Protein AF-A0A2V5HW18-F1 (afdb_monomer)

Solvent-accessible surface area (backbone atoms only — not comparable to full-atom values): 28622 Å² total; per-residue (Å²): 134,82,84,64,87,72,71,76,69,56,64,49,58,27,66,44,83,87,44,98,41,11,78,74,42,92,82,38,92,68,76,59,83,78,83,81,71,97,64,87,78,72,87,79,79,74,82,81,75,88,79,87,90,71,58,71,69,60,57,53,58,52,60,73,66,45,84,90,72,46,70,69,59,46,69,72,43,51,61,62,56,52,45,51,52,52,28,37,35,33,57,64,27,71,68,58,28,52,60,54,56,72,51,65,89,37,50,56,40,48,23,22,54,80,37,80,87,75,26,71,46,39,38,54,72,57,48,54,46,71,68,73,72,69,90,89,74,96,73,88,87,78,95,79,62,74,66,64,59,53,56,53,54,48,58,46,40,50,48,56,48,55,28,61,75,65,45,72,87,73,72,85,79,83,91,83,78,93,76,79,95,66,88,66,79,68,74,49,47,78,42,72,44,42,87,71,53,60,69,55,74,91,73,50,37,80,76,34,79,32,74,50,22,46,74,78,49,77,53,48,60,42,40,54,35,39,32,28,43,36,54,40,78,95,73,49,28,37,30,34,19,26,27,55,68,13,28,33,36,37,26,35,71,87,80,65,49,78,42,80,44,32,41,44,100,41,25,33,33,13,36,31,58,38,61,79,64,59,27,40,36,31,19,12,36,71,63,20,34,30,33,44,51,78,84,72,65,61,55,41,75,48,75,67,45,77,66,45,51,59,56,99,86,38,68,61,67,13,22,33,17,43,40,35,43,78,87,41,41,35,38,35,14,28,10,43,87,26,24,81,92,48,31,65,5,26,32,37,35,36,64,68,79,64,77,61,92,85,63,85,91,64,84,72,89,65,66,77,43,80,71,39,69,64,27,18,18,20,27,16,42,40,66,41,87,84,62,52,28,38,38,35,14,18,21,54,69,18,21,30,34,34,40,38,43,44,98,89,64,49,74,54,85,65,46,72,64,45,74,68,77,77,93,40,22,30,26,22,35,42,44,32,72,84,47,32,39,39,37,18,22,31,68,75,24,34,30,43,29,21,39,75,89,54,51,55,56,31,34,38,32,45,86,91,54,95,56,54,35,31,37,27,38,29,48,23,68,98,78,26,22,34,34,40,33,30,28,14,77,72,28,31,35,26,37,38,86,48,94,51,36,40,66,55,50,60,65,52,98,81,75,106

Radius of gyration: 26.53 Å; Cα contacts (8 Å, |Δi|>4): 1064; chains: 1; bounding box: 72×73×67 Å

InterPro domains:
  IPR005511 Senescence marker protein-30 (SMP-30) [PR01790] (226-243)
  IPR005511 Senescence marker protein-30 (SMP-30) [PR01790] (425-442)
  IPR005511 Senescence marker protein-30 (SMP-30) [PR01790] (470-488)
  IPR011042 Six-bladed beta-propeller, TolB-like [G3DSA:2.120.10.30] (205-476)
  IPR012816 NADAR [PF08719] (54-125)
  IPR012816 NADAR [cd15457] (10-124)
  IPR013658 SMP-30/Gluconolactonase/LRE-like region [PF08450] (227-486)
  IPR037238 YbiA-like superfamily [G3DSA:1.10.357.40] (50-139)
  IPR037238 YbiA-like superfamily [SSF143990] (8-127)
  IPR051262 SMP-30/CGR1 Lactonase [PTHR47572] (191-503)

Secondary structure (DSSP, 8-state):
-PPPTTGGGS-EEE-STTSTTGGGSTTS---------SSPPPS------S-----HHHHHHHHTTSTT--HHHHHHHHHHHHHHHHHHHHHH-HHHHHHHHTTTTPPEEE--SS-SSSS-SS-HHHHHHHHS----------TTHHHHHHHHHHHHHHHHHHHHHHS------------------PPPEEEE-EEEEE--GGG--TT---HHHHHHSTT---S--EEEEEEEGGGTEEEEEEGGGTEEEEEETTT--EEEEEE-SS-EEEEEEETTTTEEEEEETTTEEEEE-TTS---TTPPPEEEE-EETTEEPS-EEEEEE-TTSEEEEEE-TT-BTTB--EEEEEEE-----TTS-S-------EEEEEEESSEEEEEE-TTSSEEEEEETTTTEEEEEEB-TTS-B---EEEEE--SSS-EEEEEEBTT--EEEEETTTTEEEEE-TTS-EEEEEE-TTSS---EEEEEEESTTS-EEEEEETTTTEEEEEE-SSPBPPSSS-TTT-

Foldseek 3Di:
DDDDPPVLAAAAEEADCPDPVNLLDLPHDFDFDDDDDPDDDDPDDDPDDPDDPDDVVVVVVVVVVPPPDDVVVCVVCVLVVSLVSSLRRLQVDVVSVVVLVVNPPYQYAYQHLPDPPQHLNHHPVVVVDVPVDDDPDDDDDDPDNPPVNLQSSLSSSVSSVVSNLPNPPDDPDPDDDDDDPDPDQPDAAEAEWFFDDFDDPVQFDPQDFAPCCVPVVVRPGARWFKAAWDDDAVVQWIWIDTFRFQWIWIARNPPRDIDTQATDPWGFAHWAQQVLACWIWTQTQGAGIFIDRSVVSDDRHDDTHDQDQDDPNHGQLGWHYWYAALVRKIKTKSQNQAAPVGQQIWIKIWHDDHPPVPDPDDRDPIDIDTQDGGARRWAAKDAFPVNQWMWTWRFRQQFIKIWGADPVRHTDDIDTLDHDDDRTHWHAWFAFLQGWIWTQTFQQQWTFTAGNNSRRNHIYHHPVDPASGFHYWAFDDPQQQWIWIARTRRRTIIIDGHSTHTDGRHDDPSRD

Organism: NCBI:txid1450541

pLDDT: mean 78.82, std 22.35, range [26.69, 98.88]

Nearest PDB structures (foldseek):
  7plb-assembly1_A  TM=8.327E-01  e=4.788E-15  Caulobacter vibrioides CB15
  4gnc-assembly1_A  TM=7.989E-01  e=1.698E-14  Homo sapiens
  4gn9-assembly1_A  TM=7.962E-01  e=4.830E-14  Mus musculus
  3sre-assembly1_A  TM=5.934E-01  e=9.768E-09  synthetic construct
  6gmu-assembly1_A  TM=5.783E-01  e=2.779E-08  Homo sapiens

Sequence (512 aa):
MTPTNEEHNDPVYFWRLDDENAYLGQWYPASFQSTPLRRPRPPSDPETPKGWKMHPRKLRDLGRQIPGFTETVWEAERYAIVAERTYLKFSQDPNLAAQLIATGTREIVDASPRDRIWGWGLGARLMRITRHGYDPLGCGRAPSHRARRRETKSIRHQFYRRALHFIPLIPKADTTTSMSLQSQPTTPTAIQATEWTSLPSQYRRPGGQSEHSLHQKRGHPLDSFLEGPLYIPSLGCLFVVDIPYGRIFSIDVETREWRLVLAYDGEPNGLAYHHPTNRILIADFKQGILAFDPTAHPDPNDAPTPLVTRYHGERLKGPNDLVVTSTGKVYFTDQGMTGLHDPTGRVFRFDLPPDNRNHVASQPHIKLECVLGNGPSPNGLVMSRDESAVFVAMTRDNAVWYVPFHPDGSVQRVGRFASYYGIGGPDGMAMDVAGNIFVVHSTLGIVFVHRPDGEVGWRIRWDAGAGKKLTNLTFGGPEGKTLFLVESETGTVLVVEWFWKGVFGGDDNAER

Structure (mmCIF, N/CA/C/O backbone):
data_AF-A0A2V5HW18-F1
#
_entry.id   AF-A0A2V5HW18-F1
#
loop_
_atom_site.group_PDB
_atom_site.id
_atom_site.type_symbol
_atom_site.label_atom_id
_atom_site.label_alt_id
_atom_site.label_comp_id
_atom_site.label_asym_id
_atom_site.label_entity_id
_atom_site.label_seq_id
_atom_site.pdbx_PDB_ins_code
_atom_site.Cartn_x
_atom_site.Cartn_y
_atom_site.Cartn_z
_atom_site.occupancy
_atom_site.B_iso_or_equiv
_atom_site.auth_seq_id
_atom_site.auth_comp_id
_atom_site.auth_asym_id
_atom_site.auth_atom_id
_atom_site.pdbx_PDB_model_num
ATOM 1 N N . MET A 1 1 ? -44.305 -33.291 10.806 1.00 34.88 1 MET A N 1
ATOM 2 C CA . MET A 1 1 ? -42.865 -33.612 10.829 1.00 34.88 1 MET A CA 1
ATOM 3 C C . MET A 1 1 ? -42.127 -32.357 10.423 1.00 34.88 1 MET A C 1
ATOM 5 O O . MET A 1 1 ? -42.280 -31.916 9.294 1.00 34.88 1 MET A O 1
ATOM 9 N N . THR A 1 2 ? -41.460 -31.718 11.373 1.00 27.78 2 THR A N 1
ATOM 10 C CA . THR A 1 2 ? -40.549 -30.593 11.137 1.00 27.78 2 THR A CA 1
ATOM 11 C C . THR A 1 2 ? -39.288 -31.142 10.460 1.00 27.78 2 THR A C 1
ATOM 13 O O . THR A 1 2 ? -38.790 -32.165 10.937 1.00 27.78 2 THR A O 1
ATOM 16 N N . PRO A 1 3 ? -38.780 -30.543 9.369 1.00 30.30 3 PRO A N 1
ATOM 17 C CA . PRO A 1 3 ? -37.551 -31.017 8.744 1.00 30.30 3 PRO A CA 1
ATOM 18 C C . PRO A 1 3 ? -36.376 -30.784 9.696 1.00 30.30 3 PRO A C 1
ATOM 20 O O . PRO A 1 3 ? -36.279 -29.741 10.345 1.00 30.30 3 PRO A O 1
ATOM 23 N N . THR A 1 4 ? -35.506 -31.779 9.820 1.00 34.81 4 THR A N 1
ATOM 24 C CA . THR A 1 4 ? -34.274 -31.720 10.608 1.00 34.81 4 THR A CA 1
ATOM 25 C C . THR A 1 4 ? -33.266 -30.756 9.972 1.00 34.81 4 THR A C 1
ATOM 27 O O . THR A 1 4 ? -33.180 -30.667 8.750 1.00 34.81 4 THR A O 1
ATOM 30 N N . ASN A 1 5 ? -32.455 -30.083 10.798 1.00 40.06 5 ASN A N 1
ATOM 31 C CA . ASN A 1 5 ? -31.423 -29.099 10.412 1.00 40.06 5 ASN A CA 1
ATOM 32 C C . ASN A 1 5 ? -30.370 -29.581 9.381 1.00 40.06 5 ASN A C 1
ATOM 34 O O . ASN A 1 5 ? -29.534 -28.784 8.962 1.00 40.06 5 ASN A O 1
ATOM 38 N N . GLU A 1 6 ? -30.386 -30.846 8.957 1.00 40.38 6 GLU A N 1
ATOM 39 C CA . GLU A 1 6 ? -29.462 -31.386 7.952 1.00 40.38 6 GLU A CA 1
ATOM 40 C C . GLU A 1 6 ? -29.853 -31.048 6.498 1.00 40.38 6 GLU A C 1
ATOM 42 O O . GLU A 1 6 ? -28.968 -30.941 5.654 1.00 40.38 6 GLU A O 1
ATOM 47 N N . GLU A 1 7 ? -31.129 -30.779 6.183 1.00 44.84 7 GLU A N 1
ATOM 48 C CA . GLU A 1 7 ? -31.558 -30.501 4.791 1.00 44.84 7 GLU A CA 1
ATOM 49 C C . GLU A 1 7 ? -31.139 -29.108 4.271 1.00 44.84 7 GLU A C 1
ATOM 51 O O . GLU A 1 7 ? -31.194 -28.835 3.070 1.00 44.84 7 GLU A O 1
ATOM 56 N N . HIS A 1 8 ? -30.679 -28.206 5.145 1.00 51.47 8 HIS A N 1
ATOM 57 C CA . HIS A 1 8 ? -30.383 -26.819 4.769 1.00 51.47 8 HIS A CA 1
ATOM 58 C C . HIS A 1 8 ? -29.002 -26.586 4.132 1.00 51.47 8 HIS A C 1
ATOM 60 O O . HIS A 1 8 ? -28.775 -25.500 3.595 1.00 51.47 8 HIS A O 1
ATOM 66 N N . ASN A 1 9 ? -28.110 -27.582 4.126 1.00 59.28 9 ASN A N 1
ATOM 67 C CA . ASN A 1 9 ? -26.761 -27.463 3.552 1.00 59.28 9 ASN A CA 1
ATOM 68 C C . ASN A 1 9 ? -26.571 -28.194 2.215 1.00 59.28 9 ASN A C 1
ATOM 70 O O . ASN A 1 9 ? -25.479 -28.144 1.639 1.00 59.28 9 ASN A O 1
ATOM 74 N N . ASP A 1 10 ? -27.617 -28.834 1.688 1.00 73.25 10 ASP A N 1
ATOM 75 C CA . ASP A 1 10 ? -27.505 -29.556 0.428 1.00 73.25 10 ASP A CA 1
ATOM 76 C C . ASP A 1 10 ? -27.357 -28.605 -0.776 1.00 73.25 10 ASP A C 1
ATOM 78 O O . ASP A 1 10 ? -28.019 -27.561 -0.854 1.00 73.25 10 ASP A O 1
ATOM 82 N N . PRO A 1 11 ? -26.501 -28.951 -1.756 1.00 78.44 11 PRO A N 1
ATOM 83 C CA . PRO A 1 11 ? -26.332 -28.163 -2.967 1.00 78.44 11 PRO A CA 1
ATOM 84 C C . PRO A 1 11 ? -27.628 -28.051 -3.774 1.00 78.44 11 PRO A C 1
ATOM 86 O O . PRO A 1 11 ? -28.367 -29.022 -3.958 1.00 78.44 11 PRO A O 1
ATOM 89 N N . VAL A 1 12 ? -27.850 -26.878 -4.357 1.00 82.44 12 VAL A N 1
ATOM 90 C CA . VAL A 1 12 ? -28.931 -26.631 -5.308 1.00 82.44 12 VAL A CA 1
ATOM 91 C C . VAL A 1 12 ? -28.488 -27.112 -6.688 1.00 82.44 12 VAL A C 1
ATOM 93 O O . VAL A 1 12 ? -27.617 -26.513 -7.323 1.00 82.44 12 VAL A O 1
ATOM 96 N N . TYR A 1 13 ? -29.086 -28.206 -7.158 1.00 82.75 13 TYR A N 1
ATOM 97 C CA . TYR A 1 13 ? -28.806 -28.776 -8.475 1.00 82.75 13 TYR A CA 1
ATOM 98 C C . TYR A 1 13 ? -29.800 -28.269 -9.527 1.00 82.75 13 TYR A C 1
ATOM 100 O O . TYR A 1 13 ? -31.006 -28.265 -9.290 1.00 82.75 13 TYR A O 1
ATOM 108 N N . PHE A 1 14 ? -29.307 -27.912 -10.715 1.00 84.12 14 PHE A N 1
ATOM 109 C CA . PHE A 1 14 ? -30.127 -27.506 -11.867 1.00 84.12 14 PHE A CA 1
ATOM 110 C C . PHE A 1 14 ? -29.488 -27.983 -13.170 1.00 84.12 14 PHE A C 1
ATOM 112 O O . PHE A 1 14 ? -28.271 -28.084 -13.235 1.00 84.12 14 PHE A O 1
ATOM 119 N N . TRP A 1 15 ? -30.257 -28.315 -14.208 1.00 72.31 15 TRP A N 1
ATOM 120 C CA . TRP A 1 15 ? -29.672 -28.621 -15.527 1.00 72.31 15 TRP A CA 1
ATOM 121 C C . TRP A 1 15 ? -30.680 -28.707 -16.674 1.00 72.31 15 TRP A C 1
ATOM 123 O O . TRP A 1 15 ? -30.268 -28.619 -17.835 1.00 72.31 15 TRP A O 1
ATOM 133 N N . ARG A 1 16 ? -31.979 -28.873 -16.391 1.00 71.50 16 ARG A N 1
ATOM 134 C CA . ARG A 1 16 ? -33.032 -28.789 -17.409 1.00 71.50 16 ARG A CA 1
ATOM 135 C C . ARG A 1 16 ? -33.942 -27.587 -17.213 1.00 71.50 16 ARG A C 1
ATOM 137 O O . ARG A 1 16 ? -34.024 -27.037 -16.124 1.00 71.50 16 ARG A O 1
ATOM 144 N N . LEU A 1 17 ? -34.618 -27.195 -18.294 1.00 67.00 17 LEU A N 1
ATOM 145 C CA . LEU A 1 17 ? -35.561 -26.072 -18.300 1.00 67.00 17 LEU A CA 1
ATOM 146 C C . LEU A 1 17 ? -36.895 -26.396 -17.612 1.00 67.00 17 LEU A C 1
ATOM 148 O O . LEU A 1 17 ? -37.631 -25.480 -17.269 1.00 67.00 17 LEU A O 1
ATOM 152 N N . ASP A 1 18 ? -37.196 -27.680 -17.442 1.00 71.12 18 ASP A N 1
ATOM 153 C CA . ASP A 1 18 ? -38.383 -28.227 -16.785 1.00 71.12 18 ASP A CA 1
ATOM 154 C C . ASP A 1 18 ? -38.155 -28.583 -15.304 1.00 71.12 18 ASP A C 1
ATOM 156 O O . ASP A 1 18 ? -39.106 -28.957 -14.622 1.00 71.12 18 ASP A O 1
ATOM 160 N N . ASP A 1 19 ? -36.926 -28.449 -14.794 1.00 75.56 19 ASP A N 1
ATOM 161 C CA . ASP A 1 19 ? -36.602 -28.733 -13.391 1.00 75.56 19 ASP A CA 1
ATOM 162 C C . ASP A 1 19 ? -36.974 -27.559 -12.461 1.00 75.56 19 ASP A C 1
ATOM 164 O O . ASP A 1 19 ? -36.986 -26.396 -12.864 1.00 75.56 19 ASP A O 1
ATOM 168 N N . GLU A 1 20 ? -37.179 -27.849 -11.173 1.00 78.81 20 GLU A N 1
ATOM 169 C CA . GLU A 1 20 ? -37.527 -26.859 -10.134 1.00 78.81 20 GLU A CA 1
ATOM 170 C C . GLU A 1 20 ? -36.546 -25.669 -10.054 1.00 78.81 20 GLU A C 1
ATOM 172 O O . GLU A 1 20 ? -36.957 -24.529 -9.852 1.00 78.81 20 GLU A O 1
ATOM 177 N N . ASN A 1 21 ? -35.254 -25.915 -10.299 1.00 83.94 21 ASN A N 1
ATOM 178 C CA . ASN A 1 21 ? -34.190 -24.908 -10.253 1.00 83.94 21 ASN A CA 1
ATOM 179 C C . ASN A 1 21 ? -33.751 -24.445 -11.653 1.00 83.94 21 ASN A C 1
ATOM 181 O O . ASN A 1 21 ? -32.680 -23.855 -11.814 1.00 83.94 21 ASN A O 1
ATOM 185 N N . ALA A 1 22 ? -34.555 -24.716 -12.689 1.00 81.06 22 ALA A N 1
ATOM 186 C CA . ALA A 1 22 ? -34.274 -24.354 -14.080 1.00 81.06 22 ALA A CA 1
ATOM 187 C C . ALA A 1 22 ? -33.899 -22.880 -14.251 1.00 81.06 22 ALA A C 1
ATOM 189 O O . ALA A 1 22 ? -33.062 -22.544 -15.092 1.00 81.06 22 ALA A O 1
ATOM 190 N N . TYR A 1 23 ? -34.498 -22.018 -13.427 1.00 82.31 23 TYR A N 1
ATOM 191 C CA . TYR A 1 23 ? -34.278 -20.579 -13.397 1.00 82.31 23 TYR A CA 1
ATOM 192 C C . TYR A 1 23 ? -32.825 -20.184 -13.135 1.00 82.31 23 TYR A C 1
ATOM 194 O O . TYR A 1 23 ? -32.426 -19.085 -13.507 1.00 82.31 23 TYR A O 1
ATOM 202 N N . LEU A 1 24 ? -31.998 -21.068 -12.578 1.00 83.44 24 LEU A N 1
ATOM 203 C CA . LEU A 1 24 ? -30.566 -20.831 -12.436 1.00 83.44 24 LEU A CA 1
ATOM 204 C C . LEU A 1 24 ? -29.853 -20.934 -13.790 1.00 83.44 24 LEU A C 1
ATOM 206 O O . LEU A 1 24 ? -28.938 -20.164 -14.060 1.00 83.44 24 LEU A O 1
ATOM 210 N N . GLY A 1 25 ? -30.319 -21.771 -14.715 1.00 79.38 25 GLY A N 1
ATOM 211 C CA . GLY A 1 25 ? -29.693 -21.985 -16.021 1.00 79.38 25 GLY A CA 1
ATOM 212 C C . GLY A 1 25 ? -29.517 -20.715 -16.858 1.00 79.38 25 GLY A C 1
ATOM 213 O O . GLY A 1 25 ? -30.445 -19.918 -17.004 1.00 79.38 25 GLY A O 1
ATOM 214 N N . GLN A 1 26 ? -28.359 -20.571 -17.514 1.00 70.31 26 GLN A N 1
ATOM 215 C CA . GLN A 1 26 ? -28.125 -19.522 -18.526 1.00 70.31 26 GLN A CA 1
ATOM 216 C C . GLN A 1 26 ? -29.098 -19.611 -19.721 1.00 70.31 26 GLN A C 1
ATOM 218 O O . GLN A 1 26 ? -29.260 -18.662 -20.479 1.00 70.31 26 GLN A O 1
ATOM 223 N N . TRP A 1 27 ? -29.744 -20.769 -19.880 1.00 70.75 27 TRP A N 1
ATOM 224 C CA . TRP A 1 27 ? -30.731 -21.058 -20.917 1.00 70.75 27 TRP A CA 1
ATOM 225 C C . TRP A 1 27 ? -32.162 -20.716 -20.501 1.00 70.75 27 TRP A C 1
ATOM 227 O O . TRP A 1 27 ? -33.063 -20.795 -21.334 1.00 70.75 27 TRP A O 1
ATOM 237 N N . TYR A 1 28 ? -32.390 -20.385 -19.226 1.00 78.19 28 TYR A N 1
ATOM 238 C CA . TYR A 1 28 ? -33.718 -20.027 -18.755 1.00 78.19 28 TYR A CA 1
ATOM 239 C C . TYR A 1 28 ? -34.160 -18.707 -19.396 1.00 78.19 28 TYR A C 1
ATOM 241 O O . TYR A 1 28 ? -33.409 -17.729 -19.310 1.00 78.19 28 TYR A O 1
ATOM 249 N N . PRO A 1 29 ? -35.350 -18.654 -20.018 1.00 73.88 29 PRO A N 1
ATOM 250 C CA . PRO A 1 29 ? -35.850 -17.435 -20.636 1.00 73.88 29 PRO A CA 1
ATOM 251 C C . PRO A 1 29 ? -35.990 -16.310 -19.606 1.00 73.88 29 PRO A C 1
ATOM 253 O O . PRO A 1 29 ? -36.809 -16.393 -18.698 1.00 73.88 29 PRO A O 1
ATOM 256 N N . ALA A 1 30 ? -35.202 -15.251 -19.766 1.00 75.12 30 ALA A N 1
ATOM 257 C CA . ALA A 1 30 ? -35.297 -14.036 -18.970 1.00 75.12 30 ALA A CA 1
ATOM 258 C C . ALA A 1 30 ? -35.059 -12.828 -19.874 1.00 75.12 30 ALA A C 1
ATOM 260 O O . ALA A 1 30 ? -34.176 -12.859 -20.734 1.00 75.12 30 ALA A O 1
ATOM 261 N N . SER A 1 31 ? -35.864 -11.783 -19.697 1.00 77.38 31 SER A N 1
ATOM 262 C CA . SER A 1 31 ? -35.683 -10.527 -20.425 1.00 77.38 31 SER A CA 1
ATOM 263 C C . SER A 1 31 ? -34.760 -9.622 -19.622 1.00 77.38 31 SER A C 1
ATOM 265 O O . SER A 1 31 ? -35.000 -9.399 -18.443 1.00 77.38 31 SER A O 1
ATOM 267 N N . PHE A 1 32 ? -33.720 -9.099 -20.258 1.00 75.56 32 PHE A N 1
ATOM 268 C CA . PHE A 1 32 ? -32.821 -8.110 -19.675 1.00 75.56 32 PHE A CA 1
ATOM 269 C C . PHE A 1 32 ? -32.265 -7.225 -20.791 1.00 75.56 32 PHE A C 1
ATOM 271 O O . PHE A 1 32 ? -32.189 -7.638 -21.951 1.00 75.56 32 PHE A O 1
ATOM 278 N N . GLN A 1 33 ? -31.892 -6.000 -20.450 1.00 74.44 33 GLN A N 1
ATOM 279 C CA . GLN A 1 33 ? -31.231 -5.062 -21.348 1.00 74.44 33 GLN A CA 1
ATOM 280 C C . GLN A 1 33 ? -29.724 -5.083 -21.087 1.00 74.44 33 GLN A C 1
ATOM 282 O O . GLN A 1 33 ? -29.290 -5.097 -19.936 1.00 74.44 33 GLN A O 1
ATOM 287 N N . SER A 1 34 ? -28.924 -5.072 -22.152 1.00 60.12 34 SER A N 1
ATOM 288 C CA . SER A 1 34 ? -27.468 -4.910 -22.089 1.00 60.12 34 SER A CA 1
ATOM 289 C C . SER A 1 34 ? -27.060 -3.657 -22.855 1.00 60.12 34 SER A C 1
ATOM 291 O O . SER A 1 34 ? -27.531 -3.445 -23.976 1.00 60.12 34 SER A O 1
ATOM 293 N N . THR A 1 35 ? -26.150 -2.859 -22.304 1.00 49.22 35 THR A N 1
ATOM 294 C CA . THR A 1 35 ? -25.481 -1.791 -23.054 1.00 49.22 35 THR A CA 1
ATOM 295 C C . THR A 1 35 ? -24.664 -2.427 -24.188 1.00 49.22 35 THR A C 1
ATOM 297 O O . THR A 1 35 ? -24.030 -3.458 -23.960 1.00 49.22 35 THR A O 1
ATOM 300 N N . PRO A 1 36 ? -24.652 -1.887 -25.421 1.00 45.66 36 PRO A N 1
ATOM 301 C CA . PRO A 1 36 ? -23.857 -2.481 -26.489 1.00 45.66 36 PRO A CA 1
ATOM 302 C C . PRO A 1 36 ? -22.366 -2.397 -26.136 1.00 45.66 36 PRO A C 1
ATOM 304 O O . PRO A 1 36 ? -21.802 -1.304 -26.085 1.00 45.66 36 PRO A O 1
ATOM 307 N N . LEU A 1 37 ? -21.716 -3.544 -25.920 1.00 40.06 37 LEU A N 1
ATOM 308 C CA . LEU A 1 37 ? -20.255 -3.641 -25.938 1.00 40.06 37 LEU A CA 1
ATOM 309 C C . LEU A 1 37 ? -19.753 -2.999 -27.241 1.00 40.06 37 LEU A C 1
ATOM 311 O O . LEU A 1 37 ? -20.279 -3.305 -28.312 1.00 40.06 37 LEU A O 1
ATOM 315 N N . ARG A 1 38 ? -18.753 -2.107 -27.161 1.00 35.25 38 ARG A N 1
ATOM 316 C CA . ARG A 1 38 ? -18.076 -1.501 -28.324 1.00 35.25 38 ARG A CA 1
ATOM 317 C C . ARG A 1 38 ? -17.507 -2.603 -29.235 1.00 35.25 38 ARG A C 1
ATOM 319 O O . ARG A 1 38 ? -16.348 -2.984 -29.117 1.00 35.25 38 ARG A O 1
ATOM 326 N N . ARG A 1 39 ? -18.317 -3.106 -30.163 1.00 40.47 39 ARG A N 1
ATOM 327 C CA . ARG A 1 39 ? -17.923 -3.893 -31.336 1.00 40.47 39 ARG A CA 1
ATOM 328 C C . ARG A 1 39 ? -18.772 -3.429 -32.524 1.00 40.47 39 ARG A C 1
ATOM 330 O O . ARG A 1 39 ? -19.916 -3.016 -32.319 1.00 40.47 39 ARG A O 1
ATOM 337 N N . PRO A 1 40 ? -18.222 -3.426 -33.751 1.00 29.39 40 PRO A N 1
ATOM 338 C CA . PRO A 1 40 ? -18.945 -2.932 -34.913 1.00 29.39 40 PRO A CA 1
ATOM 339 C C . PRO A 1 40 ? -20.206 -3.772 -35.135 1.00 29.39 40 PRO A C 1
ATOM 341 O O . PRO A 1 40 ? -20.146 -5.001 -35.138 1.00 29.39 40 PRO A O 1
ATOM 344 N N . ARG A 1 41 ? -21.350 -3.097 -35.306 1.00 31.12 41 ARG A N 1
ATOM 345 C CA . ARG A 1 41 ? -22.599 -3.735 -35.741 1.00 31.12 41 ARG A CA 1
ATOM 346 C C . ARG A 1 41 ? -22.352 -4.445 -37.079 1.00 31.12 41 ARG A C 1
ATOM 348 O O . ARG A 1 41 ? -21.865 -3.783 -37.999 1.00 31.12 41 ARG A O 1
ATOM 355 N N . PRO A 1 42 ? -22.720 -5.726 -37.242 1.00 29.58 42 PRO A N 1
ATOM 356 C CA . PRO A 1 42 ? -22.898 -6.271 -38.578 1.00 29.58 42 PRO A CA 1
ATOM 357 C C . PRO A 1 42 ? -24.069 -5.544 -39.274 1.00 29.58 42 PRO A C 1
ATOM 359 O O . PRO A 1 42 ? -24.971 -5.038 -38.597 1.00 29.58 42 PRO A O 1
ATOM 362 N N . PRO A 1 43 ? -24.064 -5.435 -40.615 1.00 32.88 43 PRO A N 1
ATOM 363 C CA . PRO A 1 43 ? -25.125 -4.750 -41.340 1.00 32.88 43 PRO A CA 1
ATOM 364 C C . PRO A 1 43 ? -26.429 -5.544 -41.207 1.00 32.88 43 PRO A C 1
ATOM 366 O O . PRO A 1 43 ? -26.438 -6.753 -41.426 1.00 32.88 43 PRO A O 1
ATOM 369 N N . SER A 1 44 ? -27.513 -4.841 -40.870 1.00 33.97 44 SER A N 1
ATOM 370 C CA . SER A 1 44 ? -28.887 -5.339 -40.687 1.00 33.97 44 SER A CA 1
ATOM 371 C C . SER A 1 44 ? -29.062 -6.445 -39.637 1.00 33.97 44 SER A C 1
ATOM 373 O O . SER A 1 44 ? -29.056 -7.629 -39.957 1.00 33.97 44 SER A O 1
ATOM 375 N N . ASP A 1 45 ? -29.313 -6.044 -38.389 1.00 35.97 45 ASP A N 1
ATOM 376 C CA . ASP A 1 45 ? -30.048 -6.886 -37.440 1.00 35.97 45 ASP A CA 1
ATOM 377 C C . ASP A 1 45 ? -31.527 -6.881 -37.875 1.00 35.97 45 ASP A C 1
ATOM 379 O O . ASP A 1 45 ? -32.145 -5.810 -37.865 1.00 35.97 45 ASP A O 1
ATOM 383 N N . PRO A 1 46 ? -32.123 -8.009 -38.303 1.00 33.56 46 PRO A N 1
ATOM 384 C CA . PRO A 1 46 ? -33.572 -8.094 -38.397 1.00 33.56 46 PRO A CA 1
ATOM 385 C C . PRO A 1 46 ? -34.148 -7.999 -36.980 1.00 33.56 46 PRO A C 1
ATOM 387 O O . PRO A 1 46 ? -33.633 -8.637 -36.062 1.00 33.56 46 PRO A O 1
ATOM 390 N N . GLU A 1 47 ? -35.198 -7.193 -36.803 1.00 32.25 47 GLU A N 1
ATOM 391 C CA . GLU A 1 47 ? -35.873 -6.998 -35.516 1.00 32.25 47 GLU A CA 1
ATOM 392 C C . GLU A 1 47 ? -36.064 -8.324 -34.770 1.00 32.25 47 GLU A C 1
ATOM 394 O O . GLU A 1 47 ? -36.687 -9.260 -35.276 1.00 32.25 47 GLU A O 1
ATOM 399 N N . THR A 1 48 ? -35.517 -8.410 -33.557 1.00 34.81 48 THR A N 1
ATOM 400 C CA . THR A 1 48 ? -35.585 -9.603 -32.716 1.00 34.81 48 THR A CA 1
ATOM 401 C C . THR A 1 48 ? -37.051 -9.918 -32.390 1.00 34.81 48 THR A C 1
ATOM 403 O O . THR A 1 48 ? -37.685 -9.150 -31.659 1.00 34.81 48 THR A O 1
ATOM 406 N N . PRO A 1 49 ? -37.630 -11.040 -32.863 1.00 31.84 49 PRO A N 1
ATOM 407 C CA . PRO A 1 49 ? -39.027 -11.343 -32.582 1.00 31.84 49 PRO A CA 1
ATOM 408 C C . PRO A 1 49 ? -39.209 -11.676 -31.098 1.00 31.84 49 PRO A C 1
ATOM 410 O O . PRO A 1 49 ? -38.441 -12.458 -30.524 1.00 31.84 49 PRO A O 1
ATOM 413 N N . LYS A 1 50 ? -40.242 -11.104 -30.469 1.00 31.16 50 LYS A N 1
ATOM 414 C CA . LYS A 1 50 ? -40.662 -11.451 -29.104 1.00 31.16 50 LYS A CA 1
ATOM 415 C C . LYS A 1 50 ? -41.091 -12.924 -29.044 1.00 31.16 50 LYS A C 1
ATOM 417 O O . LYS A 1 50 ? -42.025 -13.324 -29.728 1.00 31.16 50 LYS A O 1
ATOM 422 N N . GLY A 1 51 ? -40.447 -13.696 -28.163 1.00 40.28 51 GLY A N 1
ATOM 423 C CA . GLY A 1 51 ? -40.851 -15.058 -27.789 1.00 40.28 51 GLY A CA 1
ATOM 424 C C . GLY A 1 51 ? -40.017 -16.170 -28.432 1.00 40.28 51 GLY A C 1
ATOM 425 O O . GLY A 1 51 ? -40.407 -16.758 -29.435 1.00 40.28 51 GLY A O 1
ATOM 426 N N . TRP A 1 52 ? -38.884 -16.525 -27.823 1.00 39.12 52 TRP A N 1
ATOM 427 C CA . TRP A 1 52 ? -38.045 -17.629 -28.303 1.00 39.12 52 TRP A CA 1
ATOM 428 C C . TRP A 1 52 ? -38.363 -18.927 -27.552 1.00 39.12 52 TRP A C 1
ATOM 430 O O . TRP A 1 52 ? -37.922 -19.133 -26.426 1.00 39.12 52 TRP A O 1
ATOM 440 N N . LYS A 1 53 ? -39.079 -19.846 -28.212 1.00 43.94 53 LYS A N 1
ATOM 441 C CA . LYS A 1 53 ? -39.097 -21.286 -27.889 1.00 43.94 53 LYS A CA 1
ATOM 442 C C . LYS A 1 53 ? -38.318 -22.057 -28.962 1.00 43.94 53 LYS A C 1
ATOM 444 O O . LYS A 1 53 ? -38.893 -22.856 -29.696 1.00 43.94 53 LYS A O 1
ATOM 449 N N . MET A 1 54 ? -37.020 -21.792 -29.123 1.00 52.41 54 MET A N 1
ATOM 450 C CA . MET A 1 54 ? -36.196 -22.549 -30.076 1.00 52.41 54 MET A CA 1
ATOM 451 C C . MET A 1 54 ? -35.392 -23.656 -29.403 1.00 52.41 54 MET A C 1
ATOM 453 O O . MET A 1 54 ? -34.765 -23.467 -28.366 1.00 52.41 54 MET A O 1
ATOM 457 N N . HIS A 1 55 ? -35.405 -24.832 -30.034 1.00 56.88 55 HIS A N 1
ATOM 458 C CA . HIS A 1 55 ? -34.678 -26.009 -29.572 1.00 56.88 55 HIS A CA 1
ATOM 459 C C . HIS A 1 55 ? -33.153 -25.744 -29.575 1.00 56.88 55 HIS A C 1
ATOM 461 O O . HIS A 1 55 ? -32.647 -25.232 -30.580 1.00 56.88 55 HIS A O 1
ATOM 467 N N . PRO A 1 56 ? -32.388 -26.157 -28.540 1.00 53.78 56 PRO A N 1
ATOM 468 C CA . PRO A 1 56 ? -30.953 -25.855 -28.391 1.00 53.78 56 PRO A CA 1
ATOM 469 C C . PRO A 1 56 ? -30.084 -26.174 -29.616 1.00 53.78 56 PRO A C 1
ATOM 471 O O . PRO A 1 56 ? -29.104 -25.489 -29.900 1.00 53.78 56 PRO A O 1
ATOM 474 N N . ARG A 1 57 ? -30.467 -27.199 -30.386 1.00 57.91 57 ARG A N 1
ATOM 475 C CA . ARG A 1 57 ? -29.797 -27.563 -31.644 1.00 57.91 57 ARG A CA 1
ATOM 476 C C . ARG A 1 57 ? -29.846 -26.435 -32.685 1.00 57.91 57 ARG A C 1
ATOM 478 O O . ARG A 1 57 ? -28.807 -26.114 -33.241 1.00 57.91 57 ARG A O 1
ATOM 485 N N . LYS A 1 58 ? -31.007 -25.795 -32.880 1.00 60.44 58 LYS A N 1
ATOM 486 C CA . LYS A 1 58 ? -31.164 -24.682 -33.833 1.00 60.44 58 LYS A CA 1
ATOM 487 C C . LYS A 1 58 ? -30.377 -23.443 -33.401 1.00 60.44 58 LYS A C 1
ATOM 489 O O . LYS A 1 58 ? -29.781 -22.792 -34.246 1.00 60.44 58 LYS A O 1
ATOM 494 N N . LEU A 1 59 ? -30.317 -23.155 -32.098 1.00 55.78 59 LEU A N 1
ATOM 495 C CA . LEU A 1 59 ? -29.503 -22.053 -31.561 1.00 55.78 59 LEU A CA 1
ATOM 496 C C . LEU A 1 59 ? -28.011 -22.263 -31.831 1.00 55.78 59 LEU A C 1
ATOM 498 O O . LEU A 1 59 ? -27.319 -21.340 -32.249 1.00 55.78 59 LEU A O 1
ATOM 502 N N . ARG A 1 60 ? -27.520 -23.493 -31.649 1.00 58.22 60 ARG A N 1
ATOM 503 C CA . ARG A 1 60 ? -26.136 -23.846 -31.979 1.00 58.22 60 ARG A CA 1
ATOM 504 C C . ARG A 1 60 ? -25.857 -23.726 -33.478 1.00 58.22 60 ARG A C 1
ATOM 506 O O . ARG A 1 60 ? -24.789 -23.260 -33.859 1.00 58.22 60 ARG A O 1
ATOM 513 N N . ASP A 1 61 ? -26.800 -24.150 -34.315 1.00 65.94 61 ASP A N 1
ATOM 514 C CA . ASP A 1 61 ? -26.651 -24.082 -35.769 1.00 65.94 61 ASP A CA 1
ATOM 515 C C . ASP A 1 61 ? -26.662 -22.623 -36.270 1.00 65.94 61 ASP A C 1
ATOM 517 O O . ASP A 1 61 ? -25.902 -22.297 -37.176 1.00 65.94 61 ASP A O 1
ATOM 521 N N . LEU A 1 62 ? -27.430 -21.730 -35.630 1.00 61.53 62 LEU A N 1
ATOM 522 C CA . LEU A 1 62 ? -27.391 -20.278 -35.867 1.00 61.53 62 LEU A CA 1
ATOM 523 C C . LEU A 1 62 ? -26.089 -19.636 -35.374 1.00 61.53 62 LEU A C 1
ATOM 525 O O . LEU A 1 62 ? -25.517 -18.805 -36.070 1.00 61.53 62 LEU A O 1
ATOM 529 N N . GLY A 1 63 ? -25.573 -20.051 -34.213 1.00 61.03 63 GLY A N 1
ATOM 530 C CA . GLY A 1 63 ? -24.290 -19.559 -33.699 1.00 61.03 63 GLY A CA 1
ATOM 531 C C . GLY A 1 63 ? -23.122 -19.815 -34.659 1.00 61.03 63 GLY A C 1
ATOM 532 O O . GLY A 1 63 ? -22.227 -18.987 -34.779 1.00 61.03 63 GLY A O 1
ATOM 533 N N . ARG A 1 64 ? -23.171 -20.920 -35.415 1.00 64.88 64 ARG A N 1
ATOM 534 C CA . ARG A 1 64 ? -22.183 -21.254 -36.459 1.00 64.88 64 ARG A CA 1
ATOM 535 C C . ARG A 1 64 ? -22.284 -20.387 -37.715 1.00 64.88 64 ARG A C 1
ATOM 537 O O . ARG A 1 64 ? -21.377 -20.428 -38.536 1.00 64.88 64 ARG A O 1
ATOM 544 N N . GLN A 1 65 ? -23.378 -19.650 -37.879 1.00 66.94 65 GLN A N 1
ATOM 545 C CA . GLN A 1 65 ? -23.604 -18.752 -39.013 1.00 66.94 65 GLN A CA 1
ATOM 546 C C . GLN A 1 65 ? -23.178 -17.310 -38.702 1.00 66.94 65 GLN A C 1
ATOM 548 O O . GLN A 1 65 ? -23.282 -16.458 -39.579 1.00 66.94 65 GLN A O 1
ATOM 553 N N . ILE A 1 66 ? -22.694 -17.023 -37.484 1.00 65.75 66 ILE A N 1
ATOM 554 C CA . ILE A 1 66 ? -22.217 -15.690 -37.098 1.00 65.75 66 ILE A CA 1
ATOM 555 C C . ILE A 1 66 ? -20.942 -15.363 -37.898 1.00 65.75 66 ILE A C 1
ATOM 557 O O . ILE A 1 66 ? -19.926 -16.047 -37.726 1.00 65.75 66 ILE A O 1
ATOM 561 N N . PRO A 1 67 ? -20.955 -14.324 -38.757 1.00 62.59 67 PRO A N 1
ATOM 562 C CA . PRO A 1 67 ? -19.779 -13.941 -39.531 1.00 62.59 67 PRO A CA 1
ATOM 563 C C . PRO A 1 67 ? -18.605 -13.574 -38.615 1.00 62.59 67 PRO A C 1
ATOM 565 O O . PRO A 1 67 ? -18.773 -12.828 -37.652 1.00 62.59 67 PRO A O 1
ATOM 568 N N . GLY A 1 68 ? -17.410 -14.092 -38.912 1.00 64.12 68 GLY A N 1
ATOM 569 C CA . GLY A 1 68 ? -16.203 -13.818 -38.121 1.00 64.12 68 GLY A CA 1
ATOM 570 C C . GLY A 1 68 ? -16.102 -14.586 -36.796 1.00 64.12 68 GLY A C 1
ATOM 571 O O . GLY A 1 68 ? -15.210 -14.295 -36.001 1.00 64.12 68 GLY A O 1
ATOM 572 N N . PHE A 1 69 ? -16.974 -15.570 -36.546 1.00 66.19 69 PHE A N 1
ATOM 573 C CA . PHE A 1 69 ? -16.822 -16.473 -35.406 1.00 66.19 69 PHE A CA 1
ATOM 574 C C . PHE A 1 69 ? -15.534 -17.299 -35.531 1.00 66.19 69 PHE A C 1
ATOM 576 O O . PHE A 1 69 ? -15.332 -18.012 -36.515 1.00 66.19 69 PHE A O 1
ATOM 583 N N . THR A 1 70 ? -14.689 -17.255 -34.501 1.00 69.06 70 THR A N 1
ATOM 584 C CA . THR A 1 70 ? -13.569 -18.186 -34.329 1.00 69.06 70 THR A CA 1
ATOM 585 C C . THR A 1 70 ? -13.648 -18.812 -32.943 1.00 69.06 70 THR A C 1
ATOM 587 O O . THR A 1 70 ? -13.985 -18.135 -31.969 1.00 69.06 70 THR A O 1
ATOM 590 N N . GLU A 1 71 ? -13.328 -20.105 -32.845 1.00 70.94 71 GLU A N 1
ATOM 591 C CA . GLU A 1 71 ? -13.364 -20.813 -31.559 1.00 70.94 71 GLU A CA 1
ATOM 592 C C . GLU A 1 71 ? -12.399 -20.169 -30.555 1.00 70.94 71 GLU A C 1
ATOM 594 O O . GLU A 1 71 ? -12.747 -20.009 -29.397 1.00 70.94 71 GLU A O 1
ATOM 599 N N . THR A 1 72 ? -11.237 -19.689 -31.005 1.00 65.19 72 THR A N 1
ATOM 600 C CA . THR A 1 72 ? -10.242 -19.021 -30.153 1.00 65.19 72 THR A CA 1
ATOM 601 C C . THR A 1 72 ? -10.762 -17.719 -29.538 1.00 65.19 72 THR A C 1
ATOM 603 O O . THR A 1 72 ? -10.587 -17.493 -28.343 1.00 65.19 72 THR A O 1
ATOM 606 N N . VAL A 1 73 ? -11.437 -16.866 -30.321 1.00 62.56 73 VAL A N 1
ATOM 607 C CA . VAL A 1 73 ? -12.055 -15.639 -29.785 1.00 62.56 73 VAL A CA 1
ATOM 608 C C . VAL A 1 73 ? -13.215 -15.998 -28.863 1.00 62.56 73 VAL A C 1
ATOM 610 O O . VAL A 1 73 ? -13.386 -15.388 -27.813 1.00 62.56 73 VAL A O 1
ATOM 613 N N . TRP A 1 74 ? -14.001 -17.014 -29.216 1.00 66.25 74 TRP A N 1
ATOM 614 C CA . TRP A 1 74 ? -15.077 -17.488 -28.356 1.00 66.25 74 TRP A CA 1
ATOM 615 C C . TRP A 1 74 ? -14.558 -18.031 -27.021 1.00 66.25 74 TRP A C 1
ATOM 617 O O . TRP A 1 74 ? -15.109 -17.697 -25.979 1.00 66.25 74 TRP A O 1
ATOM 627 N N . GLU A 1 75 ? -13.486 -18.818 -27.012 1.00 67.19 75 GLU A N 1
ATOM 628 C CA . GLU A 1 75 ? -12.870 -19.343 -25.792 1.00 67.19 75 GLU A CA 1
ATOM 629 C C . GLU A 1 75 ? -12.344 -18.235 -24.877 1.00 67.19 75 GLU A C 1
ATOM 631 O O . GLU A 1 75 ? -12.543 -18.334 -23.664 1.00 67.19 75 GLU A O 1
ATOM 636 N N . ALA A 1 76 ? -11.763 -17.174 -25.446 1.00 54.88 76 ALA A N 1
ATOM 637 C CA . ALA A 1 76 ? -11.290 -16.010 -24.701 1.00 54.88 76 ALA A CA 1
ATOM 638 C C . ALA A 1 76 ? -12.436 -15.170 -24.100 1.00 54.88 76 ALA A C 1
ATOM 640 O O . ALA A 1 76 ? -12.327 -14.678 -22.981 1.00 54.88 76 ALA A O 1
ATOM 641 N N . GLU A 1 77 ? -13.556 -15.025 -24.815 1.00 60.53 77 GLU A N 1
ATOM 642 C CA . GLU A 1 77 ? -14.610 -14.052 -24.475 1.00 60.53 77 GLU A CA 1
ATOM 643 C C . GLU A 1 77 ? -15.833 -14.664 -23.775 1.00 60.53 77 GLU A C 1
ATOM 645 O O . GLU A 1 77 ? -16.560 -13.978 -23.049 1.00 60.53 77 GLU A O 1
ATOM 650 N N . ARG A 1 78 ? -16.102 -15.964 -23.977 1.00 66.19 78 ARG A N 1
ATOM 651 C CA . ARG A 1 78 ? -17.347 -16.622 -23.530 1.00 66.19 78 ARG A CA 1
ATOM 652 C C . ARG A 1 78 ? -17.608 -16.470 -22.037 1.00 66.19 78 ARG A C 1
ATOM 654 O O . ARG A 1 78 ? -18.767 -16.432 -21.633 1.00 66.19 78 ARG A O 1
ATOM 661 N N . TYR A 1 79 ? -16.553 -16.397 -21.226 1.00 64.19 79 TYR A N 1
ATOM 662 C CA . TYR A 1 79 ? -16.674 -16.237 -19.781 1.00 64.19 79 TYR A CA 1
ATOM 663 C C . TYR A 1 79 ? -17.293 -14.888 -19.420 1.00 64.19 79 TYR A C 1
ATOM 665 O O . TYR A 1 79 ? -18.324 -14.856 -18.750 1.00 64.19 79 TYR A O 1
ATOM 673 N N . ALA A 1 80 ? -16.706 -13.790 -19.904 1.00 59.00 80 ALA A N 1
ATOM 674 C CA . ALA A 1 80 ? -17.181 -12.438 -19.622 1.00 59.00 80 ALA A CA 1
ATOM 675 C C . ALA A 1 80 ? -18.632 -12.256 -20.092 1.00 59.00 80 ALA A C 1
ATOM 677 O O . ALA A 1 80 ? -19.477 -11.787 -19.332 1.00 59.00 80 ALA A O 1
ATOM 678 N N . ILE A 1 81 ? -18.944 -12.748 -21.295 1.00 65.25 81 ILE A N 1
ATOM 679 C CA . ILE A 1 81 ? -20.285 -12.666 -21.886 1.00 65.25 81 ILE A CA 1
ATOM 680 C C . ILE A 1 81 ? -21.324 -13.421 -21.044 1.00 65.25 81 ILE A C 1
ATOM 682 O O . ILE A 1 81 ? -22.421 -12.916 -20.799 1.00 65.25 81 ILE A O 1
ATOM 686 N N . VAL A 1 82 ? -21.022 -14.650 -20.609 1.00 71.62 82 VAL A N 1
ATOM 687 C CA . VAL A 1 82 ? -21.966 -15.453 -19.813 1.00 71.62 82 VAL A CA 1
ATOM 688 C C . VAL A 1 82 ? -22.103 -14.902 -18.391 1.00 71.62 82 VAL A C 1
ATOM 690 O O . VAL A 1 82 ? -23.219 -14.885 -17.865 1.00 71.62 82 VAL A O 1
ATOM 693 N N . ALA A 1 83 ? -21.016 -14.397 -17.796 1.00 66.56 83 ALA A N 1
ATOM 694 C CA . ALA A 1 83 ? -21.038 -13.739 -16.491 1.00 66.56 83 ALA A CA 1
ATOM 695 C C . ALA A 1 83 ? -21.952 -12.508 -16.503 1.00 66.56 83 ALA A C 1
ATOM 697 O O . ALA A 1 83 ? -22.862 -12.403 -15.683 1.00 66.56 83 ALA A O 1
ATOM 698 N N . GLU A 1 84 ? -21.743 -11.615 -17.471 1.00 70.31 84 GLU A N 1
ATOM 699 C CA . GLU A 1 84 ? -22.509 -10.381 -17.629 1.00 70.31 84 GLU A CA 1
ATOM 700 C C . GLU A 1 84 ? -23.991 -10.674 -17.876 1.00 70.31 84 GLU A C 1
ATOM 702 O O . GLU A 1 84 ? -24.854 -10.127 -17.198 1.00 70.31 84 GLU A O 1
ATOM 707 N N . ARG A 1 85 ? -24.322 -11.604 -18.779 1.00 74.50 85 ARG A N 1
ATOM 708 C CA . ARG A 1 85 ? -25.725 -11.970 -19.046 1.00 74.50 85 ARG A CA 1
ATOM 709 C C . ARG A 1 85 ? -26.420 -12.576 -17.834 1.00 74.50 85 ARG A C 1
ATOM 711 O O . ARG A 1 85 ? -27.585 -12.277 -17.586 1.00 74.50 85 ARG A O 1
ATOM 718 N N . THR A 1 86 ? -25.718 -13.420 -17.079 1.00 77.00 86 THR A N 1
ATOM 719 C CA . THR A 1 86 ? -26.256 -14.010 -15.845 1.00 77.00 86 THR A CA 1
ATOM 720 C C . THR A 1 86 ? -26.505 -12.921 -14.806 1.00 77.00 86 THR A C 1
ATOM 722 O O . THR A 1 86 ? -27.566 -12.895 -14.189 1.00 77.00 86 THR A O 1
ATOM 725 N N . TYR A 1 87 ? -25.575 -11.977 -14.672 1.00 73.62 87 TYR A N 1
ATOM 726 C CA . TYR A 1 87 ? -25.742 -10.801 -13.829 1.00 73.62 87 TYR A CA 1
ATOM 727 C C . TYR A 1 87 ? -26.955 -9.953 -14.245 1.00 73.62 87 TYR A C 1
ATOM 729 O O . TYR A 1 87 ? -27.823 -9.687 -13.416 1.00 73.62 87 TYR A O 1
ATOM 737 N N . LEU A 1 88 ? -27.062 -9.563 -15.519 1.00 77.31 88 LEU A N 1
ATOM 738 C CA . LEU A 1 88 ? -28.160 -8.727 -16.025 1.00 77.31 88 LEU A CA 1
ATOM 739 C C . LEU A 1 88 ? -29.524 -9.399 -15.834 1.00 77.31 88 LEU A C 1
ATOM 741 O O . LEU A 1 88 ? -30.472 -8.755 -15.397 1.00 77.31 88 LEU A O 1
ATOM 745 N N . LYS A 1 89 ? -29.606 -10.710 -16.078 1.00 84.44 89 LYS A N 1
ATOM 746 C CA . LYS A 1 89 ? -30.802 -11.518 -15.817 1.00 84.44 89 LYS A CA 1
ATOM 747 C C . LYS A 1 89 ? -31.293 -11.391 -14.372 1.00 84.44 89 LYS A C 1
ATOM 749 O O . LYS A 1 89 ? -32.472 -11.140 -14.160 1.00 84.44 89 LYS A O 1
ATOM 754 N N . PHE A 1 90 ? -30.418 -11.595 -13.389 1.00 83.25 90 PHE A N 1
ATOM 755 C CA . PHE A 1 90 ? -30.826 -11.595 -11.981 1.00 83.25 90 PHE A CA 1
ATOM 756 C C . PHE A 1 90 ? -30.921 -10.192 -11.381 1.00 83.25 90 PHE A C 1
ATOM 758 O O . PHE A 1 90 ? -31.697 -9.990 -10.462 1.00 83.25 90 PHE A O 1
ATOM 765 N N . SER A 1 91 ? -30.176 -9.214 -11.895 1.00 74.06 91 SER A N 1
ATOM 766 C CA . SER A 1 91 ? -30.261 -7.823 -11.426 1.00 74.06 91 SER A CA 1
ATOM 767 C C . SER A 1 91 ? -31.499 -7.081 -11.938 1.00 74.06 91 SER A C 1
ATOM 769 O O . SER A 1 91 ? -31.938 -6.136 -11.289 1.00 74.06 91 SER A O 1
ATOM 771 N N . GLN A 1 92 ? -32.069 -7.492 -13.078 1.00 80.81 92 GLN A N 1
ATOM 772 C CA . GLN A 1 92 ? -33.197 -6.796 -13.714 1.00 80.81 92 GLN A CA 1
ATOM 773 C C . GLN A 1 92 ? -34.545 -7.515 -13.574 1.00 80.81 92 GLN A C 1
ATOM 775 O O . GLN A 1 92 ? -35.576 -6.905 -13.852 1.00 80.81 92 GLN A O 1
ATOM 780 N N . ASP A 1 93 ? -34.564 -8.777 -13.136 1.00 81.19 93 ASP A N 1
ATOM 781 C CA . ASP A 1 93 ? -35.795 -9.523 -12.854 1.00 81.19 93 ASP A CA 1
ATOM 782 C C . ASP A 1 93 ? -35.931 -9.782 -11.341 1.00 81.19 93 ASP A C 1
ATOM 784 O O . ASP A 1 93 ? -35.293 -10.699 -10.810 1.00 81.19 93 ASP A O 1
ATOM 788 N N . PRO A 1 94 ? -36.774 -9.008 -10.627 1.00 77.88 94 PRO A N 1
ATOM 789 C CA . PRO A 1 94 ? -36.953 -9.146 -9.183 1.00 77.88 94 PRO A CA 1
ATOM 790 C C . PRO A 1 94 ? -37.458 -10.526 -8.735 1.00 77.88 94 PRO A C 1
ATOM 792 O O . PRO A 1 94 ? -37.154 -10.959 -7.623 1.00 77.88 94 PRO A O 1
ATOM 795 N N . ASN A 1 95 ? -38.211 -11.240 -9.579 1.00 81.19 95 ASN A N 1
ATOM 796 C CA . ASN A 1 95 ? -38.725 -12.565 -9.230 1.00 81.19 95 ASN A CA 1
ATOM 797 C C . ASN A 1 95 ? -37.603 -13.603 -9.279 1.00 81.19 95 ASN A C 1
ATOM 799 O O . ASN A 1 95 ? -37.462 -14.418 -8.366 1.00 81.19 95 ASN A O 1
ATOM 803 N N . LEU A 1 96 ? -36.771 -13.544 -10.320 1.00 83.94 96 LEU A N 1
ATOM 804 C CA . LEU A 1 96 ? -35.600 -14.410 -10.441 1.00 83.94 96 LEU A CA 1
ATOM 805 C C . LEU A 1 96 ? -34.544 -14.077 -9.383 1.00 83.94 96 LEU A C 1
ATOM 807 O O . LEU A 1 96 ? -33.938 -14.988 -8.820 1.00 83.94 96 LEU A O 1
ATOM 811 N N . ALA A 1 97 ? -34.358 -12.791 -9.077 1.00 78.19 97 ALA A N 1
ATOM 812 C CA . ALA A 1 97 ? -33.522 -12.321 -7.979 1.00 78.19 97 ALA A CA 1
ATOM 813 C C . ALA A 1 97 ? -33.928 -12.955 -6.644 1.00 78.19 97 ALA A C 1
ATOM 815 O O . ALA A 1 97 ? -33.091 -13.542 -5.962 1.00 78.19 97 ALA A O 1
ATOM 816 N N . ALA A 1 98 ? -35.215 -12.884 -6.288 1.00 77.75 98 ALA A N 1
ATOM 817 C CA . ALA A 1 98 ? -35.727 -13.434 -5.036 1.00 77.75 98 ALA A CA 1
ATOM 818 C C . ALA A 1 98 ? -35.500 -14.951 -4.936 1.00 77.75 98 ALA A C 1
ATOM 820 O O . ALA A 1 98 ? -35.078 -15.450 -3.893 1.00 77.75 98 ALA A O 1
ATOM 821 N N . GLN A 1 99 ? -35.714 -15.683 -6.033 1.00 84.31 99 GLN A N 1
ATOM 822 C CA . GLN A 1 99 ? -35.464 -17.126 -6.090 1.00 84.31 99 GLN A CA 1
ATOM 823 C C . GLN A 1 99 ? -33.976 -17.474 -5.975 1.00 84.31 99 GLN A C 1
ATOM 825 O O . GLN A 1 99 ? -33.625 -18.498 -5.389 1.00 84.31 99 GLN A O 1
ATOM 830 N N . LEU A 1 100 ? -33.090 -16.634 -6.519 1.00 84.31 100 LEU A N 1
ATOM 831 C CA . LEU A 1 100 ? -31.651 -16.790 -6.342 1.00 84.31 100 LEU A CA 1
ATOM 832 C C . LEU A 1 100 ? -31.247 -16.490 -4.892 1.00 84.31 100 LEU A C 1
ATOM 834 O O . LEU A 1 100 ? -30.521 -17.268 -4.292 1.00 84.31 100 LEU A O 1
ATOM 838 N N . ILE A 1 101 ? -31.753 -15.414 -4.288 1.00 79.00 101 ILE A N 1
ATOM 839 C CA . ILE A 1 101 ? -31.475 -15.053 -2.885 1.00 79.00 101 ILE A CA 1
ATOM 840 C C . ILE A 1 101 ? -31.947 -16.151 -1.926 1.00 79.00 101 ILE A C 1
ATOM 842 O O . ILE A 1 101 ? -31.233 -16.499 -0.985 1.00 79.00 101 ILE A O 1
ATOM 846 N N . ALA A 1 102 ? -33.094 -16.774 -2.208 1.00 82.81 102 ALA A N 1
ATOM 847 C CA . ALA A 1 102 ? -33.622 -17.897 -1.436 1.00 82.81 102 ALA A CA 1
ATOM 848 C C . ALA A 1 102 ? -32.709 -19.142 -1.442 1.00 82.81 102 ALA A C 1
ATOM 850 O O . ALA A 1 102 ? -32.863 -20.030 -0.596 1.00 82.81 102 ALA A O 1
ATOM 851 N N . THR A 1 103 ? -31.722 -19.239 -2.345 1.00 80.00 103 THR A N 1
ATOM 852 C CA . THR A 1 103 ? -30.718 -20.311 -2.264 1.00 80.00 103 THR A CA 1
ATOM 853 C C . THR A 1 103 ? -29.776 -20.131 -1.072 1.00 80.00 103 THR A C 1
ATOM 855 O O . THR A 1 103 ? -29.185 -21.110 -0.620 1.00 80.00 103 THR A O 1
ATOM 858 N N . GLY A 1 104 ? -29.672 -18.920 -0.518 1.00 77.62 104 GLY A N 1
ATOM 859 C CA . GLY A 1 104 ? -28.863 -18.621 0.659 1.00 77.62 104 GLY A CA 1
ATOM 860 C C . GLY A 1 104 ? -27.380 -18.895 0.419 1.00 77.62 104 GLY A C 1
ATOM 861 O O . GLY A 1 104 ? -26.817 -18.524 -0.612 1.00 77.62 104 GLY A O 1
ATOM 862 N N . THR A 1 105 ? -26.732 -19.556 1.377 1.00 72.81 105 THR A N 1
ATOM 863 C CA . THR A 1 105 ? -25.311 -19.913 1.290 1.00 72.81 105 THR A CA 1
ATOM 864 C C . THR A 1 105 ? -25.033 -21.240 0.582 1.00 72.81 105 THR A C 1
ATOM 866 O O . THR A 1 105 ? -23.865 -21.604 0.422 1.00 72.81 105 THR A O 1
ATOM 869 N N . ARG A 1 106 ? -26.080 -21.942 0.132 1.00 76.06 106 ARG A N 1
ATOM 870 C CA . ARG A 1 106 ? -25.970 -23.265 -0.488 1.00 76.06 106 ARG A CA 1
ATOM 871 C C . ARG A 1 106 ? -25.151 -23.212 -1.772 1.00 76.06 106 ARG A C 1
ATOM 873 O O . ARG A 1 106 ? -25.170 -22.240 -2.528 1.00 76.06 106 ARG A O 1
ATOM 880 N N . GLU A 1 107 ? -24.429 -24.291 -2.040 1.00 74.12 107 GLU A N 1
ATOM 881 C CA . GLU A 1 107 ? -23.672 -24.424 -3.278 1.00 74.12 107 GLU A CA 1
ATOM 882 C C . GLU A 1 107 ? -24.618 -24.620 -4.466 1.00 74.12 107 GLU A C 1
ATOM 884 O O . GLU A 1 107 ? -25.447 -25.523 -4.462 1.00 74.12 107 GLU A O 1
ATOM 889 N N . ILE A 1 108 ? -24.473 -23.803 -5.507 1.00 81.50 108 ILE A N 1
ATOM 890 C CA . ILE A 1 108 ? -25.265 -23.900 -6.735 1.00 81.50 108 ILE A CA 1
ATOM 891 C C . ILE A 1 108 ? -24.471 -24.689 -7.782 1.00 81.50 108 ILE A C 1
ATOM 893 O O . ILE A 1 108 ? -23.360 -24.306 -8.149 1.00 81.50 108 ILE A O 1
ATOM 897 N N . VAL A 1 109 ? -25.035 -25.794 -8.272 1.00 77.62 109 VAL A N 1
ATOM 898 C CA . VAL A 1 109 ? -24.342 -26.751 -9.143 1.00 77.62 109 VAL A CA 1
ATOM 899 C C . VAL A 1 109 ? -25.178 -27.056 -10.377 1.00 77.62 109 VAL A C 1
ATOM 901 O O . VAL A 1 109 ? -26.219 -27.704 -10.259 1.00 77.62 109 VAL A O 1
ATOM 904 N N . ASP A 1 110 ? -24.696 -26.688 -11.574 1.00 81.00 110 ASP A N 1
ATOM 905 C CA . ASP A 1 110 ? -25.324 -27.207 -12.794 1.00 81.00 110 ASP A CA 1
ATOM 906 C C . ASP A 1 110 ? -24.823 -28.599 -13.170 1.00 81.00 110 ASP A C 1
ATOM 908 O O . ASP A 1 110 ? -23.664 -28.838 -13.532 1.00 81.00 110 ASP A O 1
ATOM 912 N N . ALA A 1 111 ? -25.762 -29.527 -13.028 1.00 80.00 111 ALA A N 1
ATOM 913 C CA . ALA A 1 111 ? -25.602 -30.956 -13.165 1.00 80.00 111 ALA A CA 1
ATOM 914 C C . ALA A 1 111 ? -25.968 -31.421 -14.581 1.00 80.00 111 ALA A C 1
ATOM 916 O O . ALA A 1 111 ? -26.635 -32.438 -14.760 1.00 80.00 111 ALA A O 1
ATOM 917 N N . SER A 1 112 ? -25.588 -30.656 -15.608 1.00 78.31 112 SER A N 1
ATOM 918 C CA . SER A 1 112 ? -25.789 -31.047 -16.998 1.00 78.31 112 SER A CA 1
ATOM 919 C C . SER A 1 112 ? -24.801 -32.152 -17.387 1.00 78.31 112 SER A C 1
ATOM 921 O O . SER A 1 112 ? -23.590 -31.915 -17.404 1.00 78.31 112 SER A O 1
ATOM 923 N N . PRO A 1 113 ? -25.270 -33.360 -17.772 1.00 74.81 113 PRO A N 1
ATOM 924 C CA . PRO A 1 113 ? -24.394 -34.445 -18.221 1.00 74.81 113 PRO A CA 1
ATOM 925 C C . PRO A 1 113 ? -23.703 -34.158 -19.560 1.00 74.81 113 PRO A C 1
ATOM 927 O O . PRO A 1 113 ? -22.747 -34.835 -19.931 1.00 74.81 113 PRO A O 1
ATOM 930 N N . ARG A 1 114 ? -24.249 -33.213 -20.335 1.00 69.38 114 ARG A N 1
ATOM 931 C CA . ARG A 1 114 ? -23.873 -32.972 -21.735 1.00 69.38 114 ARG A CA 1
ATOM 932 C C . ARG A 1 114 ? -23.146 -31.651 -21.945 1.00 69.38 114 ARG A C 1
ATOM 934 O O . ARG A 1 114 ? -22.482 -31.502 -22.968 1.00 69.38 114 ARG A O 1
ATOM 941 N N . ASP A 1 115 ? -23.267 -30.713 -21.014 1.00 70.19 115 ASP A N 1
ATOM 942 C CA . ASP A 1 115 ? -22.524 -29.463 -21.067 1.00 70.19 115 ASP A CA 1
ATOM 943 C C . ASP A 1 115 ? -21.132 -29.689 -20.466 1.00 70.19 115 ASP A C 1
ATOM 945 O O . ASP A 1 115 ? -20.995 -29.980 -19.283 1.00 70.19 115 ASP A O 1
ATOM 949 N N . ARG A 1 116 ? -20.104 -29.627 -21.318 1.00 67.12 116 ARG A N 1
ATOM 950 C CA . ARG A 1 116 ? -18.695 -29.799 -20.930 1.00 67.12 116 ARG A CA 1
ATOM 951 C C . ARG A 1 116 ? -17.976 -28.473 -20.687 1.00 67.12 116 ARG A C 1
ATOM 953 O O . ARG A 1 116 ? -16.821 -28.498 -20.275 1.00 67.12 116 ARG A O 1
ATOM 960 N N . ILE A 1 117 ? -18.619 -27.355 -21.022 1.00 66.94 117 ILE A N 1
ATOM 961 C CA . ILE A 1 117 ? -18.045 -26.015 -20.881 1.00 66.94 117 ILE A CA 1
ATOM 962 C C . ILE A 1 117 ? -18.465 -25.459 -19.528 1.00 66.94 117 ILE A C 1
ATOM 964 O O . ILE A 1 117 ? -17.632 -25.003 -18.754 1.00 66.94 117 ILE A O 1
ATOM 968 N N . TRP A 1 118 ? -19.758 -25.552 -19.237 1.00 69.44 118 TRP A N 1
ATOM 969 C CA . TRP A 1 118 ? -20.343 -24.999 -18.034 1.00 69.44 118 TRP A CA 1
ATOM 970 C C . TRP A 1 118 ? -20.764 -26.113 -17.061 1.00 69.44 118 TRP A C 1
ATOM 972 O O . TRP A 1 118 ? -20.519 -26.003 -15.861 1.00 69.44 118 TRP A O 1
ATOM 982 N N . GLY A 1 119 ? -21.364 -27.203 -17.555 1.00 68.50 119 GLY A N 1
ATOM 983 C CA . GLY A 1 119 ? -21.894 -28.323 -16.758 1.00 68.50 119 GLY A CA 1
ATOM 984 C C . GLY A 1 119 ? -20.844 -29.174 -16.043 1.00 68.50 119 GLY A C 1
ATOM 985 O O . GLY A 1 119 ? -19.701 -29.300 -16.478 1.00 68.50 119 GLY A O 1
ATOM 986 N N . TRP A 1 120 ? -21.251 -29.840 -14.957 1.00 66.00 120 TRP A N 1
ATOM 987 C CA . TRP A 1 120 ? -20.380 -30.793 -14.253 1.00 66.00 120 TRP A CA 1
ATOM 988 C C . TRP A 1 120 ? -20.154 -32.107 -15.021 1.00 66.00 120 TRP A C 1
ATOM 990 O O . TRP A 1 120 ? -19.315 -32.935 -14.652 1.00 66.00 120 TRP A O 1
ATOM 1000 N N . GLY A 1 121 ? -20.925 -32.347 -16.081 1.00 68.88 121 GLY A N 1
ATOM 1001 C CA . GLY A 1 121 ? -20.826 -33.549 -16.899 1.00 68.88 121 GLY A CA 1
ATOM 1002 C C . GLY A 1 121 ? -21.431 -34.802 -16.263 1.00 68.88 121 GLY A C 1
ATOM 1003 O O . GLY A 1 121 ? -21.301 -35.866 -16.857 1.00 68.88 121 GLY A O 1
ATOM 1004 N N . LEU A 1 122 ? -22.103 -34.705 -15.106 1.00 73.00 122 LEU A N 1
ATOM 1005 C CA . LEU A 1 122 ? -22.981 -35.748 -14.548 1.00 73.00 122 LEU A CA 1
ATOM 1006 C C . LEU A 1 122 ? -24.358 -35.159 -14.207 1.00 73.00 122 LEU A C 1
ATOM 1008 O O . LEU A 1 122 ? -24.443 -34.001 -13.815 1.00 73.00 122 LEU A O 1
ATOM 1012 N N . GLY A 1 123 ? -25.408 -35.981 -14.310 1.00 74.81 123 GLY A N 1
ATOM 1013 C CA . GLY A 1 123 ? -26.789 -35.617 -13.958 1.00 74.81 123 GLY A CA 1
ATOM 1014 C C . GLY A 1 123 ? -27.017 -35.476 -12.452 1.00 74.81 123 GLY A C 1
ATOM 1015 O O . GLY A 1 123 ? -26.341 -36.144 -11.672 1.00 74.81 123 GLY A O 1
ATOM 1016 N N . ALA A 1 124 ? -28.017 -34.687 -12.040 1.00 71.88 124 ALA A N 1
ATOM 1017 C CA . ALA A 1 124 ? -28.302 -34.378 -10.628 1.00 71.88 124 ALA A CA 1
ATOM 1018 C C . ALA A 1 124 ? -28.403 -35.617 -9.711 1.00 71.88 124 ALA A C 1
ATOM 1020 O O . ALA A 1 124 ? -27.846 -35.632 -8.615 1.00 71.88 124 ALA A O 1
ATOM 1021 N N . ARG A 1 125 ? -29.036 -36.704 -10.178 1.00 73.12 125 ARG A N 1
ATOM 1022 C CA . ARG A 1 125 ? -29.140 -37.966 -9.420 1.00 73.12 125 ARG A CA 1
ATOM 1023 C C . ARG A 1 125 ? -27.774 -38.604 -9.158 1.00 73.12 125 ARG A C 1
ATOM 1025 O O . ARG A 1 125 ? -27.489 -39.011 -8.039 1.00 73.12 125 ARG A O 1
ATOM 1032 N N . LEU A 1 126 ? -26.930 -38.677 -10.186 1.00 69.81 126 LEU A N 1
ATOM 1033 C CA . LEU A 1 126 ? -25.593 -39.253 -10.068 1.00 69.81 126 LEU A CA 1
ATOM 1034 C C . LEU A 1 126 ? -24.671 -38.337 -9.250 1.00 69.81 126 LEU A C 1
ATOM 1036 O O . LEU A 1 126 ? -23.849 -38.834 -8.490 1.00 69.81 126 LEU A O 1
ATOM 1040 N N . MET A 1 127 ? -24.877 -37.017 -9.331 1.00 69.44 127 MET A N 1
ATOM 1041 C CA . MET A 1 127 ? -24.182 -36.023 -8.512 1.00 69.44 127 MET A CA 1
ATOM 1042 C C . MET A 1 127 ? -24.430 -36.210 -7.018 1.00 69.44 127 MET A C 1
ATOM 1044 O O . MET A 1 127 ? -23.462 -36.250 -6.259 1.00 69.44 127 MET A O 1
ATOM 1048 N N . ARG A 1 128 ? -25.695 -36.381 -6.612 1.00 68.19 128 ARG A N 1
ATOM 1049 C CA . ARG A 1 128 ? -26.065 -36.665 -5.216 1.00 68.19 128 ARG A CA 1
ATOM 1050 C C . ARG A 1 128 ? -25.383 -37.942 -4.707 1.00 68.19 128 ARG A C 1
ATOM 1052 O O . ARG A 1 128 ? -24.761 -37.925 -3.651 1.00 68.19 128 ARG A O 1
ATOM 1059 N N . ILE A 1 129 ? -25.384 -39.011 -5.510 1.00 62.41 129 ILE A N 1
ATOM 1060 C CA . ILE A 1 129 ? -24.745 -40.296 -5.162 1.00 62.41 129 ILE A CA 1
ATOM 1061 C C . ILE A 1 129 ? -23.221 -40.150 -5.011 1.00 62.41 129 ILE A C 1
ATOM 1063 O O . ILE A 1 129 ? -22.651 -40.592 -4.019 1.00 62.41 129 ILE A O 1
ATOM 1067 N N . THR A 1 130 ? -22.548 -39.482 -5.956 1.00 60.72 130 THR A N 1
ATOM 1068 C CA . THR A 1 130 ? -21.085 -39.300 -5.897 1.00 60.72 130 THR A CA 1
ATOM 1069 C C . THR A 1 130 ? -20.610 -38.409 -4.746 1.00 60.72 130 THR A C 1
ATOM 1071 O O . THR A 1 130 ? -19.421 -38.434 -4.430 1.00 60.72 130 THR A O 1
ATOM 1074 N N . ARG A 1 131 ? -21.498 -37.611 -4.132 1.00 58.53 131 ARG A N 1
ATOM 1075 C CA . ARG A 1 131 ? -21.155 -36.697 -3.031 1.00 58.53 131 ARG A CA 1
ATOM 1076 C C . ARG A 1 131 ? -21.395 -37.274 -1.640 1.00 58.53 131 ARG A C 1
ATOM 1078 O O . ARG A 1 131 ? -20.588 -36.999 -0.763 1.00 58.53 131 ARG A O 1
ATOM 1085 N N . HIS A 1 132 ? -22.441 -38.078 -1.455 1.00 51.12 132 HIS A N 1
ATOM 1086 C CA . HIS A 1 132 ? -22.791 -38.654 -0.148 1.00 51.12 132 HIS A CA 1
ATOM 1087 C C . HIS A 1 132 ? -22.146 -40.020 0.138 1.00 51.12 132 HIS A C 1
ATOM 1089 O O . HIS A 1 132 ? -22.506 -40.671 1.109 1.00 51.12 132 HIS A O 1
ATOM 1095 N N . GLY A 1 133 ? -21.166 -40.443 -0.669 1.00 43.28 133 GLY A N 1
ATOM 1096 C CA . GLY A 1 133 ? -20.368 -41.638 -0.401 1.00 43.28 133 GLY A CA 1
ATOM 1097 C C . GLY A 1 133 ? -21.125 -42.944 -0.637 1.00 43.28 133 GLY A C 1
ATOM 1098 O O . GLY A 1 133 ? -21.652 -43.544 0.288 1.00 43.28 133 GLY A O 1
ATOM 1099 N N . TYR A 1 134 ? -21.101 -43.431 -1.877 1.00 33.12 134 TYR A N 1
ATOM 1100 C CA . TYR A 1 134 ? -21.214 -44.861 -2.163 1.00 33.12 134 TYR A CA 1
ATOM 1101 C C . TYR A 1 134 ? -20.389 -45.178 -3.417 1.00 33.12 134 TYR A C 1
ATOM 1103 O O . TYR A 1 134 ? -20.700 -44.702 -4.510 1.00 33.12 134 TYR A O 1
ATOM 1111 N N . ASP A 1 135 ? -19.333 -45.976 -3.246 1.00 46.47 135 ASP A N 1
ATOM 1112 C CA . ASP A 1 135 ? -18.708 -46.765 -4.311 1.00 46.47 135 ASP A CA 1
ATOM 1113 C C . ASP A 1 135 ? -19.237 -48.198 -4.198 1.00 46.47 135 ASP A C 1
ATOM 1115 O O . ASP A 1 135 ? -18.843 -48.928 -3.286 1.00 46.47 135 ASP A O 1
ATOM 1119 N N . PRO A 1 136 ? -20.151 -48.608 -5.091 1.00 34.56 136 PRO A N 1
ATOM 1120 C CA . PRO A 1 136 ? -20.348 -50.011 -5.364 1.00 34.56 136 PRO A CA 1
ATOM 1121 C C . PRO A 1 136 ? -20.215 -50.216 -6.872 1.00 34.56 136 PRO A C 1
ATOM 1123 O O . PRO A 1 136 ? -21.208 -50.193 -7.596 1.00 34.56 136 PRO A O 1
ATOM 1126 N N . LEU A 1 137 ? -18.981 -50.353 -7.355 1.00 30.95 137 LEU A N 1
ATOM 1127 C CA . LEU A 1 137 ? -18.539 -51.378 -8.312 1.00 30.95 137 LEU A CA 1
ATOM 1128 C C . LEU A 1 137 ? -17.261 -50.884 -8.989 1.00 30.95 137 LEU A C 1
ATOM 1130 O O . LEU A 1 137 ? -17.285 -50.048 -9.895 1.00 30.95 137 LEU A O 1
ATOM 1134 N N . GLY A 1 138 ? -16.138 -51.468 -8.571 1.00 39.47 138 GLY A N 1
ATOM 1135 C CA . GLY A 1 138 ? -14.851 -51.291 -9.218 1.00 39.47 138 GLY A CA 1
ATOM 1136 C C . GLY A 1 138 ? -14.942 -51.555 -10.721 1.00 39.47 138 GLY A C 1
ATOM 1137 O O . GLY A 1 138 ? -15.105 -52.685 -11.168 1.00 39.47 138 GLY A O 1
ATOM 1138 N N . CYS A 1 139 ? -14.778 -50.498 -11.506 1.00 29.39 139 CYS A N 1
ATOM 1139 C CA . CYS A 1 139 ? -14.314 -50.574 -12.882 1.00 29.39 139 CYS A CA 1
ATOM 1140 C C . CYS A 1 139 ? -13.293 -49.460 -13.080 1.00 29.3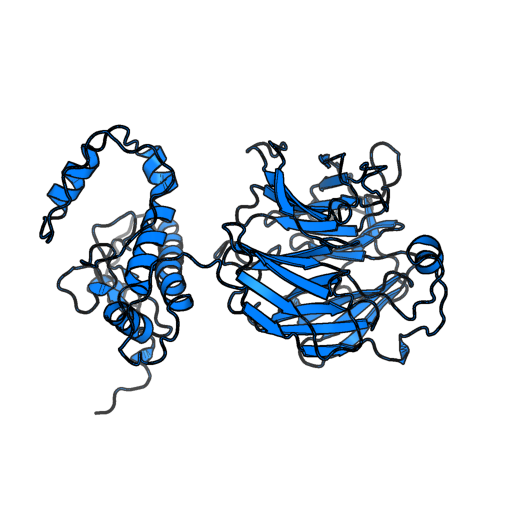9 139 CYS A C 1
ATOM 1142 O O . CYS A 1 139 ? -13.605 -48.269 -13.094 1.00 29.39 139 CYS A O 1
ATOM 1144 N N . GLY A 1 140 ? -12.035 -49.888 -13.153 1.00 33.94 140 GLY A N 1
ATOM 1145 C CA . GLY A 1 140 ? -10.893 -49.027 -13.367 1.00 33.94 140 GLY A CA 1
ATOM 1146 C C . GLY A 1 140 ? -10.905 -48.339 -14.732 1.00 33.94 140 GLY A C 1
ATOM 1147 O O . GLY A 1 140 ? -11.573 -48.761 -15.671 1.00 33.94 140 GLY A O 1
ATOM 1148 N N . ARG A 1 141 ? -10.038 -47.322 -14.804 1.00 30.97 141 ARG A N 1
ATOM 1149 C CA . ARG A 1 141 ? -9.678 -46.456 -15.943 1.00 30.97 141 ARG A CA 1
ATOM 1150 C C . ARG A 1 141 ? -10.574 -45.236 -16.170 1.00 30.97 141 ARG A C 1
ATOM 1152 O O . ARG A 1 141 ? -11.518 -45.271 -16.945 1.00 30.97 141 ARG A O 1
ATOM 1159 N N . ALA A 1 142 ? -10.119 -44.102 -15.630 1.00 27.09 142 ALA A N 1
ATOM 1160 C CA . ALA A 1 142 ? -9.879 -42.896 -16.435 1.00 27.09 142 ALA A CA 1
ATOM 1161 C C . ALA A 1 142 ? -8.981 -41.891 -15.672 1.00 27.09 142 ALA A C 1
ATOM 1163 O O . ALA A 1 142 ? -9.478 -41.124 -14.843 1.00 27.09 142 ALA A O 1
ATOM 1164 N N . PRO A 1 143 ? -7.660 -41.857 -15.934 1.00 38.31 143 PRO A N 1
ATOM 1165 C CA . PRO A 1 143 ? -6.787 -40.781 -15.477 1.00 38.31 143 PRO A CA 1
ATOM 1166 C C . PRO A 1 143 ? -6.926 -39.574 -16.424 1.00 38.31 143 PRO A C 1
ATOM 1168 O O . PRO A 1 143 ? -6.766 -39.733 -17.630 1.00 38.31 143 PRO A O 1
ATOM 1171 N N . SER A 1 144 ? -7.291 -38.403 -15.873 1.00 33.84 144 SER A N 1
ATOM 1172 C CA . SER A 1 144 ? -7.183 -37.017 -16.422 1.00 33.84 144 SER A CA 1
ATOM 1173 C C . SER A 1 144 ? -8.362 -36.096 -16.044 1.00 33.84 144 SER A C 1
ATOM 1175 O O . SER A 1 144 ? -8.248 -34.876 -16.123 1.00 33.84 144 SER A O 1
ATOM 1177 N N . HIS A 1 145 ? -9.491 -36.632 -15.563 1.00 38.88 145 HIS A N 1
ATOM 1178 C CA . HIS A 1 145 ? -10.723 -35.843 -15.381 1.00 38.88 145 HIS A CA 1
ATOM 1179 C C . HIS A 1 145 ? -10.945 -35.209 -13.994 1.00 38.88 145 HIS A C 1
ATOM 1181 O O . HIS A 1 145 ? -11.839 -34.373 -13.861 1.00 38.88 145 HIS A O 1
ATOM 1187 N N . ARG A 1 146 ? -10.171 -35.564 -12.956 1.00 37.91 146 ARG A N 1
ATOM 1188 C CA . ARG A 1 146 ? -10.363 -35.013 -11.594 1.00 37.91 146 ARG A CA 1
ATOM 1189 C C . ARG A 1 146 ? -9.874 -33.565 -11.431 1.00 37.91 146 ARG A C 1
ATOM 1191 O O . ARG A 1 146 ? -10.474 -32.842 -10.645 1.00 37.91 146 ARG A O 1
ATOM 1198 N N . ALA A 1 147 ? -8.859 -33.135 -12.186 1.00 32.88 147 ALA A N 1
ATOM 1199 C CA . ALA A 1 147 ? -8.288 -31.786 -12.083 1.00 32.88 147 ALA A CA 1
ATOM 1200 C C . ALA A 1 147 ? -9.217 -30.709 -12.680 1.00 32.88 147 ALA A C 1
ATOM 1202 O O . ALA A 1 147 ? -9.635 -29.804 -11.963 1.00 32.88 147 ALA A O 1
ATOM 1203 N N . ARG A 1 148 ? -9.687 -30.888 -13.928 1.00 37.34 148 ARG A N 1
ATOM 1204 C CA . ARG A 1 148 ? -10.633 -29.950 -14.578 1.00 37.34 148 ARG A CA 1
ATOM 1205 C C . ARG A 1 148 ? -11.961 -29.783 -13.828 1.00 37.34 148 ARG A C 1
ATOM 1207 O O . ARG A 1 148 ? -12.584 -28.734 -13.903 1.00 37.34 148 ARG A O 1
ATOM 1214 N N . ARG A 1 149 ? -12.416 -30.808 -13.094 1.00 46.84 149 ARG A N 1
ATOM 1215 C CA . ARG A 1 149 ? -13.716 -30.801 -12.390 1.00 46.84 149 ARG A CA 1
ATOM 1216 C C . ARG A 1 149 ? -13.711 -30.026 -11.065 1.00 46.84 149 ARG A C 1
ATOM 1218 O O . ARG A 1 149 ? -14.790 -29.792 -10.523 1.00 46.84 149 ARG A O 1
ATOM 1225 N N . ARG A 1 150 ? -12.539 -29.650 -10.530 1.00 39.28 150 ARG A N 1
ATOM 1226 C CA . ARG A 1 150 ? -12.423 -28.719 -9.390 1.00 39.28 150 ARG A CA 1
ATOM 1227 C C . ARG A 1 150 ? -12.481 -27.256 -9.849 1.00 39.28 150 ARG A C 1
ATOM 1229 O O . ARG A 1 150 ? -13.174 -26.479 -9.206 1.00 39.28 150 ARG A O 1
ATOM 1236 N N . GLU A 1 151 ? -11.891 -26.912 -10.995 1.00 36.56 151 GLU A N 1
ATOM 1237 C CA . GLU A 1 151 ? -11.962 -25.556 -11.578 1.00 36.56 151 GLU A CA 1
ATOM 1238 C C . GLU A 1 151 ? -13.397 -25.142 -11.944 1.00 36.56 151 GLU A C 1
ATOM 1240 O O . GLU A 1 151 ? -13.845 -24.058 -11.578 1.00 36.56 151 GLU A O 1
ATOM 1245 N N . THR A 1 152 ? -14.182 -26.025 -12.577 1.00 41.88 152 THR A N 1
ATOM 1246 C CA . THR A 1 152 ? -15.576 -25.708 -12.959 1.00 41.88 152 THR A CA 1
ATOM 1247 C C . THR A 1 152 ? -16.499 -25.491 -11.748 1.00 41.88 152 THR A C 1
ATOM 1249 O O . THR A 1 152 ? -17.502 -24.786 -11.861 1.00 41.88 152 THR A O 1
ATOM 1252 N N . LYS A 1 153 ? -16.166 -26.075 -10.582 1.00 43.16 153 LYS A N 1
ATOM 1253 C CA . LYS A 1 153 ? -16.904 -25.876 -9.319 1.00 43.16 153 LYS A CA 1
ATOM 1254 C C . LYS A 1 153 ? -16.720 -24.460 -8.760 1.00 43.16 153 LYS A C 1
ATOM 1256 O O . LYS A 1 153 ? -17.697 -23.880 -8.297 1.00 43.16 153 LYS A O 1
ATOM 1261 N N . SER A 1 154 ? -15.506 -23.910 -8.846 1.00 42.66 154 SER A N 1
ATOM 1262 C CA . SER A 1 154 ? -15.190 -22.547 -8.387 1.00 42.66 154 SER A CA 1
ATOM 1263 C C . SER A 1 154 ? -15.896 -21.497 -9.255 1.00 42.66 154 SER A C 1
ATOM 1265 O O . SER A 1 154 ? -16.648 -20.656 -8.764 1.00 42.66 154 SER A O 1
ATOM 1267 N N . ILE A 1 155 ? -15.795 -21.663 -10.575 1.00 43.38 155 ILE A N 1
ATOM 1268 C CA . ILE A 1 155 ? -16.307 -20.727 -11.583 1.00 43.38 155 ILE A CA 1
ATOM 1269 C C . ILE A 1 155 ? -17.826 -20.479 -11.469 1.00 43.38 155 ILE A C 1
ATOM 1271 O O . ILE A 1 155 ? -18.297 -19.349 -11.599 1.00 43.38 155 ILE A O 1
ATOM 1275 N N . ARG A 1 156 ? -18.628 -21.518 -11.198 1.00 51.41 156 ARG A N 1
ATOM 1276 C CA . ARG A 1 156 ? -20.095 -21.382 -11.147 1.00 51.41 156 ARG A CA 1
ATOM 1277 C C . ARG A 1 156 ? -20.641 -20.862 -9.834 1.00 51.41 156 ARG A C 1
ATOM 1279 O O . ARG A 1 156 ? -21.557 -20.042 -9.865 1.00 51.41 156 ARG A O 1
ATOM 1286 N N . HIS A 1 157 ? -20.056 -21.263 -8.709 1.00 47.28 157 HIS A N 1
ATOM 1287 C CA . HIS A 1 157 ? -20.369 -20.630 -7.433 1.00 47.28 157 HIS A CA 1
ATOM 1288 C C . HIS A 1 157 ? -20.102 -19.118 -7.520 1.00 47.28 157 HIS A C 1
ATOM 1290 O O . HIS A 1 157 ? -20.942 -18.320 -7.111 1.00 47.28 157 HIS A O 1
ATOM 1296 N N . GLN A 1 158 ? -19.005 -18.719 -8.173 1.00 46.97 158 GLN A N 1
ATOM 1297 C CA . GLN A 1 158 ? -18.665 -17.316 -8.412 1.00 46.97 158 GLN A CA 1
ATOM 1298 C C . GLN A 1 158 ? -19.680 -16.574 -9.311 1.00 46.97 158 GLN A C 1
ATOM 1300 O O . GLN A 1 158 ? -20.030 -15.440 -8.982 1.00 46.97 158 GLN A O 1
ATOM 1305 N N . PHE A 1 159 ? -20.220 -17.184 -10.383 1.00 55.31 159 PHE A N 1
ATOM 1306 C CA . PHE A 1 159 ? -21.237 -16.542 -11.247 1.00 55.31 159 PHE A CA 1
ATOM 1307 C C . PHE A 1 159 ? -22.501 -16.127 -10.482 1.00 55.31 159 PHE A C 1
ATOM 1309 O O . PHE A 1 159 ? -22.941 -14.980 -10.569 1.00 55.31 159 PHE A O 1
ATOM 1316 N N . TYR A 1 160 ? -23.086 -17.056 -9.722 1.00 51.78 160 TYR A N 1
ATOM 1317 C CA . TYR A 1 160 ? -24.332 -16.806 -8.995 1.00 51.78 160 TYR A CA 1
ATOM 1318 C C . TYR A 1 160 ? -24.109 -15.966 -7.738 1.00 51.78 160 TYR A C 1
ATOM 1320 O O . TYR A 1 160 ? -24.947 -15.132 -7.406 1.00 51.78 160 TYR A O 1
ATOM 1328 N N . ARG A 1 161 ? -22.955 -16.105 -7.071 1.00 53.81 161 ARG A N 1
ATOM 1329 C CA . ARG A 1 161 ? -22.593 -15.238 -5.942 1.00 53.81 161 ARG A CA 1
ATOM 1330 C C . ARG A 1 161 ? -22.356 -13.795 -6.368 1.00 53.81 161 ARG A C 1
ATOM 1332 O O . ARG A 1 161 ? -22.801 -12.907 -5.648 1.00 53.81 161 ARG A O 1
ATOM 1339 N N . ARG A 1 162 ? -21.748 -13.547 -7.536 1.00 46.88 162 ARG A N 1
ATOM 1340 C CA . ARG A 1 162 ? -21.672 -12.195 -8.115 1.00 46.88 162 ARG A CA 1
ATOM 1341 C C . ARG A 1 162 ? -23.065 -11.620 -8.362 1.00 46.88 162 ARG A C 1
ATOM 1343 O O . ARG A 1 162 ? -23.315 -10.500 -7.949 1.00 46.88 162 ARG A O 1
ATOM 1350 N N . ALA A 1 163 ? -23.995 -12.377 -8.943 1.00 42.41 163 ALA A N 1
ATOM 1351 C CA . ALA A 1 163 ? -25.376 -11.908 -9.097 1.00 42.41 163 ALA A CA 1
ATOM 1352 C C . ALA A 1 163 ? -26.048 -11.589 -7.741 1.00 42.41 163 ALA A C 1
ATOM 1354 O O . ALA A 1 163 ? -26.689 -10.553 -7.609 1.00 42.41 163 ALA A O 1
ATOM 1355 N N . LEU A 1 164 ? -25.832 -12.419 -6.715 1.00 39.78 164 LEU A N 1
ATOM 1356 C CA . LEU A 1 164 ? -26.374 -12.227 -5.361 1.00 39.78 164 LEU A CA 1
ATOM 1357 C C . LEU A 1 164 ? -25.841 -10.989 -4.623 1.00 39.78 164 LEU A C 1
ATOM 1359 O O . LEU A 1 164 ? -26.568 -10.417 -3.821 1.00 39.78 164 LEU A O 1
ATOM 1363 N N . HIS A 1 165 ? -24.595 -10.579 -4.873 1.00 37.44 165 HIS A N 1
ATOM 1364 C CA . HIS A 1 165 ? -23.950 -9.470 -4.150 1.00 37.44 165 HIS A CA 1
ATOM 1365 C C . HIS A 1 165 ? -24.305 -8.076 -4.692 1.00 37.44 165 HIS A C 1
ATOM 1367 O O . HIS A 1 165 ? -23.935 -7.078 -4.082 1.00 37.44 165 HIS A O 1
ATOM 1373 N N . PHE A 1 166 ? -25.003 -7.994 -5.826 1.00 36.19 166 PHE A N 1
ATOM 1374 C CA . PHE A 1 166 ? -25.295 -6.733 -6.515 1.00 36.19 166 PHE A CA 1
ATOM 1375 C C . PHE A 1 166 ? -26.787 -6.519 -6.813 1.00 36.19 166 PHE A C 1
ATOM 1377 O O . PHE A 1 166 ? -27.139 -5.481 -7.372 1.00 36.19 166 PHE A O 1
ATOM 1384 N N . ILE A 1 167 ? -27.669 -7.459 -6.447 1.00 35.84 167 ILE A N 1
ATOM 1385 C CA . ILE A 1 167 ? -29.113 -7.194 -6.405 1.00 35.84 167 ILE A CA 1
ATOM 1386 C C . ILE A 1 167 ? -29.329 -6.197 -5.257 1.00 35.84 167 ILE A C 1
ATOM 1388 O O . ILE A 1 167 ? -29.120 -6.566 -4.099 1.00 35.84 167 ILE A O 1
ATOM 1392 N N . PRO A 1 168 ? -29.715 -4.938 -5.528 1.00 33.88 168 PRO A N 1
ATOM 1393 C CA . PRO A 1 168 ? -30.023 -4.004 -4.461 1.00 33.88 168 PRO A CA 1
ATOM 1394 C C . PRO A 1 168 ? -31.208 -4.559 -3.668 1.00 33.88 168 PRO A C 1
ATOM 1396 O O . PRO A 1 168 ? -32.163 -5.075 -4.251 1.00 33.88 168 PRO A O 1
ATOM 1399 N N . LEU A 1 169 ? -31.176 -4.425 -2.344 1.00 32.84 169 LEU A N 1
ATOM 1400 C CA . LEU A 1 169 ? -32.378 -4.485 -1.517 1.00 32.84 169 LEU A CA 1
ATOM 1401 C C . LEU A 1 169 ? -33.329 -3.394 -2.029 1.00 32.84 169 LEU A C 1
ATOM 1403 O O . LEU A 1 169 ? -33.203 -2.241 -1.634 1.00 32.84 169 LEU A O 1
ATOM 1407 N N . ILE A 1 170 ? -34.217 -3.733 -2.967 1.00 31.09 170 ILE A N 1
ATOM 1408 C CA . ILE A 1 170 ? -35.232 -2.823 -3.503 1.00 31.09 170 ILE A CA 1
ATOM 1409 C C . ILE A 1 170 ? -36.152 -2.453 -2.329 1.00 31.09 170 ILE A C 1
ATOM 1411 O O . ILE A 1 170 ? -36.872 -3.330 -1.838 1.00 31.09 170 ILE A O 1
ATOM 1415 N N . PRO A 1 171 ? -36.178 -1.193 -1.855 1.00 30.00 171 PRO A N 1
ATOM 1416 C CA . PRO A 1 171 ? -37.265 -0.740 -1.003 1.00 30.00 171 PRO A CA 1
ATOM 1417 C C . PRO A 1 171 ? -38.539 -0.803 -1.848 1.00 30.00 171 PRO A C 1
ATOM 1419 O O . PRO A 1 171 ? -38.516 -0.414 -3.018 1.00 30.00 171 PRO A O 1
ATOM 1422 N N . LYS A 1 172 ? -39.635 -1.328 -1.286 1.00 26.88 172 LYS A N 1
ATOM 1423 C CA . LYS A 1 172 ? -40.938 -1.398 -1.966 1.00 26.88 172 LYS A CA 1
ATOM 1424 C C . LYS A 1 172 ? -41.230 -0.065 -2.664 1.00 26.88 172 LYS A C 1
ATOM 1426 O O . LYS A 1 172 ? -41.263 0.974 -2.013 1.00 26.88 172 LYS A O 1
ATOM 1431 N N . ALA A 1 173 ? -41.403 -0.117 -3.981 1.00 29.58 173 ALA A N 1
ATOM 1432 C CA . ALA A 1 173 ? -41.723 1.047 -4.787 1.00 29.58 173 ALA A CA 1
ATOM 1433 C C . ALA A 1 173 ? -43.115 1.572 -4.413 1.00 29.58 173 ALA A C 1
ATOM 1435 O O . ALA A 1 173 ? -44.099 0.850 -4.575 1.00 29.58 173 ALA A O 1
ATOM 1436 N N . ASP A 1 174 ? -43.195 2.831 -3.983 1.00 26.69 174 ASP A N 1
ATOM 1437 C CA . ASP A 1 174 ? -44.416 3.611 -4.152 1.00 26.69 174 ASP A CA 1
ATOM 1438 C C . ASP A 1 174 ? -44.497 4.036 -5.621 1.00 26.69 174 ASP A C 1
ATOM 1440 O O . ASP A 1 174 ? -43.677 4.787 -6.157 1.00 26.69 174 ASP A O 1
ATOM 1444 N N . THR A 1 175 ? -45.477 3.466 -6.310 1.00 33.94 175 THR A N 1
ATOM 1445 C CA . THR A 1 175 ? -45.792 3.727 -7.708 1.00 33.94 175 THR A CA 1
ATOM 1446 C C . THR A 1 175 ? -46.473 5.079 -7.856 1.00 33.94 175 THR A C 1
ATOM 1448 O O . THR A 1 175 ? -47.655 5.175 -7.563 1.00 33.94 175 THR A O 1
ATOM 1451 N N . THR A 1 176 ? -45.749 6.079 -8.359 1.00 30.08 176 THR A N 1
ATOM 1452 C CA . THR A 1 176 ? -46.187 7.027 -9.407 1.00 30.08 176 THR A CA 1
ATOM 1453 C C . THR A 1 176 ? -45.126 8.107 -9.554 1.00 30.08 176 THR A C 1
ATOM 1455 O O . THR A 1 176 ? -44.953 8.895 -8.635 1.00 30.08 176 THR A O 1
ATOM 1458 N N . THR A 1 177 ? -44.426 8.148 -10.691 1.00 27.41 177 THR A N 1
ATOM 1459 C CA . THR A 1 177 ? -44.080 9.349 -11.484 1.00 27.41 177 THR A CA 1
ATOM 1460 C C . THR A 1 177 ? -43.157 8.897 -12.618 1.00 27.41 177 THR A C 1
ATOM 1462 O O . THR A 1 177 ? -42.107 8.304 -12.386 1.00 27.41 177 THR A O 1
ATOM 1465 N N . SER A 1 178 ? -43.557 9.151 -13.864 1.00 36.53 178 SER A N 1
ATOM 1466 C CA . SER A 1 178 ? -42.693 9.001 -15.033 1.00 36.53 178 SER A CA 1
ATOM 1467 C C . SER A 1 178 ? -41.538 10.000 -14.950 1.00 36.53 178 SER A C 1
ATOM 1469 O O . SER A 1 178 ? -41.793 11.203 -14.897 1.00 36.53 178 SER A O 1
ATOM 1471 N N . MET A 1 179 ? -40.287 9.544 -15.006 1.00 28.19 179 MET A N 1
ATOM 1472 C CA . MET A 1 179 ? -39.154 10.437 -15.244 1.00 28.19 179 MET A CA 1
ATOM 1473 C C . MET A 1 179 ? -38.158 9.835 -16.231 1.00 28.19 179 MET A C 1
ATOM 1475 O O . MET A 1 179 ? -37.903 8.634 -16.268 1.00 28.19 179 MET A O 1
ATOM 1479 N N . SER A 1 180 ? -37.663 10.732 -17.074 1.00 28.41 180 SER A N 1
ATOM 1480 C CA . SER A 1 180 ? -36.738 10.546 -18.180 1.00 28.41 180 SER A CA 1
ATOM 1481 C C . SER A 1 180 ? -35.489 9.736 -17.829 1.00 28.41 180 SER A C 1
ATOM 1483 O O . SER A 1 180 ? -34.857 9.982 -16.804 1.00 28.41 180 SER A O 1
ATOM 1485 N N . LEU A 1 181 ? -35.062 8.880 -18.762 1.00 34.34 181 LEU A N 1
ATOM 1486 C CA . LEU A 1 181 ? -33.707 8.327 -18.839 1.00 34.34 181 LEU A CA 1
ATOM 1487 C C . LEU A 1 181 ? -32.699 9.455 -19.115 1.00 34.34 181 LEU A C 1
ATOM 1489 O O . LEU A 1 181 ? -32.274 9.682 -20.244 1.00 34.34 181 LEU A O 1
ATOM 1493 N N . GLN A 1 182 ? -32.318 10.174 -18.068 1.00 32.12 182 GLN A N 1
ATOM 1494 C CA . GLN A 1 182 ? -30.992 10.762 -17.982 1.00 32.12 182 GLN A CA 1
ATOM 1495 C C . GLN A 1 182 ? -30.162 9.788 -17.152 1.00 32.12 182 GLN A C 1
ATOM 1497 O O . GLN A 1 182 ? -30.476 9.547 -15.988 1.00 32.12 182 GLN A O 1
ATOM 1502 N N . SER A 1 183 ? -29.124 9.204 -17.753 1.00 44.19 183 SER A N 1
ATOM 1503 C CA . SER A 1 183 ? -28.044 8.547 -17.020 1.00 44.19 183 SER A CA 1
ATOM 1504 C C . SER A 1 183 ? -27.345 9.615 -16.180 1.00 44.19 183 SER A C 1
ATOM 1506 O O . SER A 1 183 ? -26.375 10.238 -16.612 1.00 44.19 183 SER A O 1
ATOM 1508 N N . GLN A 1 184 ? -27.915 9.913 -15.017 1.00 37.25 184 GLN A N 1
ATOM 1509 C CA . GLN A 1 184 ? -27.265 10.733 -14.013 1.00 37.25 184 GLN A CA 1
ATOM 1510 C C . GLN A 1 184 ? -25.965 10.013 -13.632 1.00 37.25 184 GLN A C 1
ATOM 1512 O O . GLN A 1 184 ? -26.025 8.812 -13.350 1.00 37.25 184 GLN A O 1
ATOM 1517 N N . PRO A 1 185 ? -24.802 10.689 -13.628 1.00 45.12 185 PRO A N 1
ATOM 1518 C CA . PRO A 1 185 ? -23.620 10.132 -12.990 1.00 45.12 185 PRO A CA 1
ATOM 1519 C C . PRO A 1 185 ? -24.014 9.830 -11.546 1.00 45.12 185 PRO A C 1
ATOM 1521 O O . PRO A 1 185 ? -24.392 10.737 -10.798 1.00 45.12 185 PRO A O 1
ATOM 1524 N N . THR A 1 186 ? -24.033 8.550 -11.173 1.00 57.69 186 THR A N 1
ATOM 1525 C CA . THR A 1 186 ? -24.413 8.161 -9.818 1.00 57.69 186 THR A CA 1
ATOM 1526 C C . THR A 1 186 ? -23.420 8.820 -8.880 1.00 57.69 186 THR A C 1
ATOM 1528 O O . THR A 1 186 ? -22.219 8.566 -8.965 1.00 57.69 186 THR A O 1
ATOM 1531 N N . THR A 1 187 ? -23.910 9.723 -8.032 1.00 80.62 187 THR A N 1
ATOM 1532 C CA . THR A 1 187 ? -23.073 10.346 -7.009 1.00 80.62 187 THR A CA 1
ATOM 1533 C C . THR A 1 187 ? -22.408 9.225 -6.209 1.00 80.62 187 THR A C 1
ATOM 1535 O O . THR A 1 187 ? -23.128 8.332 -5.758 1.00 80.62 187 THR A O 1
ATOM 1538 N N . PRO A 1 188 ? -21.070 9.233 -6.047 1.00 90.12 188 PRO A N 1
ATOM 1539 C CA . PRO A 1 188 ? -20.389 8.173 -5.321 1.00 90.12 188 PRO A CA 1
ATOM 1540 C C . PRO A 1 188 ? -20.970 8.015 -3.918 1.00 90.12 188 PRO A C 1
ATOM 1542 O O . PRO A 1 188 ? -21.153 9.007 -3.205 1.00 90.12 188 PRO A O 1
ATOM 1545 N N . THR A 1 189 ? -21.225 6.776 -3.507 1.00 93.62 189 THR A N 1
ATOM 1546 C CA . THR A 1 189 ? -21.747 6.484 -2.170 1.00 93.62 189 THR A CA 1
ATOM 1547 C C . THR A 1 189 ? -20.694 6.848 -1.124 1.00 93.62 189 THR A C 1
ATOM 1549 O O . THR A 1 189 ? -19.548 6.403 -1.199 1.00 93.62 189 THR A O 1
ATOM 1552 N N . ALA A 1 190 ? -21.069 7.666 -0.142 1.00 94.06 190 ALA A N 1
ATOM 1553 C CA . ALA A 1 190 ? -20.180 8.041 0.951 1.00 94.06 190 ALA A CA 1
ATOM 1554 C C . ALA A 1 190 ? -20.163 6.953 2.034 1.00 94.06 190 ALA A C 1
ATOM 1556 O O . ALA A 1 190 ? -21.216 6.489 2.466 1.00 94.06 190 ALA A O 1
ATOM 1557 N N . ILE A 1 191 ? -18.970 6.581 2.489 1.00 95.81 191 ILE A N 1
ATOM 1558 C CA . ILE A 1 191 ? -18.735 5.632 3.579 1.00 95.81 191 ILE A CA 1
ATOM 1559 C C . ILE A 1 191 ? -17.870 6.326 4.627 1.00 95.81 191 ILE A C 1
ATOM 1561 O O . ILE A 1 191 ? -16.919 7.031 4.291 1.00 95.81 191 ILE A O 1
ATOM 1565 N N . GLN A 1 192 ? -18.218 6.146 5.897 1.00 95.88 192 GLN A N 1
ATOM 1566 C CA . GLN A 1 192 ? -17.453 6.694 7.010 1.00 95.88 192 GLN A CA 1
ATOM 1567 C C . GLN A 1 192 ? -16.580 5.601 7.612 1.00 95.88 192 GLN A C 1
ATOM 1569 O O . GLN A 1 192 ? -17.080 4.542 7.983 1.00 95.88 192 GLN A O 1
ATOM 1574 N N . ALA A 1 193 ? -15.286 5.874 7.699 1.00 96.75 193 ALA A N 1
ATOM 1575 C CA . ALA A 1 193 ? -14.356 5.107 8.498 1.00 96.75 193 ALA A CA 1
ATOM 1576 C C . ALA A 1 193 ? -14.534 5.450 9.980 1.00 96.75 193 ALA A C 1
ATOM 1578 O O . ALA A 1 193 ? -14.929 6.564 10.340 1.00 96.75 193 ALA A O 1
ATOM 1579 N N . THR A 1 194 ? -14.217 4.490 10.838 1.00 96.00 194 THR A N 1
ATOM 1580 C CA . THR A 1 194 ? -14.261 4.650 12.294 1.00 96.00 194 THR A CA 1
ATOM 1581 C C . THR A 1 194 ? -12.890 4.406 12.890 1.00 96.00 194 THR A C 1
ATOM 1583 O O . THR A 1 194 ? -12.162 3.539 12.411 1.00 96.00 194 THR A O 1
ATOM 1586 N N . GLU A 1 195 ? -12.548 5.134 13.950 1.00 97.00 195 GLU A N 1
ATOM 1587 C CA . GLU A 1 195 ? -11.320 4.874 14.700 1.00 97.00 195 GLU A CA 1
ATOM 1588 C C . GLU A 1 195 ? -11.318 3.454 15.272 1.00 97.00 195 GLU A C 1
ATOM 1590 O O . GLU A 1 195 ? -12.305 3.000 15.855 1.00 97.00 195 GLU A O 1
ATOM 1595 N N . TRP A 1 196 ? -10.198 2.755 15.090 1.00 97.56 196 TRP A N 1
ATOM 1596 C CA . TRP A 1 196 ? -9.996 1.405 15.601 1.00 97.56 196 TRP A CA 1
ATOM 1597 C C . TRP A 1 196 ? -9.020 1.393 16.777 1.00 97.56 196 TRP A C 1
ATOM 1599 O O . TRP A 1 196 ? -9.339 0.863 17.845 1.00 97.56 196 TRP A O 1
ATOM 1609 N N . THR A 1 197 ? -7.854 2.008 16.591 1.00 98.25 197 THR A N 1
ATOM 1610 C CA . THR A 1 197 ? -6.848 2.237 17.630 1.00 98.25 197 THR A CA 1
ATOM 1611 C C . THR A 1 197 ? -5.912 3.362 17.200 1.00 98.25 197 THR A C 1
ATOM 1613 O O . THR A 1 197 ? -5.788 3.658 16.014 1.00 98.25 197 THR A O 1
ATOM 1616 N N . SER A 1 198 ? -5.190 3.931 18.157 1.00 97.44 198 SER A N 1
ATOM 1617 C CA . SER A 1 198 ? -4.205 4.984 17.919 1.00 97.44 198 SER A CA 1
ATOM 1618 C C . SER A 1 198 ? -2.862 4.630 18.549 1.00 97.44 198 SER A C 1
ATOM 1620 O O . SER A 1 198 ? -2.818 3.855 19.506 1.00 97.44 198 SER A O 1
ATOM 1622 N N . LEU A 1 199 ? -1.776 5.215 18.035 1.00 98.06 199 LEU A N 1
ATOM 1623 C CA . LEU A 1 199 ? -0.433 5.034 18.578 1.00 98.06 199 LEU A CA 1
ATOM 1624 C C . LEU A 1 199 ? -0.422 5.406 20.075 1.00 98.06 199 LEU A C 1
ATOM 1626 O O . LEU A 1 199 ? -0.745 6.559 20.410 1.00 98.06 199 LEU A O 1
ATOM 1630 N N . PRO A 1 200 ? -0.032 4.475 20.969 1.00 98.12 200 PRO A N 1
ATOM 1631 C CA . PRO A 1 200 ? 0.015 4.729 22.402 1.00 98.12 200 PRO A CA 1
ATOM 1632 C C . PRO A 1 200 ? 0.909 5.912 22.769 1.00 98.12 200 PRO A C 1
ATOM 1634 O O . PRO A 1 200 ? 1.968 6.130 22.173 1.00 98.12 200 PRO A O 1
ATOM 1637 N N . SER A 1 201 ? 0.511 6.659 23.800 1.00 96.69 201 SER A N 1
ATOM 1638 C CA . SER A 1 201 ? 1.213 7.874 24.228 1.00 96.69 201 SER A CA 1
ATOM 1639 C C . SER A 1 201 ? 2.673 7.621 24.606 1.00 96.69 201 SER A C 1
ATOM 1641 O O . SER A 1 201 ? 3.508 8.473 24.316 1.00 96.69 201 SER A O 1
ATOM 1643 N N . GLN A 1 202 ? 3.014 6.444 25.153 1.00 96.62 202 GLN A N 1
ATOM 1644 C CA . GLN A 1 202 ? 4.405 6.100 25.476 1.00 96.62 202 GLN A CA 1
ATOM 1645 C C . GLN A 1 202 ? 5.327 6.013 24.250 1.00 96.62 202 GLN A C 1
ATOM 1647 O O . GLN A 1 202 ? 6.546 6.081 24.395 1.00 96.62 202 GLN A O 1
ATOM 1652 N N . TYR A 1 203 ? 4.770 5.854 23.046 1.00 96.88 203 TYR A N 1
ATOM 1653 C CA . TYR A 1 203 ? 5.538 5.817 21.804 1.00 96.88 203 TYR A CA 1
ATOM 1654 C C . TYR A 1 203 ? 5.558 7.158 21.072 1.00 96.88 203 TYR A C 1
ATOM 1656 O O . TYR A 1 203 ? 6.353 7.313 20.142 1.00 96.88 203 TYR A O 1
ATOM 1664 N N . ARG A 1 204 ? 4.734 8.130 21.463 1.00 96.50 204 ARG A N 1
ATOM 1665 C CA . ARG A 1 204 ? 4.729 9.455 20.837 1.00 96.50 204 ARG A CA 1
ATOM 1666 C C . ARG A 1 204 ? 5.964 10.247 21.242 1.00 96.50 204 ARG A C 1
ATOM 1668 O O . ARG A 1 204 ? 6.473 10.109 22.353 1.00 96.50 204 ARG A O 1
ATOM 1675 N N . ARG A 1 205 ? 6.429 11.120 20.348 1.00 94.50 205 ARG A N 1
ATOM 1676 C CA . ARG A 1 205 ? 7.560 12.028 20.593 1.00 94.50 205 ARG A CA 1
ATOM 1677 C C . ARG A 1 205 ? 7.155 13.492 20.378 1.00 94.50 205 ARG A C 1
ATOM 1679 O O . ARG A 1 205 ? 7.623 14.112 19.426 1.00 94.50 205 ARG A O 1
ATOM 1686 N N . PRO A 1 206 ? 6.279 14.069 21.224 1.00 89.62 206 PRO A N 1
ATOM 1687 C CA . PRO A 1 206 ? 5.747 15.413 21.009 1.00 89.62 206 PRO A CA 1
ATOM 1688 C C . PRO A 1 206 ? 6.850 16.460 20.843 1.00 89.62 206 PRO A C 1
ATOM 1690 O O . PRO A 1 206 ? 7.784 16.520 21.641 1.00 89.62 206 PRO A O 1
ATOM 1693 N N . GLY A 1 207 ? 6.736 17.291 19.806 1.00 83.00 207 GLY A N 1
ATOM 1694 C CA . GLY A 1 207 ? 7.733 18.321 19.503 1.00 83.00 207 GLY A CA 1
ATOM 1695 C C . GLY A 1 207 ? 9.051 17.785 18.931 1.00 83.00 207 GLY A C 1
ATOM 1696 O O . GLY A 1 207 ? 9.998 18.557 18.786 1.00 83.00 207 GLY A O 1
ATOM 1697 N N . GLY A 1 208 ? 9.131 16.495 18.594 1.00 84.44 208 GLY A N 1
ATOM 1698 C CA . GLY A 1 208 ? 10.315 15.906 17.993 1.00 84.44 208 GLY A CA 1
ATOM 1699 C C . GLY A 1 208 ? 10.620 16.500 16.616 1.00 84.44 208 GLY A C 1
ATOM 1700 O O . GLY A 1 208 ? 9.738 16.681 15.776 1.00 84.44 208 GLY A O 1
ATOM 1701 N N . GLN A 1 209 ? 11.900 16.774 16.375 1.00 86.88 209 GLN A N 1
ATOM 1702 C CA . GLN A 1 209 ? 12.429 17.099 15.054 1.00 86.88 209 GLN A CA 1
ATOM 1703 C C . GLN A 1 209 ? 13.320 15.950 14.597 1.00 86.88 209 GLN A C 1
ATOM 1705 O O . GLN A 1 209 ? 14.276 15.594 15.284 1.00 86.88 209 GLN A O 1
ATOM 1710 N N . SER A 1 210 ? 12.991 15.356 13.455 1.00 90.62 210 SER A N 1
ATOM 1711 C CA . SER A 1 210 ? 13.789 14.310 12.822 1.00 90.62 210 SER A CA 1
ATOM 1712 C C . SER A 1 210 ? 14.331 14.785 11.480 1.00 90.62 210 SER A C 1
ATOM 1714 O O . SER A 1 210 ? 13.884 15.797 10.935 1.00 90.62 210 SER A O 1
ATOM 1716 N N . GLU A 1 211 ? 15.284 14.039 10.921 1.00 91.06 211 GLU A N 1
ATOM 1717 C CA . GLU A 1 211 ? 15.773 14.269 9.559 1.00 91.06 211 GLU A CA 1
ATOM 1718 C C . GLU A 1 211 ? 14.602 14.309 8.561 1.00 91.06 211 GLU A C 1
ATOM 1720 O O . GLU A 1 211 ? 14.473 15.265 7.792 1.00 91.06 211 GLU A O 1
ATOM 1725 N N . HIS A 1 212 ? 13.681 13.349 8.664 1.00 90.12 212 HIS A N 1
ATOM 1726 C CA . HIS A 1 212 ? 12.453 13.314 7.879 1.00 90.12 212 HIS A CA 1
ATOM 1727 C C . HIS A 1 212 ? 11.620 14.597 8.023 1.00 90.12 212 HIS A C 1
ATOM 1729 O O . HIS A 1 212 ? 11.204 15.195 7.028 1.00 90.12 212 HIS A O 1
ATOM 1735 N N . SER A 1 213 ? 11.356 15.055 9.252 1.00 89.44 213 SER A N 1
ATOM 1736 C CA . SER A 1 213 ? 10.494 16.222 9.466 1.00 89.44 213 SER A CA 1
ATOM 1737 C C . SER A 1 213 ? 11.136 17.511 8.938 1.00 89.44 213 SER A C 1
ATOM 1739 O O . SER A 1 213 ? 10.453 18.340 8.329 1.00 89.44 213 SER A O 1
ATOM 1741 N N . LEU A 1 214 ? 12.456 17.657 9.083 1.00 89.50 214 LEU A N 1
ATOM 1742 C CA . LEU A 1 214 ? 13.226 18.783 8.549 1.00 89.50 214 LEU A CA 1
ATOM 1743 C C . LEU A 1 214 ? 13.135 18.864 7.021 1.00 89.50 214 LEU A C 1
ATOM 1745 O O . LEU A 1 214 ? 12.827 19.932 6.487 1.00 89.50 214 LEU A O 1
ATOM 1749 N N . HIS A 1 215 ? 13.327 17.744 6.323 1.00 87.12 215 HIS A N 1
ATOM 1750 C CA . HIS A 1 215 ? 13.447 17.739 4.863 1.00 87.12 215 HIS A CA 1
ATOM 1751 C C . HIS A 1 215 ? 12.117 17.521 4.127 1.00 87.12 215 HIS A C 1
ATOM 1753 O O . HIS A 1 215 ? 11.889 18.130 3.083 1.00 87.12 215 HIS A O 1
ATOM 1759 N N . GLN A 1 216 ? 11.208 16.703 4.665 1.00 86.94 216 GLN A N 1
ATOM 1760 C CA . GLN A 1 216 ? 9.949 16.345 3.995 1.00 86.94 216 GLN A CA 1
ATOM 1761 C C . GLN A 1 216 ? 8.735 17.105 4.537 1.00 86.94 216 GLN A C 1
ATOM 1763 O O . GLN A 1 216 ? 7.763 17.328 3.809 1.00 86.94 216 GLN A O 1
ATOM 1768 N N . LYS A 1 217 ? 8.785 17.553 5.798 1.00 86.19 217 LYS A N 1
ATOM 1769 C CA . LYS A 1 217 ? 7.706 18.323 6.443 1.00 86.19 217 LYS A CA 1
ATOM 1770 C C . LYS A 1 217 ? 8.092 19.775 6.725 1.00 86.19 217 LYS A C 1
ATOM 1772 O O . LYS A 1 217 ? 7.439 20.435 7.524 1.00 86.19 217 LYS A O 1
ATOM 1777 N N . ARG A 1 218 ? 9.123 20.300 6.050 1.00 87.06 218 ARG A N 1
ATOM 1778 C CA . ARG A 1 218 ? 9.566 21.707 6.151 1.00 87.06 218 ARG A CA 1
ATOM 1779 C C . ARG A 1 218 ? 9.880 22.141 7.591 1.00 87.06 218 ARG A C 1
ATOM 1781 O O . ARG A 1 218 ? 9.618 23.278 7.970 1.00 87.06 218 ARG A O 1
ATOM 1788 N N . GLY A 1 219 ? 10.400 21.222 8.402 1.00 86.38 219 GLY A N 1
ATOM 1789 C CA . GLY A 1 219 ? 10.751 21.469 9.799 1.00 86.38 219 GLY A CA 1
ATOM 1790 C C . GLY A 1 219 ? 9.577 21.487 10.775 1.00 86.38 219 GLY A C 1
ATOM 1791 O O . GLY A 1 219 ? 9.812 21.699 11.966 1.00 86.38 219 GLY A O 1
ATOM 1792 N N . HIS A 1 220 ? 8.342 21.235 10.323 1.00 86.88 220 HIS A N 1
ATOM 1793 C CA . HIS A 1 220 ? 7.220 21.051 11.239 1.00 86.88 220 HIS A CA 1
ATOM 1794 C C . HIS A 1 220 ? 7.507 19.860 12.166 1.00 86.88 220 HIS A C 1
ATOM 1796 O O . HIS A 1 220 ? 7.804 18.773 11.663 1.00 86.88 220 HIS A O 1
ATOM 1802 N N . PRO A 1 221 ? 7.452 20.046 13.498 1.00 88.38 221 PRO A N 1
ATOM 1803 C CA . PRO A 1 221 ? 7.608 18.943 14.431 1.00 88.38 221 PRO A CA 1
ATOM 1804 C C . PRO A 1 221 ? 6.529 17.889 14.198 1.00 88.38 221 PRO A C 1
ATOM 1806 O O . PRO A 1 221 ? 5.373 18.225 13.940 1.00 88.38 221 PRO A O 1
ATOM 1809 N N . LEU A 1 222 ? 6.915 16.627 14.319 1.00 90.12 222 LEU A N 1
ATOM 1810 C CA . LEU A 1 222 ? 6.006 15.487 14.298 1.00 90.12 222 LEU A CA 1
ATOM 1811 C C . LEU A 1 222 ? 6.167 14.742 15.616 1.00 90.12 222 LEU A C 1
ATOM 1813 O O . LEU A 1 222 ? 7.259 14.734 16.167 1.00 90.12 222 LEU A O 1
ATOM 1817 N N . ASP A 1 223 ? 5.102 14.142 16.137 1.00 92.75 223 ASP A N 1
ATOM 1818 C CA . ASP A 1 223 ? 5.203 13.194 17.253 1.00 92.75 223 ASP A CA 1
ATOM 1819 C C . ASP A 1 223 ? 5.265 11.733 16.775 1.00 92.75 223 ASP A C 1
ATOM 1821 O O . ASP A 1 223 ? 5.752 10.869 17.510 1.00 92.75 223 ASP A O 1
ATOM 1825 N N . SER A 1 224 ? 4.794 11.492 15.550 1.00 95.25 224 SER A N 1
ATOM 1826 C CA . SER A 1 224 ? 4.876 10.289 14.724 1.00 95.25 224 SER A CA 1
ATOM 1827 C C . SER A 1 224 ? 4.413 10.639 13.297 1.00 95.25 224 SER A C 1
ATOM 1829 O O . SER A 1 224 ? 3.838 11.704 13.062 1.00 95.25 224 SER A O 1
ATOM 1831 N N . PHE A 1 225 ? 4.674 9.764 12.328 1.00 96.25 225 PHE A N 1
ATOM 1832 C CA . PHE A 1 225 ? 3.976 9.770 11.044 1.00 96.25 225 PHE A CA 1
ATOM 1833 C C . PHE A 1 225 ? 3.815 8.324 10.579 1.00 96.25 225 PHE A C 1
ATOM 1835 O O . PHE A 1 225 ? 4.771 7.729 10.075 1.00 96.25 225 PHE A O 1
ATOM 1842 N N . LEU A 1 226 ? 2.628 7.757 10.815 1.00 97.75 226 LEU A N 1
ATOM 1843 C CA . LEU A 1 226 ? 2.361 6.354 10.506 1.00 97.75 226 LEU A CA 1
ATOM 1844 C C . LEU A 1 226 ? 2.146 6.123 9.011 1.00 97.75 226 LEU A C 1
ATOM 1846 O O . LEU A 1 226 ? 1.543 6.957 8.338 1.00 97.75 226 LEU A O 1
ATOM 1850 N N . GLU A 1 227 ? 2.590 4.972 8.523 1.00 98.12 227 GLU A N 1
ATOM 1851 C CA . GLU A 1 227 ? 2.483 4.562 7.122 1.00 98.12 227 GLU A CA 1
ATOM 1852 C C . GLU A 1 227 ? 2.421 3.032 6.965 1.00 98.12 227 GLU A C 1
ATOM 1854 O O . GLU A 1 227 ? 2.485 2.286 7.950 1.00 98.12 227 GLU A O 1
ATOM 1859 N N . GLY A 1 228 ? 2.312 2.577 5.715 1.00 97.31 228 GLY A N 1
ATOM 1860 C CA . GLY A 1 228 ? 2.630 1.210 5.292 1.00 97.31 228 GLY A CA 1
ATOM 1861 C C . GLY A 1 228 ? 1.909 0.102 6.063 1.00 97.31 228 GLY A C 1
ATOM 1862 O O . GLY A 1 228 ? 2.585 -0.800 6.567 1.00 97.31 228 GLY A O 1
ATOM 1863 N N . PRO A 1 229 ? 0.569 0.147 6.205 1.00 98.31 229 PRO A N 1
ATOM 1864 C CA . PRO A 1 229 ? -0.164 -0.896 6.896 1.00 98.31 229 PRO A CA 1
ATOM 1865 C C . PRO A 1 229 ? -0.054 -2.230 6.143 1.00 98.31 229 PRO A C 1
ATOM 1867 O O . PRO A 1 229 ? -0.315 -2.308 4.945 1.00 98.31 229 PRO A O 1
ATOM 1870 N N . LEU A 1 230 ? 0.266 -3.307 6.856 1.00 98.12 230 LEU A N 1
ATOM 1871 C CA . LEU A 1 230 ? 0.354 -4.662 6.310 1.00 98.12 230 LEU A CA 1
ATOM 1872 C C . LEU A 1 230 ? -0.298 -5.653 7.270 1.00 98.12 230 LEU A C 1
ATOM 1874 O O . LEU A 1 230 ? 0.199 -5.866 8.372 1.00 98.12 230 LEU A O 1
ATOM 1878 N N . TYR A 1 231 ? -1.382 -6.301 6.854 1.00 97.38 231 TYR A N 1
ATOM 1879 C CA . TYR A 1 231 ? -1.964 -7.398 7.624 1.00 97.38 231 TYR A CA 1
ATOM 1880 C C . TYR A 1 231 ? -1.325 -8.735 7.243 1.00 97.38 231 TYR A C 1
ATOM 1882 O O . TYR A 1 231 ? -1.197 -9.051 6.060 1.00 97.38 231 TYR A O 1
ATOM 1890 N N . ILE A 1 232 ? -0.958 -9.538 8.245 1.00 95.25 232 ILE A N 1
ATOM 1891 C CA . ILE A 1 232 ? -0.454 -10.903 8.050 1.00 95.25 232 ILE A CA 1
ATOM 1892 C C . ILE A 1 232 ? -1.402 -11.884 8.755 1.00 95.25 232 ILE A C 1
ATOM 1894 O O . ILE A 1 232 ? -1.330 -12.014 9.981 1.00 95.25 232 ILE A O 1
ATOM 1898 N N . PRO A 1 233 ? -2.265 -12.608 8.008 1.00 92.00 233 PRO A N 1
ATOM 1899 C CA . PRO A 1 233 ? -3.271 -13.501 8.587 1.00 92.00 233 PRO A CA 1
ATOM 1900 C C . PRO A 1 233 ? -2.689 -14.573 9.509 1.00 92.00 233 PRO A C 1
ATOM 1902 O O . PRO A 1 233 ? -3.224 -14.820 10.585 1.00 92.00 233 PRO A O 1
ATOM 1905 N N . SER A 1 234 ? -1.555 -15.169 9.126 1.00 91.38 234 SER A N 1
ATOM 1906 C CA . SER A 1 234 ? -0.890 -16.222 9.906 1.00 91.38 234 SER A CA 1
ATOM 1907 C C . SER A 1 234 ? -0.368 -15.752 11.266 1.00 91.38 234 SER A C 1
ATOM 1909 O O . SER A 1 234 ? -0.091 -16.588 12.123 1.00 91.38 234 SER A O 1
ATOM 1911 N N . LEU A 1 235 ? -0.241 -14.437 11.467 1.00 93.50 235 LEU A N 1
ATOM 1912 C CA . LEU A 1 235 ? 0.183 -13.827 12.726 1.00 93.50 235 LEU A CA 1
ATOM 1913 C C . LEU A 1 235 ? -0.958 -13.126 13.462 1.00 93.50 235 LEU A C 1
ATOM 1915 O O . LEU A 1 235 ? -0.758 -12.723 14.599 1.00 93.50 235 LEU A O 1
ATOM 1919 N N . GLY A 1 236 ? -2.122 -12.940 12.829 1.00 94.50 236 GLY A N 1
ATOM 1920 C CA . GLY A 1 236 ? -3.225 -12.173 13.416 1.00 94.50 236 GLY A CA 1
ATOM 1921 C C . GLY A 1 236 ? -2.895 -10.695 13.660 1.00 94.50 236 GLY A C 1
ATOM 1922 O O . GLY A 1 236 ? -3.606 -10.029 14.407 1.00 94.50 236 GLY A O 1
ATOM 1923 N N . CYS A 1 237 ? -1.844 -10.167 13.023 1.00 96.62 237 CYS A N 1
ATOM 1924 C CA . CYS A 1 237 ? -1.307 -8.838 13.308 1.00 96.62 237 CYS A CA 1
ATOM 1925 C C . CYS A 1 237 ? -1.391 -7.904 12.101 1.00 96.62 237 CYS A C 1
ATOM 1927 O O . CYS A 1 237 ? -1.093 -8.293 10.968 1.00 96.62 237 CYS A O 1
ATOM 1929 N N . LEU A 1 238 ? -1.722 -6.643 12.377 1.00 98.38 238 LEU A N 1
ATOM 1930 C CA . LEU A 1 238 ? -1.482 -5.513 11.488 1.00 98.38 238 LEU A CA 1
ATOM 1931 C C . LEU A 1 238 ? -0.120 -4.900 11.827 1.00 98.38 238 LEU A C 1
ATOM 1933 O O . LEU A 1 238 ? 0.137 -4.550 12.973 1.00 98.38 238 LEU A O 1
ATOM 1937 N N . PHE A 1 239 ? 0.746 -4.746 10.840 1.00 98.69 239 PHE A N 1
ATOM 1938 C CA . PHE A 1 239 ? 1.998 -4.014 10.962 1.00 98.69 239 PHE A CA 1
ATOM 1939 C C . PHE A 1 239 ? 1.823 -2.609 10.408 1.00 98.69 239 PHE A C 1
ATOM 1941 O O . PHE A 1 239 ? 1.102 -2.431 9.434 1.00 98.69 239 PHE A O 1
ATOM 1948 N N . VAL A 1 240 ? 2.482 -1.630 11.017 1.00 98.81 240 VAL A N 1
ATOM 1949 C CA . VAL A 1 240 ? 2.554 -0.244 10.532 1.00 98.81 240 VAL A CA 1
ATOM 1950 C C . VAL A 1 240 ? 3.952 0.296 10.783 1.00 98.81 240 VAL A C 1
ATOM 1952 O O . VAL A 1 240 ? 4.628 -0.118 11.730 1.00 98.81 240 VAL A O 1
ATOM 1955 N N . VAL A 1 241 ? 4.388 1.234 9.956 1.00 98.75 241 VAL A N 1
ATOM 1956 C CA . VAL A 1 241 ? 5.680 1.903 10.129 1.00 98.75 241 VAL A CA 1
ATOM 1957 C C . VAL A 1 241 ? 5.483 3.298 10.692 1.00 98.75 241 VAL A C 1
ATOM 1959 O O . VAL A 1 241 ? 4.411 3.880 10.570 1.00 98.75 241 VAL A O 1
ATOM 1962 N N . ASP A 1 242 ? 6.528 3.838 11.298 1.00 98.19 242 ASP A N 1
ATOM 1963 C CA . ASP A 1 242 ? 6.609 5.218 11.748 1.00 98.19 242 ASP A CA 1
ATOM 1964 C C . ASP A 1 242 ? 7.888 5.839 11.183 1.00 98.19 242 ASP A C 1
ATOM 1966 O O . ASP A 1 242 ? 8.985 5.686 11.735 1.00 98.19 242 ASP A O 1
ATOM 1970 N N . ILE A 1 243 ? 7.720 6.513 10.043 1.00 97.12 243 ILE A N 1
ATOM 1971 C CA . ILE A 1 243 ? 8.812 6.997 9.189 1.00 97.12 243 ILE A CA 1
ATOM 1972 C C . ILE A 1 243 ? 9.812 7.875 9.953 1.00 97.12 243 ILE A C 1
ATOM 1974 O O . ILE A 1 243 ? 11.009 7.601 9.887 1.00 97.12 243 ILE A O 1
ATOM 1978 N N . PRO A 1 244 ? 9.382 8.919 10.699 1.00 96.44 244 PRO A N 1
ATOM 1979 C CA . PRO A 1 244 ? 10.296 9.931 11.218 1.00 96.44 244 PRO A CA 1
ATOM 1980 C C . PRO A 1 244 ? 11.280 9.396 12.257 1.00 96.44 244 PRO A C 1
ATOM 1982 O O . PRO A 1 244 ? 12.253 10.084 12.565 1.00 96.44 244 PRO A O 1
ATOM 1985 N N . TYR A 1 245 ? 11.007 8.219 12.826 1.00 96.69 245 TYR A N 1
ATOM 1986 C CA . TYR A 1 245 ? 11.784 7.634 13.914 1.00 96.69 245 TYR A CA 1
ATOM 1987 C C . TYR A 1 245 ? 12.278 6.219 13.628 1.00 96.69 245 TYR A C 1
ATOM 1989 O O . TYR A 1 245 ? 12.784 5.582 14.553 1.00 96.69 245 TYR A O 1
ATOM 1997 N N . GLY A 1 246 ? 12.145 5.736 12.390 1.00 97.50 246 GLY A N 1
ATOM 1998 C CA . GLY A 1 246 ? 12.727 4.460 11.991 1.00 97.50 246 GLY A CA 1
ATOM 1999 C C . GLY A 1 246 ? 12.108 3.253 12.687 1.00 97.50 246 GLY A C 1
ATOM 2000 O O . GLY A 1 246 ? 12.837 2.333 13.052 1.00 97.50 246 GLY A O 1
ATOM 2001 N N . ARG A 1 247 ? 10.792 3.269 12.952 1.00 98.19 247 ARG A N 1
ATOM 2002 C CA . ARG A 1 247 ? 10.132 2.223 13.754 1.00 98.19 247 ARG A CA 1
ATOM 2003 C C . ARG A 1 247 ? 9.131 1.412 12.953 1.00 98.19 247 ARG A C 1
ATOM 2005 O O . ARG A 1 247 ? 8.459 1.932 12.067 1.00 98.19 247 ARG A O 1
ATOM 2012 N N . ILE A 1 248 ? 8.988 0.151 13.338 1.00 98.75 248 ILE A N 1
ATOM 2013 C CA . ILE A 1 248 ? 7.936 -0.748 12.867 1.00 98.75 248 ILE A CA 1
ATOM 2014 C C . ILE A 1 248 ? 7.190 -1.271 14.087 1.00 98.75 248 ILE A C 1
ATOM 2016 O O . ILE A 1 248 ? 7.803 -1.760 15.040 1.00 98.75 248 ILE A O 1
ATOM 2020 N N . PHE A 1 249 ? 5.868 -1.177 14.052 1.00 98.75 249 PHE A N 1
ATOM 2021 C CA . PHE A 1 249 ? 4.976 -1.694 15.076 1.00 98.75 249 PHE A CA 1
ATOM 2022 C C . PHE A 1 249 ? 4.155 -2.855 14.533 1.00 98.75 249 PHE A C 1
ATOM 2024 O O . PHE A 1 249 ? 3.868 -2.929 13.341 1.00 98.75 249 PHE A O 1
ATOM 2031 N N . SER A 1 250 ? 3.748 -3.735 15.437 1.00 98.44 250 SER A N 1
ATOM 2032 C CA . SER A 1 250 ? 2.692 -4.720 15.223 1.00 98.44 250 SER A CA 1
ATOM 2033 C C . SER A 1 250 ? 1.534 -4.412 16.160 1.00 98.44 250 SER A C 1
ATOM 2035 O O . SER A 1 250 ? 1.760 -3.956 17.283 1.00 98.44 250 SER A O 1
ATOM 2037 N N . ILE A 1 251 ? 0.323 -4.672 15.693 1.00 98.56 251 ILE A N 1
ATOM 2038 C CA . ILE A 1 251 ? -0.933 -4.466 16.397 1.00 98.56 251 ILE A CA 1
ATOM 2039 C C . ILE A 1 251 ? -1.712 -5.768 16.284 1.00 98.56 251 ILE A C 1
ATOM 2041 O O . ILE A 1 251 ? -2.057 -6.188 15.176 1.00 98.56 251 ILE A O 1
ATOM 2045 N N . ASP A 1 252 ? -1.976 -6.410 17.413 1.00 97.50 252 ASP A N 1
ATOM 2046 C CA . ASP A 1 252 ? -2.829 -7.596 17.447 1.00 97.50 252 ASP A CA 1
ATOM 2047 C C . ASP A 1 252 ? -4.266 -7.210 17.057 1.00 97.50 252 ASP A C 1
ATOM 2049 O O . ASP A 1 252 ? -4.827 -6.247 17.588 1.00 97.50 252 ASP A O 1
ATOM 2053 N N . VAL A 1 253 ? -4.863 -7.914 16.092 1.00 95.56 253 VAL A N 1
ATOM 2054 C CA . VAL A 1 253 ? -6.177 -7.527 15.554 1.00 95.56 253 VAL A CA 1
ATOM 2055 C C . VAL A 1 253 ? -7.329 -7.808 16.529 1.00 95.56 253 VAL A C 1
ATOM 2057 O O . VAL A 1 253 ? -8.367 -7.146 16.454 1.00 95.56 253 VAL A O 1
ATOM 2060 N N . GLU A 1 254 ? -7.162 -8.731 17.474 1.00 93.75 254 GLU A N 1
ATOM 2061 C CA . GLU A 1 254 ? -8.187 -9.054 18.468 1.00 93.75 254 GLU A CA 1
ATOM 2062 C C . GLU A 1 254 ? -8.085 -8.140 19.694 1.00 93.75 254 GLU A C 1
ATOM 2064 O O . GLU A 1 254 ? -9.076 -7.531 20.109 1.00 93.75 254 GLU A O 1
ATOM 2069 N N . THR A 1 255 ? -6.885 -8.010 20.264 1.00 97.00 255 THR A N 1
ATOM 2070 C CA . THR A 1 255 ? -6.649 -7.281 21.520 1.00 97.00 255 THR A CA 1
ATOM 2071 C C . THR A 1 255 ? -6.357 -5.797 21.311 1.00 97.00 255 THR A C 1
ATOM 2073 O O . THR A 1 255 ? -6.531 -5.006 22.240 1.00 97.00 255 THR A O 1
ATOM 2076 N N . ARG A 1 256 ? -5.948 -5.403 20.095 1.00 97.38 256 ARG A N 1
ATOM 2077 C CA . ARG A 1 256 ? -5.456 -4.057 19.737 1.00 97.38 256 ARG A CA 1
ATOM 2078 C C . ARG A 1 256 ? -4.186 -3.655 20.485 1.00 97.38 256 ARG A C 1
ATOM 2080 O O . ARG A 1 256 ? -3.869 -2.468 20.582 1.00 97.38 256 ARG A O 1
ATOM 2087 N N . GLU A 1 257 ? -3.455 -4.626 21.026 1.00 98.19 257 GLU A N 1
ATOM 2088 C CA . GLU A 1 257 ? -2.192 -4.380 21.708 1.00 98.19 257 GLU A CA 1
ATOM 2089 C C . GLU A 1 257 ? -1.102 -3.995 20.703 1.00 98.19 257 GLU A C 1
ATOM 2091 O O . GLU A 1 257 ? -0.879 -4.684 19.709 1.00 98.19 257 GLU A O 1
ATOM 2096 N N . TRP A 1 258 ? -0.405 -2.892 20.986 1.00 98.56 258 TRP A N 1
ATOM 2097 C CA . TRP A 1 258 ? 0.721 -2.416 20.188 1.00 98.56 258 TRP A CA 1
ATOM 2098 C C . TRP A 1 258 ? 2.037 -2.938 20.743 1.00 98.56 258 TRP A C 1
ATOM 2100 O O . TRP A 1 258 ? 2.343 -2.759 21.923 1.00 98.56 258 TRP A O 1
ATOM 2110 N N . ARG A 1 259 ? 2.880 -3.456 19.855 1.00 97.69 259 ARG A N 1
ATOM 2111 C CA . ARG A 1 259 ? 4.251 -3.858 20.161 1.00 97.69 259 ARG A CA 1
ATOM 2112 C C . ARG A 1 259 ? 5.225 -3.213 19.185 1.00 97.69 259 ARG A C 1
ATOM 2114 O O . ARG A 1 259 ? 5.031 -3.279 17.974 1.00 97.69 259 ARG A O 1
ATOM 2121 N N . LEU A 1 260 ? 6.303 -2.636 19.717 1.00 98.25 260 LEU A N 1
ATOM 2122 C CA . LEU A 1 260 ? 7.469 -2.245 18.924 1.00 98.25 260 LEU A CA 1
ATOM 2123 C C . LEU A 1 260 ? 8.191 -3.505 18.425 1.00 98.25 260 LEU A C 1
ATOM 2125 O O . LEU A 1 260 ? 8.590 -4.345 19.231 1.00 98.25 260 LEU A O 1
ATOM 2129 N N . VAL A 1 261 ? 8.336 -3.625 17.106 1.00 98.25 261 VAL A N 1
ATOM 2130 C CA . VAL A 1 261 ? 8.978 -4.768 16.443 1.00 98.25 261 VAL A CA 1
ATOM 2131 C C . VAL A 1 261 ? 10.435 -4.455 16.142 1.00 98.25 261 VAL A C 1
ATOM 2133 O O . VAL A 1 261 ? 11.295 -5.249 16.492 1.00 98.25 261 VAL A O 1
ATOM 2136 N N . LEU A 1 262 ? 10.703 -3.297 15.532 1.00 98.19 262 LEU A N 1
ATOM 2137 C CA . LEU A 1 262 ? 12.044 -2.815 15.194 1.00 98.19 262 LEU A CA 1
ATOM 2138 C C . LEU A 1 262 ? 12.122 -1.295 15.373 1.00 98.19 262 LEU A C 1
ATOM 2140 O O . LEU A 1 262 ? 11.141 -0.587 15.138 1.00 98.19 262 LEU A O 1
ATOM 2144 N N . ALA A 1 263 ? 13.300 -0.805 15.741 1.00 97.69 263 ALA A N 1
ATOM 2145 C CA . ALA A 1 263 ? 13.694 0.595 15.770 1.00 97.69 263 ALA A CA 1
ATOM 2146 C C . ALA A 1 263 ? 15.156 0.708 15.310 1.00 97.69 263 ALA A C 1
ATOM 2148 O O . ALA A 1 263 ? 16.064 0.215 15.973 1.00 97.69 263 ALA A O 1
ATOM 2149 N N . TYR A 1 264 ? 15.389 1.360 14.174 1.00 97.50 264 TYR A N 1
ATOM 2150 C CA . TYR A 1 264 ? 16.709 1.447 13.544 1.00 97.50 264 TYR A CA 1
ATOM 2151 C C . TYR A 1 264 ? 16.904 2.800 12.841 1.00 97.50 264 TYR A C 1
ATOM 2153 O O . TYR A 1 264 ? 15.970 3.590 12.725 1.00 97.50 264 TYR A O 1
ATOM 2161 N N . ASP A 1 265 ? 18.124 3.102 12.382 1.00 96.38 265 ASP A N 1
ATOM 2162 C CA . ASP A 1 265 ? 18.400 4.330 11.618 1.00 96.38 265 ASP A CA 1
ATOM 2163 C C . ASP A 1 265 ? 17.906 4.201 10.169 1.00 96.38 265 ASP A C 1
ATOM 2165 O O . ASP A 1 265 ? 18.669 3.901 9.246 1.00 96.38 265 ASP A O 1
ATOM 2169 N N . GLY A 1 266 ? 16.604 4.385 9.978 1.00 97.12 266 GLY A N 1
ATOM 2170 C CA . GLY A 1 266 ? 15.937 4.304 8.686 1.00 97.12 266 GLY A CA 1
ATOM 2171 C C . GLY A 1 266 ? 14.689 5.171 8.618 1.00 97.12 266 GLY A C 1
ATOM 2172 O O . GLY A 1 266 ? 14.297 5.814 9.591 1.00 97.12 266 GLY A O 1
ATOM 2173 N N . GLU A 1 267 ? 14.066 5.164 7.447 1.00 97.94 267 GLU A N 1
ATOM 2174 C CA . GLU A 1 267 ? 12.785 5.814 7.179 1.00 97.94 267 GLU A CA 1
ATOM 2175 C C . GLU A 1 267 ? 11.839 4.780 6.535 1.00 97.94 267 GLU A C 1
ATOM 2177 O O . GLU A 1 267 ? 11.543 4.880 5.338 1.00 97.94 267 GLU A O 1
ATOM 2182 N N . PRO A 1 268 ? 11.401 3.744 7.286 1.00 98.56 268 PRO A N 1
ATOM 2183 C CA . PRO A 1 268 ? 10.492 2.726 6.774 1.00 98.56 268 PRO A CA 1
ATOM 2184 C C . PRO A 1 268 ? 9.189 3.389 6.346 1.00 98.56 268 PRO A C 1
ATOM 2186 O O . PRO A 1 268 ? 8.652 4.214 7.084 1.00 98.56 268 PRO A O 1
ATOM 2189 N N . ASN A 1 269 ? 8.696 3.035 5.161 1.00 98.38 269 ASN A N 1
ATOM 2190 C CA . ASN A 1 269 ? 7.567 3.710 4.528 1.00 98.38 269 ASN A CA 1
ATOM 2191 C C . ASN A 1 269 ? 6.501 2.705 4.066 1.00 98.38 269 ASN A C 1
ATOM 2193 O O . ASN A 1 269 ? 5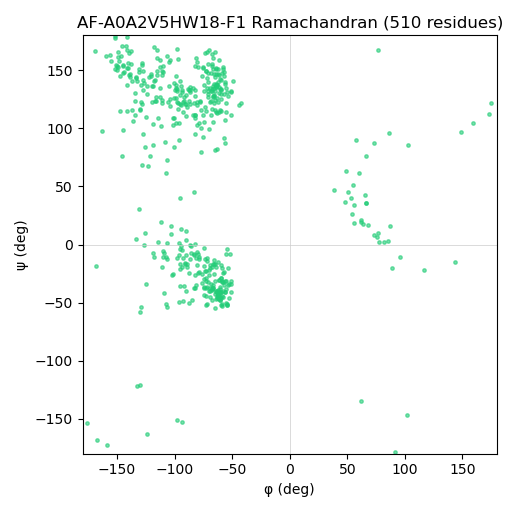.387 2.715 4.570 1.00 98.38 269 ASN A O 1
ATOM 2197 N N . GLY A 1 270 ? 6.867 1.757 3.207 1.00 98.44 270 GLY A N 1
ATOM 2198 C CA . GLY A 1 270 ? 5.966 0.703 2.735 1.00 98.44 270 GLY A CA 1
ATOM 2199 C C . GLY A 1 270 ? 6.360 -0.666 3.272 1.00 98.44 270 GLY A C 1
ATOM 2200 O O . GLY A 1 270 ? 7.549 -0.943 3.461 1.00 98.44 270 GLY A O 1
ATOM 2201 N N . LEU A 1 271 ? 5.373 -1.542 3.473 1.00 98.56 271 LEU A N 1
ATOM 2202 C CA . LEU A 1 271 ? 5.576 -2.932 3.881 1.00 98.56 271 LEU A CA 1
ATOM 2203 C C . LEU A 1 271 ? 4.856 -3.882 2.925 1.00 98.56 271 LEU A C 1
ATOM 2205 O O . LEU A 1 271 ? 3.697 -3.671 2.584 1.00 98.56 271 LEU A O 1
ATOM 2209 N N . ALA A 1 272 ? 5.500 -4.996 2.581 1.00 97.56 272 ALA A N 1
ATOM 2210 C CA . ALA A 1 272 ? 4.817 -6.119 1.946 1.00 97.56 272 ALA A CA 1
ATOM 2211 C C . ALA A 1 272 ? 5.298 -7.455 2.501 1.00 97.56 272 ALA A C 1
ATOM 2213 O O . ALA A 1 272 ? 6.469 -7.627 2.839 1.00 97.56 272 ALA A O 1
ATOM 2214 N N . TYR A 1 273 ? 4.392 -8.427 2.563 1.00 95.50 273 TYR A N 1
ATOM 2215 C CA . TYR A 1 273 ? 4.742 -9.786 2.944 1.00 95.50 273 TYR A CA 1
ATOM 2216 C C . TYR A 1 273 ? 5.174 -10.589 1.718 1.00 95.50 273 TYR A C 1
ATOM 2218 O O . TYR A 1 273 ? 4.434 -10.713 0.744 1.00 95.50 273 TYR A O 1
ATOM 2226 N N . HIS A 1 274 ? 6.379 -11.148 1.766 1.00 93.75 274 HIS A N 1
ATOM 2227 C CA . HIS A 1 274 ? 6.888 -12.041 0.737 1.00 93.75 274 HIS A CA 1
ATOM 2228 C C . HIS A 1 274 ? 6.653 -13.494 1.159 1.00 93.75 274 HIS A C 1
ATOM 2230 O O . HIS A 1 274 ? 7.494 -14.120 1.814 1.00 93.75 274 HIS A O 1
ATOM 2236 N N . HIS A 1 275 ? 5.494 -14.035 0.777 1.00 87.31 275 HIS A N 1
ATOM 2237 C CA . HIS A 1 275 ? 5.034 -15.377 1.152 1.00 87.31 275 HIS A CA 1
ATOM 2238 C C . HIS A 1 275 ? 5.997 -16.526 0.794 1.00 87.31 275 HIS A C 1
ATOM 2240 O O . HIS A 1 275 ? 6.063 -17.471 1.577 1.00 87.31 275 HIS A O 1
ATOM 2246 N N . PRO A 1 276 ? 6.811 -16.499 -0.287 1.00 88.56 276 PRO A N 1
ATOM 2247 C CA . PRO A 1 276 ? 7.738 -17.600 -0.561 1.00 88.56 276 PRO A CA 1
ATOM 2248 C C . PRO A 1 276 ? 8.901 -17.689 0.433 1.00 88.56 276 PRO A C 1
ATOM 2250 O O . PRO A 1 276 ? 9.457 -18.770 0.619 1.00 88.56 276 PRO A O 1
ATOM 2253 N N . THR A 1 277 ? 9.296 -16.572 1.057 1.00 88.25 277 THR A N 1
ATOM 2254 C CA . THR A 1 277 ? 10.400 -16.540 2.039 1.00 88.25 277 THR A CA 1
ATOM 2255 C C . THR A 1 277 ? 9.924 -16.296 3.468 1.00 88.25 277 THR A C 1
ATOM 2257 O O . THR A 1 277 ? 10.736 -16.369 4.387 1.00 88.25 277 THR A O 1
ATOM 2260 N N . ASN A 1 278 ? 8.629 -16.036 3.674 1.00 90.38 278 ASN A N 1
ATOM 2261 C CA . ASN A 1 278 ? 8.044 -15.642 4.957 1.00 90.38 278 ASN A CA 1
ATOM 2262 C C . ASN A 1 278 ? 8.749 -14.426 5.582 1.00 90.38 278 ASN A C 1
ATOM 2264 O O . ASN A 1 278 ? 8.996 -14.386 6.786 1.00 90.38 278 ASN A O 1
ATOM 2268 N N . ARG A 1 279 ? 9.117 -13.440 4.760 1.00 93.44 279 ARG A N 1
ATOM 2269 C CA . ARG A 1 279 ? 9.765 -12.197 5.205 1.00 93.44 279 ARG A CA 1
ATOM 2270 C C . ARG A 1 279 ? 8.815 -11.023 5.022 1.00 93.44 279 ARG A C 1
ATOM 2272 O O . ARG A 1 279 ? 8.083 -10.976 4.035 1.00 93.44 279 ARG A O 1
ATOM 2279 N N . ILE A 1 280 ? 8.882 -10.049 5.923 1.00 97.25 280 ILE A N 1
ATOM 2280 C CA . ILE A 1 280 ? 8.387 -8.704 5.628 1.00 97.25 280 ILE A CA 1
ATOM 2281 C C . ILE A 1 280 ? 9.489 -7.981 4.866 1.00 97.25 280 ILE A C 1
ATOM 2283 O O . ILE A 1 280 ? 10.640 -7.954 5.304 1.00 97.25 280 ILE A O 1
ATOM 2287 N N . LEU A 1 281 ? 9.124 -7.422 3.721 1.00 98.25 281 LEU A N 1
ATOM 2288 C CA . LEU A 1 281 ? 9.941 -6.515 2.935 1.00 98.25 281 LEU A CA 1
ATOM 2289 C C . LEU A 1 281 ? 9.575 -5.077 3.304 1.00 98.25 281 LEU A C 1
ATOM 2291 O O . LEU A 1 281 ? 8.400 -4.770 3.498 1.00 98.25 281 LEU A O 1
ATOM 2295 N N . ILE A 1 282 ? 10.582 -4.213 3.377 1.00 98.81 282 ILE A N 1
ATOM 2296 C CA . ILE A 1 282 ? 10.446 -2.809 3.764 1.00 98.81 282 ILE A CA 1
ATOM 2297 C C . ILE A 1 282 ? 10.925 -1.947 2.597 1.00 98.81 282 ILE A C 1
ATOM 2299 O O . ILE A 1 282 ? 12.080 -2.072 2.183 1.00 98.81 282 ILE A O 1
ATOM 2303 N N . ALA A 1 283 ? 10.070 -1.058 2.092 1.00 98.75 283 ALA A N 1
ATOM 2304 C CA . ALA A 1 283 ? 10.517 0.110 1.342 1.00 98.75 283 ALA A CA 1
ATOM 2305 C C . ALA A 1 283 ? 10.945 1.173 2.353 1.00 98.75 283 ALA A C 1
ATOM 2307 O O . ALA A 1 283 ? 10.110 1.812 2.991 1.00 98.75 283 ALA A O 1
ATOM 2308 N N . ASP A 1 284 ? 12.254 1.320 2.524 1.00 98.69 284 ASP A N 1
ATOM 2309 C CA . ASP A 1 284 ? 12.852 2.299 3.418 1.00 98.69 284 ASP A CA 1
ATOM 2310 C C . ASP A 1 284 ? 13.417 3.456 2.598 1.00 98.69 284 ASP A C 1
ATOM 2312 O O . ASP A 1 284 ? 14.317 3.267 1.774 1.00 98.69 284 ASP A O 1
ATOM 2316 N N . PHE A 1 285 ? 12.906 4.663 2.836 1.00 97.94 285 PHE A N 1
ATOM 2317 C CA . PHE A 1 285 ? 13.291 5.852 2.082 1.00 97.94 285 PHE A CA 1
ATOM 2318 C C . PHE A 1 285 ? 14.788 6.170 2.226 1.00 97.94 285 PHE A C 1
ATOM 2320 O O . PHE A 1 285 ? 15.409 6.670 1.289 1.00 97.94 285 PHE A O 1
ATOM 2327 N N . LYS A 1 286 ? 15.398 5.841 3.370 1.00 96.88 286 LYS A N 1
ATOM 2328 C CA . LYS A 1 286 ? 16.805 6.128 3.670 1.00 96.88 286 LYS A CA 1
ATOM 2329 C C . LYS A 1 286 ? 17.737 4.996 3.234 1.00 96.88 286 LYS A C 1
ATOM 2331 O O . LYS A 1 286 ? 18.829 5.257 2.729 1.00 96.88 286 LYS A O 1
ATOM 2336 N N . GLN A 1 287 ? 17.328 3.742 3.425 1.00 97.25 287 GLN A N 1
ATOM 2337 C CA . GLN A 1 287 ? 18.225 2.583 3.339 1.00 97.25 287 GLN A CA 1
ATOM 2338 C C . GLN A 1 287 ? 17.988 1.675 2.118 1.00 97.25 287 GLN A C 1
ATOM 2340 O O . GLN A 1 287 ? 18.836 0.830 1.817 1.00 97.25 287 GLN A O 1
ATOM 2345 N N . GLY A 1 288 ? 16.895 1.851 1.370 1.00 97.81 288 GLY A N 1
ATOM 2346 C CA . GLY A 1 288 ? 16.566 1.030 0.202 1.00 97.81 288 GLY A CA 1
ATOM 2347 C C . GLY A 1 288 ? 15.496 -0.027 0.494 1.00 97.81 288 GLY A C 1
ATOM 2348 O O . GLY A 1 288 ? 14.593 0.195 1.289 1.00 97.81 288 GLY A O 1
ATOM 2349 N N . ILE A 1 289 ? 15.580 -1.189 -0.158 1.00 98.25 289 ILE A N 1
ATOM 2350 C CA . ILE A 1 289 ? 14.715 -2.334 0.152 1.00 98.25 289 ILE A CA 1
ATOM 2351 C C . ILE A 1 289 ? 15.393 -3.208 1.198 1.00 98.25 289 ILE A C 1
ATOM 2353 O O . ILE A 1 289 ? 16.492 -3.718 0.955 1.00 98.25 289 ILE A O 1
ATOM 2357 N N . LEU A 1 290 ? 14.729 -3.394 2.335 1.00 97.75 290 LEU A N 1
ATOM 2358 C CA . LEU A 1 290 ? 15.196 -4.197 3.466 1.00 97.75 290 LEU A CA 1
ATOM 2359 C C . LEU A 1 290 ? 14.238 -5.365 3.722 1.00 97.75 290 LEU A C 1
ATOM 2361 O O . LEU A 1 290 ? 13.144 -5.415 3.160 1.00 97.75 290 LEU A O 1
ATOM 2365 N N . ALA A 1 291 ? 14.632 -6.303 4.578 1.00 96.31 291 ALA A N 1
ATOM 2366 C CA . ALA A 1 291 ? 13.778 -7.406 4.990 1.00 96.31 291 ALA A CA 1
ATOM 2367 C C . ALA A 1 291 ? 14.064 -7.889 6.412 1.00 96.31 291 ALA A C 1
ATOM 2369 O O . ALA A 1 291 ? 15.196 -7.823 6.892 1.00 96.31 291 ALA A O 1
ATOM 2370 N N . PHE A 1 292 ? 13.048 -8.454 7.056 1.00 95.62 292 PHE A N 1
ATOM 2371 C CA . PHE A 1 292 ? 13.199 -9.200 8.303 1.00 95.62 292 PHE A CA 1
ATOM 2372 C C . PHE A 1 292 ? 12.197 -10.356 8.385 1.00 95.62 292 PHE A C 1
ATOM 2374 O O . PHE A 1 292 ? 11.214 -10.412 7.642 1.00 95.62 292 PHE A O 1
ATOM 2381 N N . ASP A 1 293 ? 12.472 -11.312 9.269 1.00 93.94 293 ASP A N 1
ATOM 2382 C CA . ASP A 1 293 ? 11.559 -12.407 9.588 1.00 93.94 293 ASP A CA 1
ATOM 2383 C C . ASP A 1 293 ? 10.641 -11.994 10.749 1.00 93.94 293 ASP A C 1
ATOM 2385 O O . ASP A 1 293 ? 11.125 -11.870 11.878 1.00 93.94 293 ASP A O 1
ATOM 2389 N N . PRO A 1 294 ? 9.331 -11.791 10.526 1.00 92.75 294 PRO A N 1
ATOM 2390 C CA . PRO A 1 294 ? 8.425 -11.414 11.607 1.00 92.75 294 PRO A CA 1
ATOM 2391 C C . PRO A 1 294 ? 8.202 -12.546 12.625 1.00 92.75 294 PRO A C 1
ATOM 2393 O O . PRO A 1 294 ? 7.748 -12.284 13.736 1.00 92.75 294 PRO A O 1
ATOM 2396 N N . THR A 1 295 ? 8.525 -13.797 12.275 1.00 90.19 295 THR A N 1
ATOM 2397 C CA . THR A 1 295 ? 8.348 -14.979 13.136 1.00 90.19 295 THR A CA 1
ATOM 2398 C C . THR A 1 295 ? 9.573 -15.291 13.989 1.00 90.19 295 THR A C 1
ATOM 2400 O O . THR A 1 295 ? 9.467 -16.011 14.977 1.00 90.19 295 THR A O 1
ATOM 2403 N N . ALA A 1 296 ? 10.730 -14.714 13.653 1.00 88.19 296 ALA A N 1
ATOM 2404 C CA . ALA A 1 296 ? 11.962 -14.891 14.418 1.00 88.19 296 ALA A CA 1
ATOM 2405 C C . ALA A 1 296 ? 11.972 -14.111 15.744 1.00 88.19 296 ALA A C 1
ATOM 2407 O O . ALA A 1 296 ? 12.928 -14.235 16.501 1.00 88.19 296 ALA A O 1
ATOM 2408 N N . HIS A 1 297 ? 10.920 -13.326 16.022 1.00 81.62 297 HIS A N 1
ATOM 2409 C CA . HIS A 1 297 ? 10.809 -12.448 17.188 1.00 81.62 297 HIS A CA 1
ATOM 2410 C C . HIS A 1 297 ? 12.060 -11.570 17.373 1.00 81.62 297 HIS A C 1
ATOM 2412 O O . HIS A 1 297 ? 12.748 -11.720 18.384 1.00 81.62 297 HIS A O 1
ATOM 2418 N N . PRO A 1 298 ? 12.363 -10.679 16.408 1.00 84.31 298 PRO A N 1
ATOM 2419 C CA . PRO A 1 298 ? 13.568 -9.860 16.469 1.00 84.31 298 PRO A CA 1
ATOM 2420 C C . PRO A 1 298 ? 13.617 -9.018 17.748 1.00 84.31 298 PRO A C 1
ATOM 2422 O O . PRO A 1 298 ? 12.574 -8.627 18.295 1.00 84.31 298 PRO A O 1
ATOM 2425 N N . ASP A 1 299 ? 14.833 -8.728 18.207 1.00 92.94 299 ASP A N 1
ATOM 2426 C CA . ASP A 1 299 ? 15.038 -7.692 19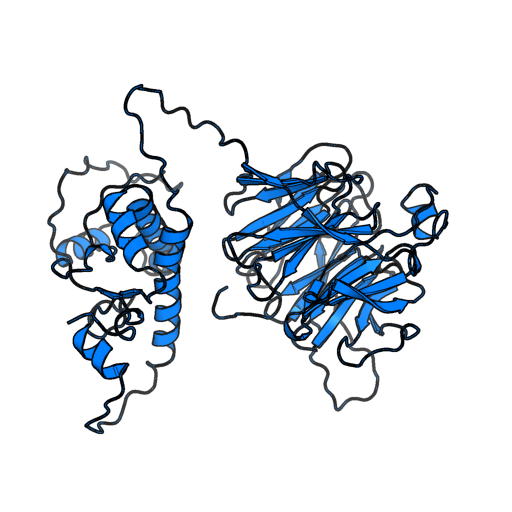.211 1.00 92.94 299 ASP A CA 1
ATOM 2427 C C . ASP A 1 299 ? 14.666 -6.340 18.582 1.00 92.94 299 ASP A C 1
ATOM 2429 O O . ASP A 1 299 ? 15.029 -6.083 17.432 1.00 92.94 299 ASP A O 1
ATOM 2433 N N . PRO A 1 300 ? 13.974 -5.440 19.300 1.00 94.25 300 PRO A N 1
ATOM 2434 C CA . PRO A 1 300 ? 13.658 -4.115 18.781 1.00 94.25 300 PRO A CA 1
ATOM 2435 C C . PRO A 1 300 ? 14.862 -3.310 18.278 1.00 94.25 300 PRO A C 1
ATOM 2437 O O . PRO A 1 300 ? 14.659 -2.375 17.512 1.00 94.25 300 PRO A O 1
ATOM 2440 N N . ASN A 1 301 ? 16.087 -3.635 18.693 1.00 93.62 301 ASN A N 1
ATOM 2441 C CA . ASN A 1 301 ? 17.311 -2.968 18.246 1.00 93.62 301 ASN A CA 1
ATOM 2442 C C . ASN A 1 301 ? 18.027 -3.700 17.097 1.00 93.62 301 ASN A C 1
ATOM 2444 O O . ASN A 1 301 ? 19.092 -3.249 16.665 1.00 93.62 301 ASN A O 1
ATOM 2448 N N . ASP A 1 302 ? 17.484 -4.819 16.609 1.00 91.81 302 ASP A N 1
ATOM 2449 C CA . ASP A 1 302 ? 18.041 -5.524 15.460 1.00 91.81 302 ASP A CA 1
ATOM 2450 C C . ASP A 1 302 ? 17.946 -4.662 14.195 1.00 91.81 302 ASP A C 1
ATOM 2452 O O . ASP A 1 302 ? 16.976 -3.940 13.952 1.00 91.81 302 ASP A O 1
ATOM 2456 N N . ALA A 1 303 ? 18.963 -4.762 13.341 1.00 90.69 303 ALA A N 1
ATOM 2457 C CA . ALA A 1 303 ? 18.933 -4.125 12.034 1.00 90.69 303 ALA A CA 1
ATOM 2458 C C . ALA A 1 303 ? 18.256 -5.055 11.010 1.00 90.69 303 ALA A C 1
ATOM 2460 O O . ALA A 1 303 ? 18.656 -6.220 10.889 1.00 90.69 303 ALA A O 1
ATOM 2461 N N . PRO A 1 304 ? 17.284 -4.569 10.216 1.00 95.44 304 PRO A N 1
ATOM 2462 C CA . PRO A 1 304 ? 16.752 -5.347 9.104 1.00 95.44 304 PRO A CA 1
ATOM 2463 C C . PRO A 1 304 ? 17.840 -5.599 8.048 1.00 95.44 304 PRO A C 1
ATOM 2465 O O . PRO A 1 304 ? 18.771 -4.813 7.863 1.00 95.44 304 PRO A O 1
ATOM 2468 N N . THR A 1 305 ? 17.720 -6.709 7.323 1.00 94.38 305 THR A N 1
ATOM 2469 C CA . THR A 1 305 ? 18.700 -7.128 6.313 1.00 94.38 305 THR A CA 1
ATOM 2470 C C . THR A 1 305 ? 18.523 -6.325 5.022 1.00 94.38 305 THR A C 1
ATOM 2472 O O . THR A 1 305 ? 17.444 -6.380 4.431 1.00 94.38 305 THR A O 1
ATOM 2475 N N . PRO A 1 306 ? 19.556 -5.626 4.516 1.00 94.56 306 PRO A N 1
ATOM 2476 C CA . PRO A 1 306 ? 19.469 -4.949 3.226 1.00 94.56 306 PRO A CA 1
ATOM 2477 C C . PRO A 1 306 ? 19.392 -5.944 2.063 1.00 94.56 306 PRO A C 1
ATOM 2479 O O . PRO A 1 306 ? 20.209 -6.860 1.976 1.00 94.56 306 PRO A O 1
ATOM 2482 N N . LEU A 1 307 ? 18.446 -5.728 1.147 1.00 93.94 307 LEU A N 1
ATOM 2483 C CA . LEU A 1 307 ? 18.284 -6.508 -0.085 1.00 93.94 307 LEU A CA 1
ATOM 2484 C C . LEU A 1 307 ? 18.730 -5.718 -1.319 1.00 93.94 307 LEU A C 1
ATOM 2486 O O . LEU A 1 307 ? 19.567 -6.182 -2.088 1.00 93.94 307 LEU A O 1
ATOM 2490 N N . VAL A 1 308 ? 18.191 -4.510 -1.511 1.00 94.81 308 VAL A N 1
ATOM 2491 C CA . VAL A 1 308 ? 18.486 -3.671 -2.684 1.00 94.81 308 VAL A CA 1
ATOM 2492 C C . VAL A 1 308 ? 18.748 -2.245 -2.231 1.00 94.81 308 VAL A C 1
ATOM 2494 O O . VAL A 1 308 ? 17.839 -1.543 -1.809 1.00 94.81 308 VAL A O 1
ATOM 2497 N N . THR A 1 309 ? 19.995 -1.793 -2.353 1.00 95.06 309 THR A N 1
ATOM 2498 C CA . THR A 1 309 ? 20.391 -0.432 -1.935 1.00 95.06 309 THR A CA 1
ATOM 2499 C C . THR A 1 309 ? 20.900 0.430 -3.087 1.00 95.06 309 THR A C 1
ATOM 2501 O O . THR A 1 309 ? 21.130 1.630 -2.910 1.00 95.06 309 THR A O 1
ATOM 2504 N N . ARG A 1 310 ? 21.140 -0.176 -4.258 1.00 94.50 310 ARG A N 1
ATOM 2505 C CA . ARG A 1 310 ? 21.735 0.485 -5.421 1.00 94.50 310 ARG A CA 1
ATOM 2506 C C . ARG A 1 310 ? 21.165 -0.022 -6.739 1.00 94.50 310 ARG A C 1
ATOM 2508 O O . ARG A 1 310 ? 20.786 -1.184 -6.849 1.00 94.50 310 ARG A O 1
ATOM 2515 N N . TYR A 1 311 ? 21.208 0.840 -7.749 1.00 94.25 311 TYR A N 1
ATOM 2516 C CA . TYR A 1 311 ? 20.908 0.531 -9.144 1.00 94.25 311 TYR A CA 1
ATOM 2517 C C . TYR A 1 311 ? 21.993 1.145 -10.033 1.00 94.25 311 TYR A C 1
ATOM 2519 O O . TYR A 1 311 ? 22.271 2.334 -9.926 1.00 94.25 311 TYR A O 1
ATOM 2527 N N . HIS A 1 312 ? 22.661 0.326 -10.853 1.00 91.44 312 HIS A N 1
ATOM 2528 C CA . HIS A 1 312 ? 23.817 0.742 -11.671 1.00 91.44 312 HIS A CA 1
ATOM 2529 C C . HIS A 1 312 ? 24.892 1.547 -10.907 1.00 91.44 312 HIS A C 1
ATOM 2531 O O . HIS A 1 312 ? 25.507 2.460 -11.446 1.00 91.44 312 HIS A O 1
ATOM 2537 N N . GLY A 1 313 ? 25.134 1.202 -9.638 1.00 89.12 313 GLY A N 1
ATOM 2538 C CA . GLY A 1 313 ? 26.129 1.860 -8.781 1.00 89.12 313 GLY A CA 1
ATOM 2539 C C . GLY A 1 313 ? 25.607 3.074 -8.003 1.00 89.12 313 GLY A C 1
ATOM 2540 O O . GLY A 1 313 ? 26.163 3.399 -6.952 1.00 89.12 313 GLY A O 1
ATOM 2541 N N . GLU A 1 314 ? 24.502 3.685 -8.423 1.00 93.75 314 GLU A N 1
ATOM 2542 C CA . GLU A 1 314 ? 23.849 4.787 -7.709 1.00 93.75 314 GLU A CA 1
ATOM 2543 C C . GLU A 1 314 ? 23.002 4.271 -6.547 1.00 93.75 314 GLU A C 1
ATOM 2545 O O . GLU A 1 314 ? 22.509 3.145 -6.587 1.00 93.75 314 GLU A O 1
ATOM 2550 N N . ARG A 1 315 ? 22.808 5.088 -5.505 1.00 96.56 315 ARG A N 1
ATOM 2551 C CA . ARG A 1 315 ? 21.791 4.804 -4.484 1.00 96.56 315 ARG A CA 1
ATOM 2552 C C . ARG A 1 315 ? 20.392 4.913 -5.099 1.00 96.56 315 ARG A C 1
ATOM 2554 O O . ARG A 1 315 ? 20.177 5.674 -6.043 1.00 96.56 315 ARG A O 1
ATOM 2561 N N . LEU A 1 316 ? 19.446 4.156 -4.545 1.00 97.88 316 LEU A N 1
ATOM 2562 C CA . LEU A 1 316 ? 18.025 4.435 -4.769 1.00 97.88 316 LEU A CA 1
ATOM 2563 C C . LEU A 1 316 ? 17.722 5.864 -4.279 1.00 97.88 316 LEU A C 1
ATOM 2565 O O . LEU A 1 316 ? 18.381 6.346 -3.358 1.00 97.88 316 LEU A O 1
ATOM 2569 N N . LYS A 1 317 ? 16.784 6.558 -4.928 1.00 97.19 317 LYS A N 1
ATOM 2570 C CA . LYS A 1 317 ? 16.444 7.947 -4.579 1.00 97.19 317 LYS A CA 1
ATOM 2571 C C . LYS A 1 317 ? 15.664 8.032 -3.266 1.00 97.19 317 LYS A C 1
ATOM 2573 O O . LYS A 1 317 ? 15.731 9.055 -2.597 1.00 97.19 317 LYS A O 1
ATOM 2578 N N . GLY A 1 318 ? 14.913 6.985 -2.947 1.00 97.62 318 GLY A N 1
ATOM 2579 C CA . GLY A 1 318 ? 14.147 6.841 -1.720 1.00 97.62 318 GLY A CA 1
ATOM 2580 C C . GLY A 1 318 ? 12.903 6.005 -1.985 1.00 97.62 318 GLY A C 1
ATOM 2581 O O . GLY A 1 318 ? 11.917 6.550 -2.496 1.00 97.62 318 GLY A O 1
ATOM 2582 N N . PRO A 1 319 ? 12.948 4.690 -1.708 1.00 98.50 319 PRO A N 1
ATOM 2583 C CA . PRO A 1 319 ? 11.787 3.824 -1.817 1.00 98.50 319 PRO A CA 1
ATOM 2584 C C . PRO A 1 319 ? 10.609 4.282 -0.966 1.00 98.50 319 PRO A C 1
ATOM 2586 O O . PRO A 1 319 ? 10.795 4.878 0.095 1.00 98.50 319 PRO A O 1
ATOM 2589 N N . ASN A 1 320 ? 9.399 4.002 -1.438 1.00 98.50 320 ASN A N 1
ATOM 2590 C CA . ASN A 1 320 ? 8.188 4.459 -0.771 1.00 98.50 320 ASN A CA 1
ATOM 2591 C C . ASN A 1 320 ? 7.176 3.337 -0.542 1.00 98.50 320 ASN A C 1
ATOM 2593 O O . ASN A 1 320 ? 6.845 3.100 0.610 1.00 98.50 320 ASN A O 1
ATOM 2597 N N . ASP A 1 321 ? 6.775 2.596 -1.575 1.00 98.50 321 ASP A N 1
ATOM 2598 C CA . ASP A 1 321 ? 5.860 1.462 -1.408 1.00 98.50 321 ASP A CA 1
ATOM 2599 C C . ASP A 1 321 ? 6.247 0.259 -2.279 1.00 98.50 321 ASP A C 1
ATOM 2601 O O . ASP A 1 321 ? 7.067 0.373 -3.199 1.00 98.50 321 ASP A O 1
ATOM 2605 N N . LEU A 1 322 ? 5.685 -0.912 -1.976 1.00 98.31 322 LEU A N 1
ATOM 2606 C CA . LEU A 1 322 ? 5.971 -2.172 -2.653 1.00 98.31 322 LEU A CA 1
ATOM 2607 C C . LEU A 1 322 ? 4.783 -3.142 -2.654 1.00 98.31 322 LEU A C 1
ATOM 2609 O O . LEU A 1 322 ? 3.999 -3.203 -1.716 1.00 98.31 322 LEU A O 1
ATOM 2613 N N . VAL A 1 323 ? 4.702 -3.977 -3.691 1.00 97.31 323 VAL A N 1
ATOM 2614 C CA . VAL A 1 323 ? 3.746 -5.088 -3.773 1.00 97.31 323 VAL A CA 1
ATOM 2615 C C . VAL A 1 323 ? 4.456 -6.376 -4.171 1.00 97.31 323 VAL A C 1
ATOM 2617 O O . VAL A 1 323 ? 5.430 -6.370 -4.932 1.00 97.31 323 VAL A O 1
ATOM 2620 N N . VAL A 1 324 ? 3.936 -7.498 -3.679 1.00 95.62 324 VAL A N 1
ATOM 2621 C CA . VAL A 1 324 ? 4.391 -8.842 -4.038 1.00 95.62 324 VAL A CA 1
ATOM 2622 C C . VAL A 1 324 ? 3.303 -9.537 -4.853 1.00 95.62 324 VAL A C 1
ATOM 2624 O O . VAL A 1 324 ? 2.154 -9.652 -4.427 1.00 95.62 324 VAL A O 1
ATOM 2627 N N . THR A 1 325 ? 3.672 -9.987 -6.049 1.00 92.62 325 THR A N 1
ATOM 2628 C CA . THR A 1 325 ? 2.808 -10.775 -6.947 1.00 92.62 325 THR A CA 1
ATOM 2629 C C . THR A 1 325 ? 2.569 -12.188 -6.413 1.00 92.62 325 THR A C 1
ATOM 2631 O O . THR A 1 325 ? 3.305 -12.667 -5.553 1.00 92.62 325 THR A O 1
ATOM 2634 N N . SER A 1 326 ? 1.604 -12.916 -6.977 1.00 88.38 326 SER A N 1
ATOM 2635 C CA . SER A 1 326 ? 1.322 -14.325 -6.654 1.00 88.38 326 SER A CA 1
ATOM 2636 C C . SER A 1 326 ? 2.553 -15.228 -6.759 1.00 88.38 326 SER A C 1
ATOM 2638 O O . SER A 1 326 ? 2.715 -16.160 -5.968 1.00 88.38 326 SER A O 1
ATOM 2640 N N . THR A 1 327 ? 3.450 -14.933 -7.702 1.00 86.69 327 THR A N 1
ATOM 2641 C CA . THR A 1 327 ? 4.669 -15.712 -7.945 1.00 86.69 327 THR A CA 1
ATOM 2642 C C . THR A 1 327 ? 5.846 -15.292 -7.064 1.00 86.69 327 THR A C 1
ATOM 2644 O O . THR A 1 327 ? 6.922 -15.865 -7.200 1.00 86.69 327 THR A O 1
ATOM 2647 N N . GLY A 1 328 ? 5.683 -14.283 -6.200 1.00 91.25 328 GLY A N 1
ATOM 2648 C CA . GLY A 1 328 ? 6.762 -13.739 -5.368 1.00 91.25 328 GLY A CA 1
ATOM 2649 C C . GLY A 1 328 ? 7.616 -12.662 -6.044 1.00 91.25 328 GLY A C 1
ATOM 2650 O O . GLY A 1 328 ? 8.568 -12.168 -5.452 1.00 91.25 328 GLY A O 1
ATOM 2651 N N . LYS A 1 329 ? 7.298 -12.248 -7.276 1.00 93.56 329 LYS A N 1
ATOM 2652 C CA . LYS A 1 329 ? 7.982 -11.101 -7.893 1.00 93.56 329 LYS A CA 1
ATOM 2653 C C . LYS A 1 329 ? 7.614 -9.829 -7.135 1.00 93.56 329 LYS A C 1
ATOM 2655 O O . LYS A 1 329 ? 6.430 -9.602 -6.872 1.00 93.56 329 LYS A O 1
ATOM 2660 N N . VAL A 1 330 ? 8.613 -9.014 -6.821 1.00 97.38 330 VAL A N 1
ATOM 2661 C CA . VAL A 1 330 ? 8.466 -7.766 -6.069 1.00 97.38 330 VAL A CA 1
ATOM 2662 C C . VAL A 1 330 ? 8.465 -6.598 -7.042 1.00 97.38 330 VAL A C 1
ATOM 2664 O O . VAL A 1 330 ? 9.339 -6.522 -7.904 1.00 97.38 330 VAL A O 1
ATOM 2667 N N . TYR A 1 331 ? 7.517 -5.680 -6.881 1.00 98.56 331 TYR A N 1
ATOM 2668 C CA . TYR A 1 331 ? 7.518 -4.364 -7.519 1.00 98.56 331 TYR A CA 1
ATOM 2669 C C . TYR A 1 331 ? 7.583 -3.297 -6.435 1.00 98.56 331 TYR A C 1
ATOM 2671 O O . TYR A 1 331 ? 6.950 -3.457 -5.397 1.00 98.56 331 TYR A O 1
ATOM 2679 N N . PHE A 1 332 ? 8.320 -2.214 -6.666 1.00 98.81 332 PHE A N 1
ATOM 2680 C CA . PHE A 1 332 ? 8.380 -1.101 -5.718 1.00 98.81 332 PHE A CA 1
ATOM 2681 C C . PHE A 1 332 ? 8.572 0.245 -6.406 1.00 98.81 332 PHE A C 1
ATOM 2683 O O . PHE A 1 332 ? 9.087 0.323 -7.529 1.00 98.81 332 PHE A O 1
ATOM 2690 N N . THR A 1 333 ? 8.184 1.308 -5.711 1.00 98.88 333 THR A N 1
ATOM 2691 C CA . THR A 1 333 ? 8.412 2.691 -6.124 1.00 98.88 333 THR A CA 1
ATOM 2692 C C . THR A 1 333 ? 9.672 3.252 -5.487 1.00 98.88 333 THR A C 1
ATOM 2694 O O . THR A 1 333 ? 9.861 3.190 -4.278 1.00 98.88 333 THR A O 1
ATOM 2697 N N . ASP A 1 334 ? 10.546 3.814 -6.318 1.00 98.62 334 ASP A N 1
ATOM 2698 C CA . ASP A 1 334 ? 11.687 4.638 -5.923 1.00 98.62 334 ASP A CA 1
ATOM 2699 C C . ASP A 1 334 ? 11.295 6.108 -6.116 1.00 98.62 334 ASP A C 1
ATOM 2701 O O . ASP A 1 334 ? 11.506 6.709 -7.176 1.00 98.62 334 ASP A O 1
ATOM 2705 N N . GLN A 1 335 ? 10.613 6.636 -5.101 1.00 96.88 335 GLN A N 1
ATOM 2706 C CA . GLN A 1 335 ? 9.878 7.898 -5.117 1.00 96.88 335 GLN A CA 1
ATOM 2707 C C . GLN A 1 335 ? 10.808 9.104 -5.145 1.00 96.88 335 GLN A C 1
ATOM 2709 O O . GLN A 1 335 ? 10.671 9.983 -6.004 1.00 96.88 335 GLN A O 1
ATOM 2714 N N . GLY A 1 336 ? 11.772 9.134 -4.223 1.00 93.81 336 GLY A N 1
ATOM 2715 C CA . GLY A 1 336 ? 12.870 10.091 -4.246 1.00 93.81 336 GLY A CA 1
ATOM 2716 C C . GLY A 1 336 ? 12.495 11.563 -4.136 1.00 93.81 336 GLY A C 1
ATOM 2717 O O . GLY A 1 336 ? 13.251 12.401 -4.619 1.00 93.81 336 GLY A O 1
ATOM 2718 N N . MET A 1 337 ? 11.312 11.886 -3.606 1.00 93.62 337 MET A N 1
ATOM 2719 C CA . MET A 1 337 ? 10.760 13.248 -3.561 1.00 93.62 337 MET A CA 1
ATOM 2720 C C . MET A 1 337 ? 10.691 13.948 -4.932 1.00 93.62 337 MET A C 1
ATOM 2722 O O . MET A 1 337 ? 10.687 15.176 -5.023 1.00 93.62 337 MET A O 1
ATOM 2726 N N . THR A 1 338 ? 10.592 13.158 -6.002 1.00 97.31 338 THR A N 1
ATOM 2727 C CA . THR A 1 338 ? 10.474 13.634 -7.388 1.00 97.31 338 THR A CA 1
ATOM 2728 C C . THR A 1 338 ? 9.137 14.340 -7.628 1.00 97.31 338 THR A C 1
ATOM 2730 O O . THR A 1 338 ? 8.202 14.239 -6.833 1.00 97.31 338 THR A O 1
ATOM 2733 N N . GLY A 1 339 ? 9.010 15.101 -8.713 1.00 95.75 339 GLY A N 1
ATOM 2734 C CA . GLY A 1 339 ? 7.803 15.887 -8.984 1.00 95.75 339 GLY A CA 1
ATOM 2735 C C . GLY A 1 339 ? 7.646 16.247 -10.452 1.00 95.75 339 GLY A C 1
ATOM 2736 O O . GLY A 1 339 ? 8.407 15.791 -11.288 1.00 95.75 339 GLY A O 1
ATOM 2737 N N . LEU A 1 340 ? 6.673 17.091 -10.801 1.00 95.50 340 LEU A N 1
ATOM 2738 C CA . LEU A 1 340 ? 6.450 17.457 -12.211 1.00 95.50 340 LEU A CA 1
ATOM 2739 C C . LEU A 1 340 ? 7.650 18.167 -12.861 1.00 95.50 340 LEU A C 1
ATOM 2741 O O . LEU A 1 340 ? 7.866 18.032 -14.059 1.00 95.50 340 LEU A O 1
ATOM 2745 N N . HIS A 1 341 ? 8.424 18.917 -12.073 1.00 96.75 341 HIS A N 1
ATOM 2746 C CA . HIS A 1 341 ? 9.631 19.614 -12.530 1.00 96.75 341 HIS A CA 1
ATOM 2747 C C . HIS A 1 341 ? 10.865 18.699 -12.614 1.00 96.75 341 HIS A C 1
ATOM 2749 O O . HIS A 1 341 ? 11.836 19.053 -13.274 1.00 96.75 341 HIS A O 1
ATOM 2755 N N . ASP A 1 342 ? 10.822 17.542 -11.952 1.00 97.00 342 ASP A N 1
ATOM 2756 C CA . ASP A 1 342 ? 11.856 16.508 -11.965 1.00 97.00 342 ASP A CA 1
ATOM 2757 C C . ASP A 1 342 ? 11.172 15.137 -11.872 1.00 97.00 342 ASP A C 1
ATOM 2759 O O . ASP A 1 342 ? 11.101 14.548 -10.789 1.00 97.00 342 ASP A O 1
ATOM 2763 N N . PRO A 1 343 ? 10.571 14.639 -12.966 1.00 97.19 343 PRO A N 1
ATOM 2764 C CA . PRO A 1 343 ? 9.784 13.416 -12.935 1.00 97.19 343 PRO A CA 1
ATOM 2765 C C . PRO A 1 343 ? 10.695 12.193 -13.049 1.00 97.19 343 PRO A C 1
ATOM 2767 O O . PRO A 1 343 ? 10.430 11.313 -13.845 1.00 97.19 343 PRO A O 1
ATOM 2770 N N . THR A 1 344 ? 11.807 12.133 -12.318 1.00 98.12 344 THR A N 1
ATOM 2771 C CA . THR A 1 344 ? 12.810 11.057 -12.443 1.00 98.12 344 THR A CA 1
ATOM 2772 C C . THR A 1 344 ? 12.602 9.909 -11.452 1.00 98.12 344 THR A C 1
ATOM 2774 O O . THR A 1 344 ? 13.506 9.096 -11.246 1.00 98.12 344 THR A O 1
ATOM 2777 N N . GLY A 1 345 ? 11.437 9.845 -10.802 1.00 98.56 345 GLY A N 1
ATOM 2778 C CA . GLY A 1 345 ? 11.063 8.749 -9.917 1.00 98.56 345 GLY A CA 1
ATOM 2779 C C . GLY A 1 345 ? 10.865 7.473 -10.720 1.00 98.56 345 GLY A C 1
ATOM 2780 O O . GLY A 1 345 ? 10.587 7.508 -11.924 1.00 98.56 345 GLY A O 1
ATOM 2781 N N . ARG A 1 346 ? 11.061 6.326 -10.073 1.00 98.62 346 ARG A N 1
ATOM 2782 C CA . ARG A 1 346 ? 11.160 5.048 -10.782 1.00 98.62 346 ARG A CA 1
ATOM 2783 C C . ARG A 1 346 ? 10.217 4.009 -10.206 1.00 98.62 346 ARG A C 1
ATOM 2785 O O . ARG A 1 346 ? 9.848 4.060 -9.037 1.00 98.62 346 ARG A O 1
ATOM 2792 N N . VAL A 1 347 ? 9.848 3.051 -11.043 1.00 98.81 347 VAL A N 1
ATOM 2793 C CA . VAL A 1 347 ? 9.218 1.801 -10.615 1.00 98.81 347 VAL A CA 1
ATOM 2794 C C . VAL A 1 347 ? 10.175 0.694 -10.988 1.00 98.81 347 VAL A C 1
ATOM 2796 O O . VAL A 1 347 ? 10.592 0.605 -12.143 1.00 98.81 347 VAL A O 1
ATOM 2799 N N . PHE A 1 348 ? 10.526 -0.139 -10.023 1.00 98.69 348 PHE A N 1
ATOM 2800 C CA . PHE A 1 348 ? 11.412 -1.269 -10.229 1.00 98.69 348 PHE A CA 1
ATOM 2801 C C . PHE A 1 348 ? 10.679 -2.576 -9.983 1.00 98.69 348 PHE A C 1
ATOM 2803 O O . PHE A 1 348 ? 9.662 -2.616 -9.291 1.00 98.69 348 PHE A O 1
ATOM 2810 N N . ARG A 1 349 ? 11.239 -3.655 -10.521 1.00 97.88 349 ARG A N 1
ATOM 2811 C CA . ARG A 1 349 ? 10.877 -5.014 -10.138 1.00 97.88 349 ARG A CA 1
ATOM 2812 C C . ARG A 1 349 ? 12.100 -5.903 -9.996 1.00 97.88 349 ARG A C 1
ATOM 2814 O O . ARG A 1 349 ? 13.123 -5.662 -10.642 1.00 97.88 349 ARG A O 1
ATOM 2821 N N . PHE A 1 350 ? 11.972 -6.948 -9.192 1.00 96.25 350 PHE A N 1
ATOM 2822 C CA . PHE A 1 350 ? 12.975 -7.999 -9.067 1.00 96.25 350 PHE A CA 1
ATOM 2823 C C . PHE A 1 350 ? 12.352 -9.307 -8.570 1.00 96.25 350 PHE A C 1
ATOM 2825 O O . PHE A 1 350 ? 11.247 -9.326 -8.028 1.00 96.25 350 PHE A O 1
ATOM 2832 N N . ASP A 1 351 ? 13.083 -10.404 -8.751 1.00 92.25 351 ASP A N 1
ATOM 2833 C CA . ASP A 1 351 ? 12.768 -11.697 -8.149 1.00 92.25 351 ASP A CA 1
ATOM 2834 C C . ASP A 1 351 ? 13.601 -11.888 -6.882 1.00 92.25 351 ASP A C 1
ATOM 2836 O O . ASP A 1 351 ? 14.814 -11.658 -6.894 1.00 92.25 351 ASP A O 1
ATOM 2840 N N . LEU A 1 352 ? 12.958 -12.328 -5.801 1.00 87.94 352 LEU A N 1
ATOM 2841 C CA . LEU A 1 352 ? 13.652 -12.731 -4.586 1.00 87.94 352 LEU A CA 1
ATOM 2842 C C . LEU A 1 352 ? 13.717 -14.265 -4.550 1.00 87.94 352 LEU A C 1
ATOM 2844 O O . LEU A 1 352 ? 12.682 -14.913 -4.378 1.00 87.94 352 LEU A O 1
ATOM 2848 N N . PRO A 1 353 ? 14.899 -14.875 -4.756 1.00 75.44 353 PRO A N 1
ATOM 2849 C CA . PRO A 1 353 ? 15.013 -16.325 -4.720 1.00 75.44 353 PRO A CA 1
ATOM 2850 C C . PRO A 1 353 ? 14.614 -16.861 -3.334 1.00 75.44 353 PRO A C 1
ATOM 2852 O O . PRO A 1 353 ? 14.888 -16.203 -2.327 1.00 75.44 353 PRO A O 1
ATOM 2855 N N . PRO A 1 354 ? 13.991 -18.052 -3.255 1.00 69.81 354 PRO A N 1
ATOM 2856 C CA . PRO A 1 354 ? 13.716 -18.697 -1.977 1.00 69.81 354 PRO A CA 1
ATOM 2857 C C . PRO A 1 354 ? 15.010 -18.869 -1.177 1.00 69.81 354 PRO A C 1
ATOM 2859 O O . PRO A 1 354 ? 16.037 -19.243 -1.751 1.00 69.81 354 PRO A O 1
ATOM 2862 N N . ASP A 1 355 ? 14.955 -18.638 0.139 1.00 67.38 355 ASP A N 1
ATOM 2863 C CA . ASP A 1 355 ? 16.094 -18.853 1.035 1.00 67.38 355 ASP A CA 1
ATOM 2864 C C . ASP A 1 355 ? 16.575 -20.306 0.900 1.00 67.38 355 ASP A C 1
ATOM 2866 O O . ASP A 1 355 ? 15.935 -21.250 1.377 1.00 67.38 355 ASP A O 1
ATOM 2870 N N . ASN A 1 356 ? 17.722 -20.512 0.249 1.00 49.28 356 ASN A N 1
ATOM 2871 C CA . ASN A 1 356 ? 18.380 -21.806 0.262 1.00 49.28 356 ASN A CA 1
ATOM 2872 C C . ASN A 1 356 ? 19.040 -21.947 1.635 1.00 49.28 356 ASN A C 1
ATOM 2874 O O . ASN A 1 356 ? 20.167 -21.499 1.837 1.00 49.28 356 ASN A O 1
ATOM 2878 N N . ARG A 1 357 ? 18.321 -22.557 2.588 1.00 50.22 357 ARG A N 1
ATOM 2879 C CA . ARG A 1 357 ? 18.738 -22.764 3.994 1.00 50.22 357 ARG A CA 1
ATOM 2880 C C . ARG A 1 357 ? 20.126 -23.418 4.165 1.00 50.22 357 ARG A C 1
ATOM 2882 O O . ARG A 1 357 ? 20.633 -23.474 5.278 1.00 50.22 357 ARG A O 1
ATOM 2889 N N . ASN A 1 358 ? 20.741 -23.888 3.077 1.00 40.91 358 ASN A N 1
ATOM 2890 C CA . ASN A 1 358 ? 22.042 -24.547 3.025 1.00 40.91 358 ASN A CA 1
ATOM 2891 C C . ASN A 1 358 ? 23.203 -23.664 2.515 1.00 40.91 358 ASN A C 1
ATOM 2893 O O . ASN A 1 358 ? 24.273 -24.208 2.240 1.00 40.91 358 ASN A O 1
ATOM 2897 N N . HIS A 1 359 ? 23.045 -22.348 2.321 1.00 42.06 359 HIS A N 1
ATOM 2898 C CA . HIS A 1 359 ? 24.160 -21.463 1.938 1.00 42.06 359 HIS A CA 1
ATOM 2899 C C . HIS A 1 359 ? 24.444 -20.395 2.998 1.00 42.06 359 HIS A C 1
ATOM 2901 O O . HIS A 1 359 ? 23.585 -19.609 3.384 1.00 42.06 359 HIS A O 1
ATOM 2907 N N . VAL A 1 360 ? 25.692 -20.391 3.466 1.00 40.66 360 VAL A N 1
ATOM 2908 C CA . VAL A 1 360 ? 26.246 -19.431 4.420 1.00 40.66 360 VAL A CA 1
ATOM 2909 C C . VAL A 1 360 ? 26.274 -18.031 3.789 1.00 40.66 360 VAL A C 1
ATOM 2911 O O . VAL A 1 360 ? 26.988 -17.807 2.819 1.00 40.66 360 VAL A O 1
ATOM 2914 N N . ALA A 1 361 ? 25.498 -17.109 4.365 1.00 47.75 361 ALA A N 1
ATOM 2915 C CA . ALA A 1 361 ? 25.749 -15.667 4.498 1.00 47.75 361 ALA A CA 1
ATOM 2916 C C . ALA A 1 361 ? 26.416 -14.898 3.328 1.00 47.75 361 ALA A C 1
ATOM 2918 O O . ALA A 1 361 ? 27.301 -14.074 3.557 1.00 47.75 361 ALA A O 1
ATOM 2919 N N . SER A 1 362 ? 25.968 -15.080 2.085 1.00 55.44 362 SER A N 1
ATOM 2920 C CA . SER A 1 362 ? 26.212 -14.103 1.012 1.00 55.44 362 SER A CA 1
ATOM 2921 C C . SER A 1 362 ? 24.892 -13.459 0.602 1.00 55.44 362 SER A C 1
ATOM 2923 O O . SER 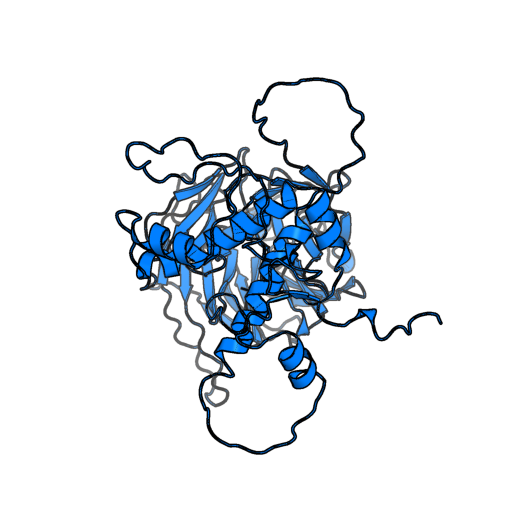A 1 362 ? 23.950 -14.184 0.280 1.00 55.44 362 SER A O 1
ATOM 2925 N N . GLN A 1 363 ? 24.816 -12.121 0.603 1.00 60.56 363 GLN A N 1
ATOM 2926 C CA . GLN A 1 363 ? 23.641 -11.397 0.102 1.00 60.56 363 GLN A CA 1
ATOM 2927 C C . GLN A 1 363 ? 23.284 -11.901 -1.308 1.00 60.56 363 GLN A C 1
ATOM 2929 O O . GLN A 1 363 ? 24.187 -12.034 -2.142 1.00 60.56 363 GLN A O 1
ATOM 2934 N N . PRO A 1 364 ? 22.005 -12.209 -1.592 1.00 66.75 364 PRO A N 1
ATOM 2935 C CA . PRO A 1 364 ? 21.614 -12.681 -2.911 1.00 66.75 364 PRO A CA 1
ATOM 2936 C C . PRO A 1 364 ? 21.917 -11.600 -3.954 1.00 66.75 364 PRO A C 1
ATOM 2938 O O . PRO A 1 364 ? 21.615 -10.425 -3.754 1.00 66.75 364 PRO A O 1
ATOM 2941 N N . HIS A 1 365 ? 22.502 -11.988 -5.090 1.00 74.88 365 HIS A N 1
ATOM 2942 C CA . HIS A 1 365 ? 22.627 -11.076 -6.224 1.00 74.88 365 HIS A CA 1
ATOM 2943 C C . HIS A 1 365 ? 21.235 -10.842 -6.826 1.00 74.88 365 HIS A C 1
ATOM 2945 O O . HIS A 1 365 ? 20.729 -11.661 -7.598 1.00 74.88 365 HIS A O 1
ATOM 2951 N N . ILE A 1 366 ? 20.618 -9.715 -6.478 1.00 88.94 366 ILE A N 1
ATOM 2952 C CA . ILE A 1 366 ? 19.308 -9.315 -6.987 1.00 88.94 366 ILE A CA 1
ATOM 2953 C C . ILE A 1 366 ? 19.495 -8.509 -8.273 1.00 88.94 366 ILE A C 1
ATOM 2955 O O . ILE A 1 366 ? 20.097 -7.435 -8.277 1.00 88.94 366 ILE A O 1
ATOM 2959 N N . LYS A 1 367 ? 18.953 -9.020 -9.383 1.00 90.69 367 LYS A N 1
ATOM 2960 C CA . LYS A 1 367 ? 18.886 -8.274 -10.642 1.00 90.69 367 LYS A CA 1
ATOM 2961 C C . LYS A 1 367 ? 17.670 -7.351 -10.607 1.00 90.69 367 LYS A C 1
ATOM 2963 O O . LYS A 1 367 ? 16.536 -7.819 -10.661 1.00 90.69 367 LYS A O 1
ATOM 2968 N N . LEU A 1 368 ? 17.924 -6.048 -10.548 1.00 94.38 368 LEU A N 1
ATOM 2969 C CA . LEU A 1 368 ? 16.884 -5.027 -10.578 1.00 94.38 368 LEU A CA 1
ATOM 2970 C C . LEU A 1 368 ? 16.523 -4.645 -12.019 1.00 94.38 368 LEU A C 1
ATOM 2972 O O . LEU A 1 368 ? 17.411 -4.376 -12.829 1.00 94.38 368 LEU A O 1
ATOM 2976 N N . GLU A 1 369 ? 15.231 -4.581 -12.329 1.00 96.25 369 GLU A N 1
ATOM 2977 C CA . GLU A 1 369 ? 14.719 -4.144 -13.630 1.00 96.25 369 GLU A CA 1
ATOM 2978 C C . GLU A 1 369 ? 13.898 -2.864 -13.476 1.00 96.25 369 GLU A C 1
ATOM 2980 O O . GLU A 1 369 ? 12.936 -2.822 -12.710 1.00 96.25 369 GLU A O 1
ATOM 2985 N N . CYS A 1 370 ? 14.277 -1.811 -14.204 1.00 97.56 370 CYS A N 1
ATOM 2986 C CA . CYS A 1 370 ? 13.524 -0.561 -14.245 1.00 97.56 370 CYS A CA 1
ATOM 2987 C C . CYS A 1 370 ? 12.298 -0.721 -15.151 1.00 97.56 370 CYS A C 1
ATOM 2989 O O . CYS A 1 370 ? 12.433 -0.939 -16.354 1.00 97.56 370 CYS A O 1
ATOM 2991 N N . VAL A 1 371 ? 11.111 -0.620 -14.560 1.00 98.12 371 VAL A N 1
ATOM 2992 C CA . VAL A 1 371 ? 9.812 -0.690 -15.240 1.00 98.12 371 VAL A CA 1
ATOM 2993 C C . VAL A 1 371 ? 9.435 0.688 -15.781 1.00 98.12 371 VAL A C 1
ATOM 2995 O O . VAL A 1 371 ? 9.085 0.820 -16.949 1.00 98.12 371 VAL A O 1
ATOM 2998 N N . LEU A 1 372 ? 9.551 1.726 -14.949 1.00 97.88 372 LEU A N 1
ATOM 2999 C CA . LEU A 1 372 ? 9.330 3.124 -15.327 1.00 97.88 372 LEU A CA 1
ATOM 3000 C C . LEU A 1 372 ? 10.473 3.992 -14.817 1.00 97.88 372 LEU A C 1
ATOM 3002 O O . LEU A 1 372 ? 10.924 3.811 -13.689 1.00 97.88 372 LEU A O 1
ATOM 3006 N N . GLY A 1 373 ? 10.894 4.961 -15.633 1.00 97.44 373 GLY A N 1
ATOM 3007 C CA . GLY A 1 373 ? 11.970 5.903 -15.304 1.00 97.44 373 GLY A CA 1
ATOM 3008 C C . GLY A 1 373 ? 11.533 7.364 -15.177 1.00 97.44 373 GLY A C 1
ATOM 3009 O O . GLY A 1 373 ? 12.390 8.230 -15.029 1.00 97.44 373 GLY A O 1
ATOM 3010 N N . ASN A 1 374 ? 10.234 7.638 -15.324 1.00 97.31 374 ASN A N 1
ATOM 3011 C CA . ASN A 1 374 ? 9.691 8.981 -15.524 1.00 97.31 374 ASN A CA 1
ATOM 3012 C C . ASN A 1 374 ? 8.511 9.323 -14.582 1.00 97.31 374 ASN A C 1
ATOM 3014 O O . ASN A 1 374 ? 7.587 10.037 -14.976 1.00 97.31 374 ASN A O 1
ATOM 3018 N N . GLY A 1 375 ? 8.496 8.762 -13.372 1.00 97.81 375 GLY A N 1
ATOM 3019 C CA . GLY A 1 375 ? 7.424 8.955 -12.398 1.00 97.81 375 GLY A CA 1
ATOM 3020 C C . GLY A 1 375 ? 7.588 10.250 -11.590 1.00 97.81 375 GLY A C 1
ATOM 3021 O O . GLY A 1 375 ? 8.594 10.406 -10.900 1.00 97.81 375 GLY A O 1
ATOM 3022 N N . PRO A 1 376 ? 6.618 11.178 -11.598 1.00 97.69 376 PRO A N 1
ATOM 3023 C CA . PRO A 1 376 ? 6.601 12.313 -10.677 1.00 97.69 376 PRO A CA 1
ATOM 3024 C C . PRO A 1 376 ? 6.017 11.895 -9.316 1.00 97.69 376 PRO A C 1
ATOM 3026 O O . PRO A 1 376 ? 4.802 11.937 -9.098 1.00 97.69 376 PRO A O 1
ATOM 3029 N N . SER A 1 377 ? 6.897 11.541 -8.377 1.00 97.69 377 SER A N 1
ATOM 3030 C CA . SER A 1 377 ? 6.545 11.023 -7.046 1.00 97.69 377 SER A CA 1
ATOM 3031 C C . SER A 1 377 ? 5.721 9.722 -7.110 1.00 97.69 377 SER A C 1
ATOM 3033 O O . SER A 1 377 ? 4.561 9.718 -6.694 1.00 97.69 377 SER A O 1
ATOM 3035 N N . PRO A 1 378 ? 6.267 8.628 -7.681 1.00 98.69 378 PRO A N 1
ATOM 3036 C CA . PRO A 1 378 ? 5.596 7.332 -7.664 1.00 98.69 378 PRO A CA 1
ATOM 3037 C C . PRO A 1 378 ? 5.465 6.842 -6.217 1.00 98.69 378 PRO A C 1
ATOM 3039 O O . PRO A 1 378 ? 6.422 6.952 -5.458 1.00 98.69 378 PRO A O 1
ATOM 3042 N N . ASN A 1 379 ? 4.298 6.332 -5.842 1.00 98.31 379 ASN A N 1
ATOM 3043 C CA . ASN A 1 379 ? 3.921 6.080 -4.452 1.00 98.31 379 ASN A CA 1
ATOM 3044 C C . ASN A 1 379 ? 3.321 4.667 -4.301 1.00 98.31 379 ASN A C 1
ATOM 3046 O O . ASN A 1 379 ? 3.991 3.708 -4.687 1.00 98.31 379 ASN A O 1
ATOM 3050 N N . GLY A 1 380 ? 2.085 4.515 -3.822 1.00 98.31 380 GLY A N 1
ATOM 3051 C CA . GLY A 1 380 ? 1.413 3.225 -3.736 1.00 98.31 380 GLY A CA 1
ATOM 3052 C C . GLY A 1 380 ? 1.298 2.523 -5.085 1.00 98.31 380 GLY A C 1
ATOM 3053 O O . GLY A 1 380 ? 1.255 3.155 -6.151 1.00 98.31 380 GLY A O 1
ATOM 3054 N N . LEU A 1 381 ? 1.240 1.193 -5.054 1.00 98.19 381 LEU A N 1
ATOM 3055 C CA . LEU A 1 381 ? 1.062 0.378 -6.251 1.00 98.19 381 LEU A CA 1
ATOM 3056 C C . LEU A 1 381 ? 0.269 -0.900 -5.978 1.00 98.19 381 LEU A C 1
ATOM 3058 O O . LEU A 1 381 ? 0.403 -1.528 -4.935 1.00 98.19 381 LEU A O 1
ATOM 3062 N N . VAL A 1 382 ? -0.541 -1.309 -6.951 1.00 97.12 382 VAL A N 1
ATOM 3063 C CA . VAL A 1 382 ? -1.297 -2.568 -6.905 1.00 97.12 382 VAL A CA 1
ATOM 3064 C C . VAL A 1 382 ? -1.271 -3.247 -8.263 1.00 97.12 382 VAL A C 1
ATOM 3066 O O . VAL A 1 382 ? -1.309 -2.590 -9.304 1.00 97.12 382 VAL A O 1
ATOM 3069 N N . MET A 1 383 ? -1.221 -4.574 -8.273 1.00 95.12 383 MET A N 1
ATOM 3070 C CA . MET A 1 383 ? -1.333 -5.342 -9.513 1.00 95.12 383 MET A CA 1
ATOM 3071 C C . MET A 1 383 ? -2.782 -5.367 -10.003 1.00 95.12 383 MET A C 1
ATOM 3073 O O . MET A 1 383 ? -3.718 -5.315 -9.204 1.00 95.12 383 MET A O 1
ATOM 3077 N N . SER A 1 384 ? -2.981 -5.502 -11.315 1.00 91.19 384 SER A N 1
ATOM 3078 C CA . SER A 1 384 ? -4.258 -5.994 -11.838 1.00 91.19 384 SER A CA 1
ATOM 3079 C C . SER A 1 384 ? -4.531 -7.411 -11.321 1.00 91.19 384 SER A C 1
ATOM 3081 O O . SER A 1 384 ? -3.609 -8.131 -10.939 1.00 91.19 384 SER A O 1
ATOM 3083 N N . ARG A 1 385 ? -5.799 -7.843 -11.327 1.00 86.56 385 ARG A N 1
ATOM 3084 C CA . ARG A 1 385 ? -6.191 -9.172 -10.813 1.00 86.56 385 ARG A CA 1
ATOM 3085 C C . ARG A 1 385 ? -5.432 -10.333 -11.463 1.00 86.56 385 ARG A C 1
ATOM 3087 O O . ARG A 1 385 ? -5.096 -11.298 -10.790 1.00 86.56 385 ARG A O 1
ATOM 3094 N N . ASP A 1 386 ? -5.185 -10.222 -12.762 1.00 85.19 386 ASP A N 1
ATOM 3095 C CA . ASP A 1 386 ? -4.447 -11.182 -13.587 1.00 85.19 386 ASP A CA 1
ATOM 3096 C C . ASP A 1 386 ? -2.934 -10.903 -13.643 1.00 85.19 386 ASP A C 1
ATOM 3098 O O . ASP A 1 386 ? -2.218 -11.567 -14.386 1.00 85.19 386 ASP A O 1
ATOM 3102 N N . GLU A 1 387 ? -2.457 -9.902 -12.896 1.00 90.06 387 GLU A N 1
ATOM 3103 C CA . GLU A 1 387 ? -1.063 -9.448 -12.828 1.00 90.06 387 GLU A CA 1
ATOM 3104 C C . GLU A 1 387 ? -0.462 -9.056 -14.195 1.00 90.06 387 GLU A C 1
ATOM 3106 O O . GLU A 1 387 ? 0.755 -8.928 -14.335 1.00 90.06 387 GLU A O 1
ATOM 3111 N N . SER A 1 388 ? -1.310 -8.792 -15.200 1.00 91.94 388 SER A N 1
ATOM 3112 C CA . SER A 1 388 ? -0.907 -8.334 -16.536 1.00 91.94 388 SER A CA 1
ATOM 3113 C C . SER A 1 388 ? -0.594 -6.834 -16.597 1.00 91.94 388 SER A C 1
ATOM 3115 O O . SER A 1 388 ? -0.078 -6.344 -17.603 1.00 91.94 388 SER A O 1
ATOM 3117 N N . ALA A 1 389 ? -0.870 -6.092 -15.525 1.00 95.69 389 ALA A N 1
ATOM 3118 C CA . ALA A 1 389 ? -0.557 -4.681 -15.388 1.00 95.69 389 ALA A CA 1
ATOM 3119 C C . ALA A 1 389 ? -0.286 -4.316 -13.926 1.00 95.69 389 ALA A C 1
ATOM 3121 O O . ALA A 1 389 ? -0.711 -5.012 -13.001 1.00 95.69 389 ALA A O 1
ATOM 3122 N N . VAL A 1 390 ? 0.369 -3.176 -13.718 1.00 98.19 390 VAL A N 1
ATOM 3123 C CA . VAL A 1 390 ? 0.466 -2.524 -12.408 1.00 98.19 390 VAL A CA 1
ATOM 3124 C C . VAL A 1 390 ? -0.178 -1.141 -12.469 1.00 98.19 390 VAL A C 1
ATOM 3126 O O . VAL A 1 390 ? -0.005 -0.395 -13.436 1.00 98.19 390 VAL A O 1
ATOM 3129 N N . PHE A 1 391 ? -0.951 -0.806 -11.443 1.00 98.62 391 PHE A N 1
ATOM 3130 C CA . PHE A 1 391 ? -1.441 0.541 -11.186 1.00 98.62 391 PHE A CA 1
ATOM 3131 C C . PHE A 1 391 ? -0.475 1.222 -10.229 1.00 98.62 391 PHE A C 1
ATOM 3133 O O . PHE A 1 391 ? -0.128 0.643 -9.203 1.00 98.62 391 PHE A O 1
ATOM 3140 N N . VAL A 1 392 ? -0.049 2.439 -10.552 1.00 98.88 392 VAL A N 1
ATOM 3141 C CA . VAL A 1 392 ? 0.940 3.180 -9.759 1.00 98.88 392 VAL A CA 1
ATOM 3142 C C . VAL A 1 392 ? 0.405 4.571 -9.467 1.00 98.88 392 VAL A C 1
ATOM 3144 O O . VAL A 1 392 ? 0.087 5.325 -10.389 1.00 98.88 392 VAL A O 1
ATOM 3147 N N . ALA A 1 393 ? 0.305 4.923 -8.191 1.00 98.81 393 ALA A N 1
ATOM 3148 C CA . ALA A 1 393 ? -0.018 6.273 -7.772 1.00 98.81 393 ALA A CA 1
ATOM 3149 C C . ALA A 1 393 ? 1.153 7.200 -8.113 1.00 98.81 393 ALA A C 1
ATOM 3151 O O . ALA A 1 393 ? 2.283 6.969 -7.697 1.00 98.81 393 ALA A O 1
ATOM 3152 N N . MET A 1 394 ? 0.886 8.256 -8.877 1.00 98.56 394 MET A N 1
ATOM 3153 C CA . MET A 1 394 ? 1.840 9.322 -9.169 1.00 98.56 394 MET A CA 1
ATOM 3154 C C . MET A 1 394 ? 1.387 10.562 -8.409 1.00 98.56 394 MET A C 1
ATOM 3156 O O . MET A 1 394 ? 0.608 11.375 -8.918 1.00 98.56 394 MET A O 1
ATOM 3160 N N . THR A 1 395 ? 1.837 10.699 -7.159 1.00 98.12 395 THR A N 1
ATOM 3161 C CA . THR A 1 395 ? 1.308 11.695 -6.217 1.00 98.12 395 THR A CA 1
ATOM 3162 C C . THR A 1 395 ? 1.413 13.118 -6.766 1.00 98.12 395 THR A C 1
ATOM 3164 O O . THR A 1 395 ? 0.528 13.936 -6.527 1.00 98.12 395 THR A O 1
ATOM 3167 N N . ARG A 1 396 ? 2.468 13.448 -7.525 1.00 97.44 396 ARG A N 1
ATOM 3168 C CA . ARG A 1 396 ? 2.653 14.805 -8.077 1.00 97.44 396 ARG A CA 1
ATOM 3169 C C . ARG A 1 396 ? 2.050 14.998 -9.464 1.00 97.44 396 ARG A C 1
ATOM 3171 O O . ARG A 1 396 ? 1.824 16.144 -9.835 1.00 97.44 396 ARG A O 1
ATOM 3178 N N . ASP A 1 397 ? 1.731 13.924 -10.183 1.00 97.25 397 ASP A N 1
ATOM 3179 C CA . ASP A 1 397 ? 0.856 14.002 -11.366 1.00 97.25 397 ASP A CA 1
ATOM 3180 C C . ASP A 1 397 ? -0.629 14.102 -10.991 1.00 97.25 397 ASP A C 1
ATOM 3182 O O . ASP A 1 397 ? -1.482 14.329 -11.845 1.00 97.25 397 ASP A O 1
ATOM 3186 N N . ASN A 1 398 ? -0.933 13.890 -9.709 1.00 97.88 398 ASN A N 1
ATOM 3187 C CA . ASN A 1 398 ? -2.278 13.763 -9.179 1.00 97.88 398 ASN A CA 1
ATOM 3188 C C . ASN A 1 398 ? -3.125 12.741 -9.969 1.00 97.88 398 ASN A C 1
ATOM 3190 O O . ASN A 1 398 ? -4.267 12.993 -10.361 1.00 97.88 398 ASN A O 1
ATOM 3194 N N . ALA A 1 399 ? -2.525 11.583 -10.255 1.00 98.19 399 ALA A N 1
ATOM 3195 C CA . ALA A 1 399 ? -3.112 10.548 -11.097 1.00 98.19 399 ALA A CA 1
ATOM 3196 C C . ALA A 1 399 ? -2.624 9.151 -10.708 1.00 98.19 399 ALA A C 1
ATOM 3198 O O . ALA A 1 399 ? -1.519 8.988 -10.195 1.00 98.19 399 ALA A O 1
ATOM 3199 N N . VAL A 1 400 ? -3.433 8.136 -11.008 1.00 98.75 400 VAL A N 1
ATOM 3200 C CA . VAL A 1 400 ? -2.991 6.735 -11.004 1.00 98.75 400 VAL A CA 1
ATOM 3201 C C . VAL A 1 400 ? -2.669 6.344 -12.436 1.00 98.75 400 VAL A C 1
ATOM 3203 O O . VAL A 1 400 ? -3.515 6.461 -13.327 1.00 98.75 400 VAL A O 1
ATOM 3206 N N . TRP A 1 401 ? -1.442 5.897 -12.673 1.00 98.62 401 TRP A N 1
ATOM 3207 C CA . TRP A 1 401 ? -1.001 5.394 -13.967 1.00 98.62 401 TRP A CA 1
ATOM 3208 C C . TRP A 1 401 ? -1.324 3.907 -14.089 1.00 98.62 401 TRP A C 1
ATOM 3210 O O . TRP A 1 4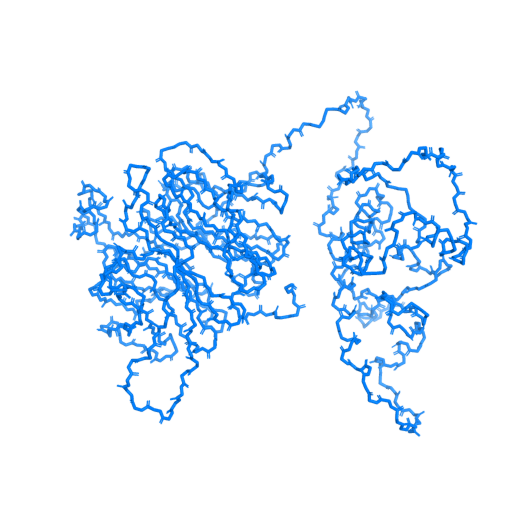01 ? -1.083 3.140 -13.163 1.00 98.62 401 TRP A O 1
ATOM 3220 N N . TYR A 1 402 ? -1.855 3.506 -15.241 1.00 98.12 402 TYR A N 1
ATOM 3221 C CA . TYR A 1 402 ? -2.020 2.117 -15.652 1.00 98.12 402 TYR A CA 1
ATOM 3222 C C . TYR A 1 402 ? -0.831 1.714 -16.521 1.00 98.12 402 TYR A C 1
ATOM 3224 O O . TYR A 1 402 ? -0.584 2.327 -17.565 1.00 98.12 402 TYR A O 1
ATOM 3232 N N . VAL A 1 403 ? -0.100 0.692 -16.085 1.00 98.44 403 VAL A N 1
ATOM 3233 C CA . VAL A 1 403 ? 1.144 0.224 -16.703 1.00 98.44 403 VAL A CA 1
ATOM 3234 C C . VAL A 1 403 ? 0.942 -1.225 -17.163 1.00 98.44 403 VAL A C 1
ATOM 3236 O O . VAL A 1 403 ? 1.222 -2.153 -16.404 1.00 98.44 403 VAL A O 1
ATOM 3239 N N . PRO A 1 404 ? 0.403 -1.440 -18.376 1.00 97.19 404 PRO A N 1
ATOM 3240 C CA . PRO A 1 404 ? 0.207 -2.778 -18.925 1.00 97.19 404 PRO A CA 1
ATOM 3241 C C . PRO A 1 404 ? 1.528 -3.421 -19.348 1.00 97.19 404 PRO A C 1
ATOM 3243 O O . PRO A 1 404 ? 2.446 -2.734 -19.805 1.00 97.19 404 PRO A O 1
ATOM 3246 N N . PHE A 1 405 ? 1.596 -4.748 -19.250 1.00 95.06 405 PHE A N 1
ATOM 3247 C CA . PHE A 1 405 ? 2.739 -5.550 -19.669 1.00 95.06 405 PHE A CA 1
ATOM 3248 C C . PHE A 1 405 ? 2.430 -6.392 -20.912 1.00 95.06 405 PHE A C 1
ATOM 3250 O O . PHE A 1 405 ? 1.315 -6.866 -21.129 1.00 95.06 405 PHE A O 1
ATOM 3257 N N . HIS A 1 406 ? 3.454 -6.621 -21.725 1.00 92.56 406 HIS A N 1
ATOM 3258 C CA . HIS A 1 406 ? 3.482 -7.705 -22.698 1.00 92.56 406 HIS A CA 1
ATOM 3259 C C . HIS A 1 406 ? 3.686 -9.064 -21.997 1.00 92.56 406 HIS A C 1
ATOM 3261 O O . HIS A 1 406 ? 4.133 -9.099 -20.850 1.00 92.56 406 HIS A O 1
ATOM 3267 N N . PRO A 1 407 ? 3.429 -10.203 -22.674 1.00 88.75 407 PRO A N 1
ATOM 3268 C CA . PRO A 1 407 ? 3.666 -11.533 -22.100 1.00 88.75 407 PRO A CA 1
ATOM 3269 C C . PRO A 1 407 ? 5.113 -11.803 -21.654 1.00 88.75 407 PRO A C 1
ATOM 3271 O O . PRO A 1 407 ? 5.336 -12.638 -20.786 1.00 88.75 407 PRO A O 1
ATOM 3274 N N . ASP A 1 408 ? 6.096 -11.105 -22.232 1.00 86.62 408 ASP A N 1
ATOM 3275 C CA . ASP A 1 408 ? 7.507 -11.160 -21.817 1.00 86.62 408 ASP A CA 1
ATOM 3276 C C . ASP A 1 408 ? 7.821 -10.257 -20.605 1.00 86.62 408 ASP A C 1
ATOM 3278 O O . ASP A 1 408 ? 8.961 -10.178 -20.146 1.00 86.62 408 ASP A O 1
ATOM 3282 N N . GLY A 1 409 ? 6.808 -9.564 -20.082 1.00 88.19 409 GLY A N 1
ATOM 3283 C CA . GLY A 1 409 ? 6.899 -8.635 -18.969 1.00 88.19 409 GLY A CA 1
ATOM 3284 C C . GLY A 1 409 ? 7.378 -7.232 -19.349 1.00 88.19 409 GLY A C 1
ATOM 3285 O O . GLY A 1 409 ? 7.542 -6.415 -18.446 1.00 88.19 409 GLY A O 1
ATOM 3286 N N . SER A 1 410 ? 7.639 -6.919 -20.620 1.00 91.56 410 SER A N 1
ATOM 3287 C CA . SER A 1 410 ? 8.006 -5.556 -21.029 1.00 91.56 410 SER A CA 1
ATOM 3288 C C . SER A 1 410 ? 6.812 -4.597 -20.938 1.00 91.56 410 SER A C 1
ATOM 3290 O O . SER A 1 410 ? 5.661 -4.994 -21.109 1.00 91.56 410 SER A O 1
ATOM 3292 N N . VAL A 1 411 ? 7.071 -3.323 -20.633 1.00 96.06 411 VAL A N 1
ATOM 3293 C CA . VAL A 1 411 ? 6.019 -2.303 -20.493 1.00 96.06 411 VAL A CA 1
ATOM 3294 C C . VAL A 1 411 ? 5.438 -1.934 -21.856 1.00 96.06 411 VAL A C 1
ATOM 3296 O O . VAL A 1 411 ? 6.171 -1.700 -22.815 1.00 96.06 411 VAL A O 1
ATOM 3299 N N . GLN A 1 412 ? 4.110 -1.852 -21.926 1.00 91.94 412 GLN A N 1
ATOM 3300 C CA . GLN A 1 412 ? 3.367 -1.410 -23.102 1.00 91.94 412 GLN A CA 1
ATOM 3301 C C . GLN A 1 412 ? 2.979 0.083 -22.971 1.00 91.94 412 GLN A C 1
ATOM 3303 O O . GLN A 1 412 ? 3.685 0.887 -22.366 1.00 91.94 412 GLN A O 1
ATOM 3308 N N . ARG A 1 413 ? 1.871 0.515 -23.587 1.00 93.31 413 ARG A N 1
ATOM 3309 C CA . ARG A 1 413 ? 1.464 1.924 -23.629 1.00 93.31 413 ARG A CA 1
ATOM 3310 C C . ARG A 1 413 ? 0.860 2.330 -22.288 1.00 93.31 413 ARG A C 1
ATOM 3312 O O . ARG A 1 413 ? -0.308 2.056 -22.029 1.00 93.31 413 ARG A O 1
ATOM 3319 N N . VAL A 1 414 ? 1.667 3.000 -21.473 1.00 97.62 414 VAL A N 1
ATOM 3320 C CA . VAL A 1 414 ? 1.257 3.572 -20.187 1.00 97.62 414 VAL A CA 1
ATOM 3321 C C . VAL A 1 414 ? 0.215 4.671 -20.399 1.00 97.62 414 VAL A C 1
ATOM 3323 O O . VAL A 1 414 ? 0.343 5.493 -21.309 1.00 97.62 414 VAL A O 1
ATOM 3326 N N . GLY A 1 415 ? -0.807 4.699 -19.548 1.00 96.38 415 GLY A N 1
ATOM 3327 C CA . GLY A 1 415 ? -1.841 5.733 -19.540 1.00 96.38 415 GLY A CA 1
ATOM 3328 C C . GLY A 1 415 ? -2.254 6.104 -18.120 1.00 96.38 415 GLY A C 1
ATOM 3329 O O . GLY A 1 415 ? -1.765 5.527 -17.155 1.00 96.38 415 GLY A O 1
ATOM 3330 N N . ARG A 1 416 ? -3.177 7.057 -17.974 1.00 97.00 416 ARG A N 1
ATOM 3331 C CA . ARG A 1 416 ? -3.805 7.358 -16.681 1.00 97.00 416 ARG A CA 1
ATOM 3332 C C . ARG A 1 416 ? -5.083 6.539 -16.541 1.00 97.00 416 ARG A C 1
ATOM 3334 O O . ARG A 1 416 ? -5.961 6.637 -17.393 1.00 97.00 416 ARG A O 1
ATOM 3341 N N . PHE A 1 417 ? -5.177 5.757 -15.472 1.00 97.00 417 PHE A N 1
ATOM 3342 C CA . PHE A 1 417 ? -6.418 5.107 -15.053 1.00 97.00 417 PHE A CA 1
ATOM 3343 C C . PHE A 1 417 ? -7.391 6.132 -14.465 1.00 97.00 417 PHE A C 1
ATOM 3345 O O . PHE A 1 417 ? -8.567 6.152 -14.810 1.00 97.00 417 PHE A O 1
ATOM 3352 N N . ALA A 1 418 ? -6.874 7.018 -13.612 1.00 96.50 418 ALA A N 1
ATOM 3353 C CA . ALA A 1 418 ? -7.644 8.066 -12.960 1.00 96.50 418 ALA A CA 1
ATOM 3354 C C . ALA A 1 418 ? -6.801 9.332 -12.786 1.00 96.50 418 ALA A C 1
ATOM 3356 O O . ALA A 1 418 ? -5.571 9.278 -12.719 1.00 96.50 418 ALA A O 1
ATOM 3357 N N . SER A 1 419 ? -7.467 10.480 -12.700 1.00 96.69 419 SER A N 1
ATOM 3358 C CA . SER A 1 419 ? -6.868 11.773 -12.360 1.00 96.69 419 SER A CA 1
ATOM 3359 C C . SER A 1 419 ? -7.730 12.459 -11.312 1.00 96.69 419 SER A C 1
ATOM 3361 O O . SER A 1 419 ? -8.958 12.358 -11.362 1.00 96.69 419 SER A O 1
ATOM 3363 N N . TYR A 1 420 ? -7.094 13.155 -10.378 1.00 96.62 420 TYR A N 1
ATOM 3364 C CA . TYR A 1 420 ? -7.769 13.843 -9.285 1.00 96.62 420 TYR A CA 1
ATOM 3365 C C . TYR A 1 420 ? -7.410 15.333 -9.272 1.00 96.62 420 TYR A C 1
ATOM 3367 O O . TYR A 1 420 ? -6.993 15.908 -10.278 1.00 96.62 420 TYR A O 1
ATOM 3375 N N . TYR A 1 421 ? -7.675 15.983 -8.143 1.00 93.88 421 TYR A N 1
ATOM 3376 C CA . TYR A 1 421 ? -7.596 17.426 -7.964 1.00 93.88 421 TYR A CA 1
ATOM 3377 C C . TYR A 1 421 ? -7.018 17.773 -6.590 1.00 93.88 421 TYR A C 1
ATOM 3379 O O . TYR A 1 421 ? -6.926 16.935 -5.696 1.00 93.88 421 TYR A O 1
ATOM 3387 N N . GLY A 1 422 ? -6.653 19.040 -6.403 1.00 91.00 422 GLY A N 1
ATOM 3388 C CA . GLY A 1 422 ? -5.984 19.511 -5.193 1.00 91.00 422 GLY A CA 1
ATOM 3389 C C . GLY A 1 422 ? -4.459 19.468 -5.303 1.00 91.00 422 GLY A C 1
ATOM 3390 O O . GLY A 1 422 ? -3.901 19.147 -6.349 1.00 91.00 422 GLY A O 1
ATOM 3391 N N . ILE A 1 423 ? -3.795 19.866 -4.216 1.00 86.69 423 ILE A N 1
ATOM 3392 C CA . ILE A 1 423 ? -2.340 20.105 -4.179 1.00 86.69 423 ILE A CA 1
ATOM 3393 C C . ILE A 1 423 ? -1.509 18.864 -3.818 1.00 86.69 423 ILE A C 1
ATOM 3395 O O . ILE A 1 423 ? -0.291 18.864 -3.993 1.00 86.69 423 ILE A O 1
ATOM 3399 N N . GLY A 1 424 ? -2.150 17.838 -3.256 1.00 89.12 424 GLY A N 1
ATOM 3400 C CA . GLY A 1 424 ? -1.564 16.516 -3.050 1.00 89.12 424 GLY A CA 1
ATOM 3401 C C . GLY A 1 424 ? -1.893 15.585 -4.207 1.00 89.12 424 GLY A C 1
ATOM 3402 O O . GLY A 1 424 ? -2.140 16.040 -5.320 1.00 89.12 424 GLY A O 1
ATOM 34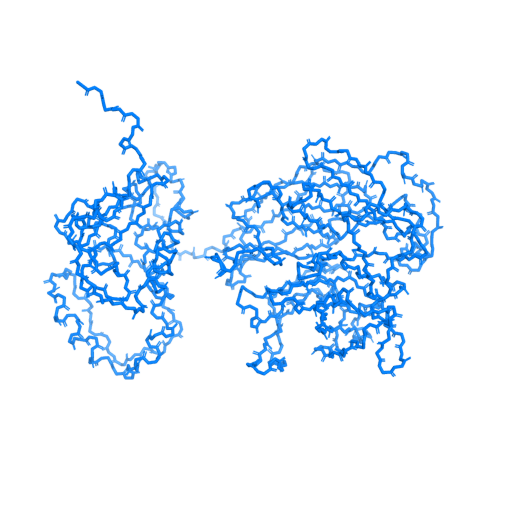03 N N . GLY A 1 425 ? -1.929 14.288 -3.924 1.00 96.44 425 GLY A N 1
ATOM 3404 C CA . GLY A 1 425 ? -2.344 13.307 -4.911 1.00 96.44 425 GLY A CA 1
ATOM 3405 C C . GLY A 1 425 ? -2.605 11.937 -4.306 1.00 96.44 425 GLY A C 1
ATOM 3406 O O . GLY A 1 425 ? -2.683 11.824 -3.076 1.00 96.44 425 GLY A O 1
ATOM 3407 N N . PRO A 1 426 ? -2.751 10.920 -5.169 1.00 98.31 426 PRO A N 1
ATOM 3408 C CA . PRO A 1 426 ? -2.899 9.546 -4.734 1.00 98.31 426 PRO A CA 1
ATOM 3409 C C . PRO A 1 426 ? -1.632 9.069 -4.021 1.00 98.31 426 PRO A C 1
ATOM 3411 O O . PRO A 1 426 ? -0.522 9.503 -4.349 1.00 98.31 426 PRO A O 1
ATOM 3414 N N . ASP A 1 427 ? -1.831 8.205 -3.043 1.00 98.19 427 ASP A N 1
ATOM 3415 C CA . ASP A 1 427 ? -0.831 7.737 -2.089 1.00 98.19 427 ASP A CA 1
ATOM 3416 C C . ASP A 1 427 ? -0.899 6.196 -2.052 1.00 98.19 427 ASP A C 1
ATOM 3418 O O . ASP A 1 427 ? -0.789 5.577 -3.115 1.00 98.19 427 ASP A O 1
ATOM 3422 N N . GLY A 1 428 ? -1.173 5.572 -0.906 1.00 98.12 428 GLY A N 1
ATOM 3423 C CA . GLY A 1 428 ? -1.410 4.133 -0.801 1.00 98.12 428 GLY A CA 1
ATOM 3424 C C . GLY A 1 428 ? -2.631 3.625 -1.579 1.00 98.12 428 GLY A C 1
ATOM 3425 O O . GLY A 1 428 ? -3.628 4.336 -1.784 1.00 98.12 428 GLY A O 1
ATOM 3426 N N . MET A 1 429 ? -2.563 2.361 -2.009 1.00 98.44 429 MET A N 1
ATOM 3427 C CA . MET A 1 429 ? -3.614 1.703 -2.790 1.00 98.44 429 MET A CA 1
ATOM 3428 C C . MET A 1 429 ? -3.832 0.242 -2.386 1.00 98.44 429 MET A C 1
ATOM 3430 O O . MET A 1 429 ? -2.902 -0.452 -1.996 1.00 98.44 429 MET A O 1
ATOM 3434 N N . ALA A 1 430 ? -5.058 -0.253 -2.574 1.00 97.62 430 ALA A N 1
ATOM 3435 C CA . ALA A 1 430 ? -5.388 -1.679 -2.480 1.00 97.62 430 ALA A CA 1
ATOM 3436 C C . ALA A 1 430 ? -6.423 -2.076 -3.536 1.00 97.62 430 ALA A C 1
ATOM 3438 O O . ALA A 1 430 ? -7.024 -1.231 -4.203 1.00 97.62 430 ALA A O 1
ATOM 3439 N N . MET A 1 431 ? -6.653 -3.380 -3.672 1.00 95.38 431 MET A N 1
ATOM 3440 C CA . MET A 1 431 ? -7.659 -3.941 -4.566 1.00 95.38 431 MET A CA 1
ATOM 3441 C C . MET A 1 431 ? -8.482 -5.008 -3.846 1.00 95.38 431 MET A C 1
ATOM 3443 O O . MET A 1 431 ? -7.949 -5.768 -3.036 1.00 95.38 431 MET A O 1
ATOM 3447 N N . ASP A 1 432 ? -9.773 -5.083 -4.163 1.00 93.31 432 ASP A N 1
ATOM 3448 C CA . ASP A 1 432 ? -10.636 -6.187 -3.740 1.00 93.31 432 ASP A CA 1
ATOM 3449 C C . ASP A 1 432 ? -10.817 -7.254 -4.837 1.00 93.31 432 ASP A C 1
ATOM 3451 O O . ASP A 1 432 ? -10.487 -7.060 -6.009 1.00 93.31 432 ASP A O 1
ATOM 3455 N N . VAL A 1 433 ? -11.381 -8.408 -4.477 1.00 86.31 433 VAL A N 1
ATOM 3456 C CA . VAL A 1 433 ? -11.613 -9.522 -5.418 1.00 86.31 433 VAL A CA 1
ATOM 3457 C C . VAL A 1 433 ? -12.643 -9.208 -6.516 1.00 86.31 433 VAL A C 1
ATOM 3459 O O . VAL A 1 433 ? -12.745 -9.942 -7.506 1.00 86.31 433 VAL A O 1
ATOM 3462 N N . ALA A 1 434 ? -13.418 -8.126 -6.381 1.00 82.69 434 ALA A N 1
ATOM 3463 C CA . ALA A 1 434 ? -14.299 -7.640 -7.440 1.00 82.69 434 ALA A CA 1
ATOM 3464 C C . ALA A 1 434 ? -13.540 -6.803 -8.488 1.00 82.69 434 ALA A C 1
ATOM 3466 O O . ALA A 1 434 ? -14.066 -6.589 -9.582 1.00 82.69 434 ALA A O 1
ATOM 3467 N N . GLY A 1 435 ? -12.292 -6.421 -8.201 1.00 86.69 435 GLY A N 1
ATOM 3468 C CA . GLY A 1 435 ? -11.447 -5.583 -9.046 1.00 86.69 435 GLY A CA 1
ATOM 3469 C C . GLY A 1 435 ? -11.644 -4.091 -8.796 1.00 86.69 435 GLY A C 1
ATOM 3470 O O . GLY A 1 435 ? -11.252 -3.292 -9.643 1.00 86.69 435 GLY A O 1
ATOM 3471 N N . ASN A 1 436 ? -12.270 -3.710 -7.677 1.00 95.50 436 ASN A N 1
ATOM 3472 C CA . ASN A 1 436 ? -12.327 -2.309 -7.289 1.00 95.50 436 ASN A CA 1
ATOM 3473 C C . ASN A 1 436 ? -10.957 -1.873 -6.760 1.00 95.50 436 ASN A C 1
ATOM 3475 O O . ASN A 1 436 ? -10.332 -2.599 -5.984 1.00 95.50 436 ASN A O 1
ATOM 3479 N N . ILE A 1 437 ? -10.510 -0.685 -7.159 1.00 97.88 437 ILE A N 1
ATOM 3480 C CA . ILE A 1 437 ? -9.231 -0.100 -6.754 1.00 97.88 437 ILE A CA 1
ATOM 3481 C C . ILE A 1 437 ? -9.491 1.014 -5.750 1.00 97.88 437 ILE A C 1
ATOM 3483 O O . ILE A 1 437 ? -10.196 1.983 -6.038 1.00 97.88 437 ILE A O 1
ATOM 3487 N N . PHE A 1 438 ? -8.893 0.873 -4.577 1.00 98.62 438 PHE A N 1
ATOM 3488 C CA . PHE A 1 438 ? -8.928 1.838 -3.493 1.00 98.62 438 PHE A CA 1
ATOM 3489 C C . PHE A 1 438 ? -7.722 2.738 -3.633 1.00 98.62 438 PHE A C 1
ATOM 3491 O O . PHE A 1 438 ? -6.596 2.251 -3.644 1.00 98.62 438 PHE A O 1
ATOM 3498 N N . VAL A 1 439 ? -7.963 4.039 -3.735 1.00 98.75 439 VAL A N 1
ATOM 3499 C CA . VAL A 1 439 ? -6.908 5.033 -3.899 1.00 98.75 439 VAL A CA 1
ATOM 3500 C C . VAL A 1 439 ? -7.036 6.066 -2.802 1.00 98.75 439 VAL A C 1
ATOM 3502 O O . VAL A 1 439 ? -7.986 6.855 -2.792 1.00 98.75 439 VAL A O 1
ATOM 3505 N N . VAL A 1 440 ? -6.089 6.060 -1.869 1.00 98.31 440 VAL A N 1
ATOM 3506 C CA . VAL A 1 440 ? -6.019 7.080 -0.826 1.00 98.31 440 VAL A CA 1
ATOM 3507 C C . VAL A 1 440 ? -5.508 8.373 -1.440 1.00 98.31 440 VAL A C 1
ATOM 3509 O O . VAL A 1 440 ? -4.521 8.365 -2.165 1.00 98.31 440 VAL A O 1
ATOM 3512 N N . HIS A 1 441 ? -6.167 9.495 -1.160 1.00 97.56 441 HIS A N 1
ATOM 3513 C CA . HIS A 1 441 ? -5.705 10.812 -1.582 1.00 97.56 441 HIS A CA 1
ATOM 3514 C C . HIS A 1 441 ? -5.329 11.673 -0.371 1.00 97.56 441 HIS A C 1
ATOM 3516 O O . HIS A 1 441 ? -6.194 12.220 0.325 1.00 97.56 441 HIS A O 1
ATOM 3522 N N . SER A 1 442 ? -4.031 11.908 -0.179 1.00 92.62 442 SER A N 1
ATOM 3523 C CA . SER A 1 442 ? -3.500 12.304 1.133 1.00 92.62 442 SER A CA 1
ATOM 3524 C C . SER A 1 442 ? -3.782 13.718 1.611 1.00 92.62 442 SER A C 1
ATOM 3526 O O . SER A 1 442 ? -3.799 13.985 2.810 1.00 92.62 442 SER A O 1
ATOM 3528 N N . THR A 1 443 ? -4.058 14.657 0.709 1.00 90.44 443 THR A N 1
ATOM 3529 C CA . THR A 1 443 ? -4.482 16.013 1.109 1.00 90.44 443 THR A CA 1
ATOM 3530 C C . THR A 1 443 ? -5.988 16.208 1.126 1.00 90.44 443 THR A C 1
ATOM 3532 O O . THR A 1 443 ? -6.454 17.205 1.668 1.00 90.44 443 THR A O 1
ATOM 3535 N N . LEU A 1 444 ? -6.743 15.314 0.485 1.00 94.00 444 LEU A N 1
ATOM 3536 C CA . LEU A 1 444 ? -8.201 15.375 0.518 1.00 94.00 444 LEU A CA 1
ATOM 3537 C C . LEU A 1 444 ? -8.746 14.621 1.734 1.00 94.00 444 LEU A C 1
ATOM 3539 O O . LEU A 1 444 ? -9.847 14.939 2.171 1.00 94.00 444 LEU A O 1
ATOM 3543 N N . GLY A 1 445 ? -7.993 13.653 2.271 1.00 94.06 445 GLY A N 1
ATOM 3544 C CA . GLY A 1 445 ? -8.469 12.788 3.351 1.00 94.06 445 GLY A CA 1
ATOM 3545 C C . GLY A 1 445 ? -9.618 11.895 2.883 1.00 94.06 445 GLY A C 1
ATOM 3546 O O . GLY A 1 445 ? -10.577 11.672 3.616 1.00 94.06 445 GLY A O 1
ATOM 3547 N N . ILE A 1 446 ? -9.556 11.451 1.624 1.00 95.56 446 ILE A N 1
ATOM 3548 C CA . ILE A 1 446 ? -10.594 10.652 0.966 1.00 95.56 446 ILE A CA 1
ATOM 3549 C C . ILE A 1 446 ? -9.934 9.429 0.343 1.00 95.56 446 ILE A C 1
ATOM 3551 O O . ILE A 1 446 ? -8.907 9.563 -0.321 1.00 95.56 446 ILE A O 1
ATOM 3555 N N . VAL A 1 447 ? -10.564 8.265 0.482 1.00 98.38 447 VAL A N 1
ATOM 3556 C CA . VAL A 1 447 ? -10.297 7.123 -0.399 1.00 98.38 447 VAL A CA 1
ATOM 3557 C C . VAL A 1 447 ? -11.307 7.135 -1.531 1.00 98.38 447 VAL A C 1
ATOM 3559 O O . VAL A 1 447 ? -12.516 7.066 -1.293 1.00 98.38 447 VAL A O 1
ATOM 3562 N N . PHE A 1 448 ? -10.824 7.223 -2.763 1.00 98.25 448 PHE A N 1
ATOM 3563 C CA . PHE A 1 448 ? -11.637 7.010 -3.951 1.00 98.25 448 PHE A CA 1
ATOM 3564 C C . PHE A 1 448 ? -11.654 5.518 -4.263 1.00 98.25 448 PHE A C 1
ATOM 3566 O O . PHE A 1 448 ? -10.602 4.921 -4.477 1.00 98.25 448 PHE A O 1
ATOM 3573 N N . VAL A 1 449 ? -12.842 4.917 -4.290 1.00 98.25 449 VAL A N 1
ATOM 3574 C CA . VAL A 1 449 ? -13.003 3.509 -4.666 1.00 98.25 449 VAL A CA 1
ATOM 3575 C C . VAL A 1 449 ? -13.499 3.456 -6.101 1.00 98.25 449 VAL A C 1
ATOM 3577 O O . VAL A 1 449 ? -14.672 3.727 -6.386 1.00 98.25 449 VAL A O 1
ATOM 3580 N N . HIS A 1 450 ? -12.578 3.150 -7.006 1.00 97.19 450 HIS A N 1
ATOM 3581 C CA . HIS A 1 450 ? -12.853 2.986 -8.423 1.00 97.19 450 HIS A CA 1
ATOM 3582 C C . HIS A 1 450 ? -13.345 1.575 -8.701 1.00 97.19 450 HIS A C 1
ATOM 3584 O O . HIS A 1 450 ? -12.756 0.602 -8.241 1.00 97.19 450 HIS A O 1
ATOM 3590 N N . ARG A 1 451 ? -14.402 1.462 -9.492 1.00 89.06 451 ARG A N 1
ATOM 3591 C CA . ARG A 1 451 ? -14.861 0.202 -10.068 1.00 89.06 451 ARG A CA 1
ATOM 3592 C C . ARG A 1 451 ? -13.896 -0.254 -11.174 1.00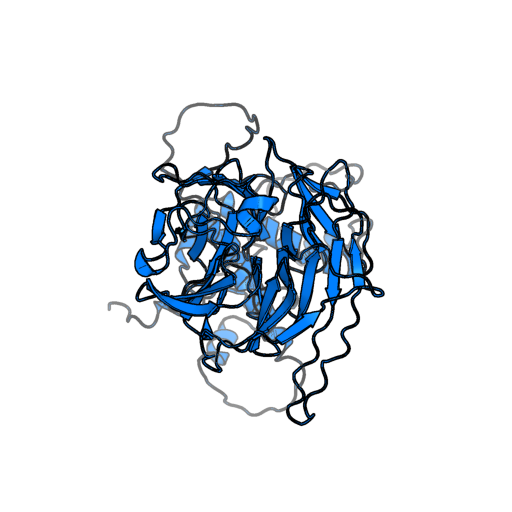 89.06 451 ARG A C 1
ATOM 3594 O O . ARG A 1 451 ? -13.108 0.561 -11.662 1.00 89.06 451 ARG A O 1
ATOM 3601 N N . PRO A 1 452 ? -13.966 -1.521 -11.627 1.00 84.50 452 PRO A N 1
ATOM 3602 C CA . PRO A 1 452 ? -13.112 -2.019 -12.710 1.00 84.50 452 PRO A CA 1
ATOM 3603 C C . PRO A 1 452 ? -13.216 -1.236 -14.030 1.00 84.50 452 PRO A C 1
ATOM 3605 O O . PRO A 1 452 ? -12.295 -1.272 -14.840 1.00 84.50 452 PRO A O 1
ATOM 3608 N N . ASP A 1 453 ? -14.334 -0.548 -14.264 1.00 79.50 453 ASP A N 1
ATOM 3609 C CA . ASP A 1 453 ? -14.555 0.322 -15.427 1.00 79.50 453 ASP A CA 1
ATOM 3610 C C . ASP A 1 453 ? -13.921 1.723 -15.282 1.00 79.50 453 ASP A C 1
ATOM 3612 O O . ASP A 1 453 ? -13.898 2.487 -16.246 1.00 79.50 453 ASP A O 1
ATOM 3616 N N . GLY A 1 454 ? -13.375 2.047 -14.105 1.00 81.81 454 GLY A N 1
ATOM 3617 C CA . GLY A 1 454 ? -12.746 3.324 -13.777 1.00 81.81 454 GLY A CA 1
ATOM 3618 C C . GLY A 1 454 ? -13.661 4.330 -13.074 1.00 81.81 454 GLY A C 1
ATOM 3619 O O . GLY A 1 454 ? -13.156 5.324 -12.542 1.00 81.81 454 GLY A O 1
ATOM 3620 N N . GLU A 1 455 ? -14.975 4.095 -13.004 1.00 88.38 455 GLU A N 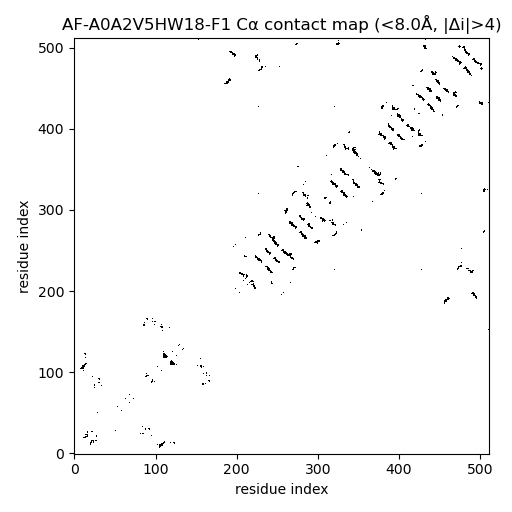1
ATOM 3621 C CA . GLU A 1 455 ? -15.897 5.011 -12.327 1.00 88.38 455 GLU A CA 1
ATOM 3622 C C . GLU A 1 455 ? -15.731 4.967 -10.804 1.00 88.38 455 GLU A C 1
ATOM 3624 O O . GLU A 1 455 ? -15.529 3.912 -10.204 1.00 88.38 455 GLU A O 1
ATOM 3629 N N . VAL A 1 456 ? -15.859 6.119 -10.143 1.00 94.19 456 VAL A N 1
ATOM 3630 C CA . VAL A 1 456 ? -15.820 6.184 -8.676 1.00 94.19 456 VAL A CA 1
ATOM 3631 C C . VAL A 1 456 ? -17.175 5.747 -8.123 1.00 94.19 456 VAL A C 1
ATOM 3633 O O . VAL A 1 456 ? -18.135 6.514 -8.151 1.00 94.19 456 VAL A O 1
ATOM 3636 N N . GLY A 1 457 ? -17.248 4.531 -7.586 1.00 90.62 457 GLY A N 1
ATOM 3637 C CA . GLY A 1 457 ? -18.470 4.009 -6.968 1.00 90.62 457 GLY A CA 1
ATOM 3638 C C . GLY A 1 457 ? -18.664 4.490 -5.530 1.00 90.62 457 GLY A C 1
ATOM 3639 O O . GLY A 1 457 ? -19.795 4.741 -5.106 1.00 90.62 457 GLY A O 1
ATOM 3640 N N . TRP A 1 458 ? -17.564 4.655 -4.786 1.00 97.38 458 TRP A N 1
ATOM 3641 C CA . TRP A 1 458 ? -17.600 5.028 -3.371 1.00 97.38 458 TRP A CA 1
ATOM 3642 C C . TRP A 1 458 ? -16.508 6.024 -2.993 1.00 97.38 458 TRP A C 1
ATOM 3644 O O . TRP A 1 458 ? -15.460 6.121 -3.638 1.00 97.38 458 TRP A O 1
ATOM 3654 N N . ARG A 1 459 ? -16.763 6.759 -1.910 1.00 96.94 459 ARG A N 1
ATOM 3655 C CA . ARG A 1 459 ? -15.791 7.625 -1.238 1.00 96.94 459 ARG A CA 1
ATOM 3656 C C . ARG A 1 459 ? -15.769 7.303 0.245 1.00 96.94 459 ARG A C 1
ATOM 3658 O O . ARG A 1 459 ? -16.797 7.449 0.901 1.00 96.94 459 ARG A O 1
ATOM 3665 N N . ILE A 1 460 ? -14.610 6.918 0.764 1.00 97.31 460 ILE A N 1
ATOM 3666 C CA . ILE A 1 460 ? -14.419 6.676 2.197 1.00 97.31 460 ILE A CA 1
ATOM 3667 C C . ILE A 1 460 ? -13.788 7.917 2.824 1.00 97.31 460 ILE A C 1
ATOM 3669 O O . ILE A 1 460 ? -12.820 8.450 2.278 1.00 97.31 460 ILE A O 1
ATOM 3673 N N . ARG A 1 461 ? -14.336 8.384 3.947 1.00 95.00 461 ARG A N 1
ATOM 3674 C CA . ARG A 1 461 ? -13.822 9.526 4.721 1.00 95.00 461 ARG A CA 1
ATOM 3675 C C . ARG A 1 461 ? -13.868 9.242 6.213 1.00 95.00 461 ARG A C 1
ATOM 3677 O O . ARG A 1 461 ? -14.548 8.320 6.641 1.00 95.00 461 ARG A O 1
ATOM 3684 N N . TRP A 1 462 ? -13.190 10.069 6.997 1.00 94.00 462 TRP A N 1
ATOM 3685 C CA . TRP A 1 462 ? -13.311 10.089 8.451 1.00 94.00 462 TRP A CA 1
ATOM 3686 C C . TRP A 1 462 ? -13.765 11.477 8.900 1.00 94.00 462 TRP A C 1
ATOM 3688 O O . TRP A 1 462 ? -12.972 12.292 9.360 1.00 94.00 462 TRP A O 1
ATOM 3698 N N . ASP A 1 463 ? -15.053 11.776 8.711 1.00 87.00 463 ASP A N 1
ATOM 3699 C CA . ASP A 1 463 ? -15.573 13.133 8.935 1.00 87.00 463 ASP A CA 1
ATOM 3700 C C . ASP A 1 463 ? -15.603 13.511 10.436 1.00 87.00 463 ASP A C 1
ATOM 3702 O O . ASP A 1 463 ? -15.603 14.692 10.777 1.00 87.00 463 ASP A O 1
ATOM 3706 N N . ALA A 1 464 ? -15.607 12.518 11.334 1.00 79.38 464 ALA A N 1
ATOM 3707 C CA . ALA A 1 464 ? -15.613 12.707 12.788 1.00 79.38 464 ALA A CA 1
ATOM 3708 C C . ALA A 1 464 ? -14.211 12.883 13.409 1.00 79.38 464 ALA A C 1
ATOM 3710 O O . ALA A 1 464 ? -14.106 13.142 14.608 1.00 79.38 464 ALA A O 1
ATOM 3711 N N . GLY A 1 465 ? -13.146 12.696 12.627 1.00 74.81 465 GLY A N 1
ATOM 3712 C CA . GLY A 1 465 ? -11.773 12.687 13.118 1.00 74.81 465 GLY A CA 1
ATOM 3713 C C . GLY A 1 465 ? -11.145 14.059 13.317 1.00 74.81 465 GLY A C 1
ATOM 3714 O O . GLY A 1 465 ? -11.556 15.054 12.722 1.00 74.81 465 GLY A O 1
ATOM 3715 N N . ALA A 1 466 ? -10.083 14.094 14.123 1.00 72.12 466 ALA A N 1
ATOM 3716 C CA . ALA A 1 466 ? -9.235 15.277 14.272 1.00 72.12 466 ALA A CA 1
ATOM 3717 C C . ALA A 1 466 ? -8.241 15.452 13.102 1.00 72.12 466 ALA A C 1
ATOM 3719 O O . ALA A 1 466 ? -7.794 16.569 12.840 1.00 72.12 466 ALA A O 1
ATOM 3720 N N . GLY A 1 467 ? -7.905 14.359 12.407 1.00 77.12 467 GLY A N 1
ATOM 3721 C CA . GLY A 1 467 ? -6.947 14.319 11.300 1.00 77.12 467 GLY A CA 1
ATOM 3722 C C . GLY A 1 467 ? -7.600 14.382 9.916 1.00 77.12 467 GLY A C 1
ATOM 3723 O O . GLY A 1 467 ? -8.788 14.105 9.753 1.00 77.12 467 GLY A O 1
ATOM 3724 N N . LYS A 1 468 ? -6.816 14.761 8.900 1.00 83.31 468 LYS A N 1
ATOM 3725 C CA . LYS A 1 468 ? -7.258 14.845 7.488 1.00 83.31 468 LYS A CA 1
ATOM 3726 C C . LYS A 1 468 ? -6.271 14.213 6.500 1.00 83.31 468 LYS A C 1
ATOM 3728 O O . LYS A 1 468 ? -6.481 14.312 5.291 1.00 83.31 468 LYS A O 1
ATOM 3733 N N . LYS A 1 469 ? -5.204 13.577 6.984 1.00 89.94 469 LYS A N 1
ATOM 3734 C CA . LYS A 1 469 ? -4.170 12.919 6.183 1.00 89.94 469 LYS A CA 1
ATOM 3735 C C . LYS A 1 469 ? -4.304 11.408 6.259 1.00 89.94 469 LYS A C 1
ATOM 3737 O O . LYS A 1 469 ? -3.483 10.731 6.867 1.00 89.94 469 LYS A O 1
ATOM 3742 N N . LEU A 1 470 ? -5.331 10.887 5.594 1.00 95.50 470 LEU A N 1
ATOM 3743 C CA . LEU A 1 470 ? -5.324 9.475 5.215 1.00 95.50 470 LEU A CA 1
ATOM 3744 C C . LEU A 1 470 ? -4.204 9.267 4.208 1.00 95.50 470 LEU A C 1
ATOM 3746 O O . LEU A 1 470 ? -4.175 10.005 3.228 1.00 95.50 470 LEU A O 1
ATOM 3750 N N . THR A 1 471 ? -3.320 8.301 4.399 1.00 96.00 471 THR A N 1
ATOM 3751 C CA . THR A 1 471 ? -2.204 8.113 3.457 1.00 96.00 471 THR A CA 1
ATOM 3752 C C . THR A 1 471 ? -2.121 6.717 2.874 1.00 96.00 471 THR A C 1
ATOM 3754 O O . THR A 1 471 ? -1.821 6.580 1.695 1.00 96.00 471 THR A O 1
ATOM 3757 N N . ASN A 1 472 ? -2.481 5.684 3.629 1.00 98.12 472 ASN A N 1
ATOM 3758 C CA . ASN A 1 472 ? -2.353 4.314 3.151 1.00 98.12 472 ASN A CA 1
ATOM 3759 C C . ASN A 1 472 ? -3.429 3.404 3.745 1.00 98.12 472 ASN A C 1
ATOM 3761 O O . ASN A 1 472 ? -4.162 3.795 4.660 1.00 98.12 472 ASN A O 1
ATOM 3765 N N . LEU A 1 473 ? -3.587 2.217 3.169 1.00 98.38 473 LEU A N 1
ATOM 3766 C CA . LEU A 1 473 ? -4.600 1.249 3.559 1.00 98.38 473 LEU A CA 1
ATOM 3767 C C . LEU A 1 473 ? -4.195 -0.178 3.203 1.00 98.38 473 LEU A C 1
ATOM 3769 O O . LEU A 1 473 ? -3.383 -0.415 2.318 1.00 98.38 473 LEU A O 1
ATOM 3773 N N . THR A 1 474 ? -4.800 -1.139 3.887 1.00 98.06 474 THR A N 1
ATOM 3774 C CA . THR A 1 474 ? -4.651 -2.556 3.562 1.00 98.06 474 THR A CA 1
ATOM 3775 C C . THR A 1 474 ? -5.896 -3.323 3.973 1.00 98.06 474 THR A C 1
ATOM 3777 O O . THR A 1 474 ? -6.597 -2.943 4.912 1.00 98.06 474 THR A O 1
ATOM 3780 N N . PHE A 1 475 ? -6.186 -4.409 3.268 1.00 97.31 475 PHE A N 1
ATOM 3781 C CA . PHE A 1 475 ? -7.232 -5.331 3.690 1.00 97.31 475 PHE A CA 1
ATOM 3782 C C . PHE A 1 475 ? -6.701 -6.299 4.745 1.00 97.31 475 PHE A C 1
ATOM 3784 O O . PHE A 1 475 ? -5.518 -6.623 4.775 1.00 97.31 475 PHE A O 1
ATOM 3791 N N . GLY A 1 476 ? -7.594 -6.797 5.591 1.00 94.56 476 GLY A N 1
ATOM 3792 C CA . GLY A 1 476 ? -7.275 -7.784 6.604 1.00 94.56 476 GLY A CA 1
ATOM 3793 C C . GLY A 1 476 ? -8.493 -8.259 7.384 1.00 94.56 476 GLY A C 1
ATOM 3794 O O . GLY A 1 476 ? -9.623 -8.253 6.886 1.00 94.56 476 GLY A O 1
ATOM 3795 N N . GLY A 1 477 ? -8.231 -8.700 8.613 1.00 90.25 477 GLY A N 1
ATOM 3796 C CA . GLY A 1 477 ? -9.216 -9.337 9.481 1.00 90.25 477 GLY A CA 1
ATOM 3797 C C . GLY A 1 477 ? -9.503 -10.796 9.088 1.00 90.25 477 GLY A C 1
ATOM 3798 O O . GLY A 1 477 ? -9.124 -11.228 7.996 1.00 90.25 477 GLY A O 1
ATOM 3799 N N . PRO A 1 478 ? -10.193 -11.568 9.949 1.00 85.62 478 PRO A N 1
ATOM 3800 C CA . PRO A 1 478 ? -10.411 -13.005 9.742 1.00 85.62 478 PRO A CA 1
ATOM 3801 C C . PRO A 1 478 ? -11.135 -13.361 8.436 1.00 85.62 478 PRO A C 1
ATOM 3803 O O . PRO A 1 478 ? -10.887 -14.413 7.853 1.00 85.62 478 PRO A O 1
ATOM 3806 N N . GLU A 1 479 ? -12.024 -12.485 7.958 1.00 86.81 479 GLU A N 1
ATOM 3807 C CA . GLU A 1 479 ? -12.741 -12.675 6.689 1.00 86.81 479 GLU A CA 1
ATOM 3808 C C . GLU A 1 479 ? -12.049 -12.012 5.487 1.00 86.81 479 GLU A C 1
ATOM 3810 O O . GLU A 1 479 ? -12.527 -12.147 4.359 1.00 86.81 479 GLU A O 1
ATOM 3815 N N . GLY A 1 480 ? -10.956 -11.273 5.704 1.00 89.44 480 GLY A N 1
ATOM 3816 C CA . GLY A 1 480 ? -10.279 -10.485 4.670 1.00 89.44 480 GLY A CA 1
ATOM 3817 C C . GLY A 1 480 ? -11.091 -9.288 4.163 1.00 89.44 480 GLY A C 1
ATOM 3818 O O . GLY A 1 480 ? -10.812 -8.782 3.077 1.00 89.44 480 GLY A O 1
ATOM 3819 N N . LYS A 1 481 ? -12.128 -8.871 4.897 1.00 93.94 481 LYS A N 1
ATOM 3820 C CA . LYS A 1 481 ? -13.078 -7.810 4.517 1.00 93.94 481 LYS A CA 1
ATOM 3821 C C . LYS A 1 481 ? -12.933 -6.528 5.328 1.00 93.94 481 LYS A C 1
ATOM 3823 O O . LYS A 1 481 ? -13.553 -5.526 4.980 1.00 93.94 481 LYS A O 1
ATOM 3828 N N . THR A 1 482 ? -12.103 -6.535 6.362 1.00 97.00 482 THR A N 1
ATOM 3829 C CA . THR A 1 482 ? -11.800 -5.327 7.121 1.00 97.00 482 THR A CA 1
ATOM 3830 C C . THR A 1 482 ? -10.757 -4.535 6.348 1.00 97.00 482 THR A C 1
ATOM 3832 O O . THR A 1 482 ? -9.664 -5.028 6.079 1.00 97.00 482 THR A O 1
ATOM 3835 N N . LEU A 1 483 ? -11.088 -3.307 5.969 1.00 98.00 483 LEU A N 1
ATOM 3836 C CA . LEU A 1 483 ? -10.144 -2.363 5.392 1.00 98.00 483 LEU A CA 1
ATOM 3837 C C . LEU A 1 483 ? -9.565 -1.509 6.519 1.00 98.00 483 LEU A C 1
ATOM 3839 O O . LEU A 1 483 ? -10.294 -0.720 7.116 1.00 98.00 483 LEU A O 1
ATOM 3843 N N . PHE A 1 484 ? -8.271 -1.647 6.788 1.00 98.50 484 PHE A N 1
ATOM 3844 C CA . PHE A 1 484 ? -7.531 -0.780 7.700 1.00 98.50 484 PHE A CA 1
ATOM 3845 C C . PHE A 1 484 ? -7.000 0.427 6.933 1.00 98.50 484 PHE A C 1
ATOM 3847 O O . PHE A 1 484 ? -6.426 0.265 5.859 1.00 98.50 484 PHE A O 1
ATOM 3854 N N . LEU A 1 485 ? -7.173 1.630 7.476 1.00 98.25 485 LEU A N 1
ATOM 3855 C CA . LEU A 1 485 ? -6.664 2.876 6.905 1.00 98.25 485 LEU A CA 1
ATOM 3856 C C . LEU A 1 485 ? -5.767 3.575 7.919 1.00 98.25 485 LEU A C 1
ATOM 3858 O O . LEU A 1 485 ? -6.069 3.575 9.109 1.00 98.25 485 LEU A O 1
ATOM 3862 N N . VAL A 1 486 ? -4.705 4.217 7.450 1.00 98.06 486 VAL A N 1
ATOM 3863 C CA . VAL A 1 486 ? -3.796 4.989 8.299 1.00 98.06 486 VAL A CA 1
ATOM 3864 C C . VAL A 1 486 ? -4.064 6.476 8.121 1.00 98.06 486 VAL A C 1
ATOM 3866 O O . VAL A 1 486 ? -4.025 6.993 7.004 1.00 98.06 486 VAL A O 1
ATOM 3869 N N . GLU A 1 487 ? -4.325 7.161 9.233 1.00 96.44 487 GLU A N 1
ATOM 3870 C CA . GLU A 1 487 ? -4.244 8.614 9.337 1.00 96.44 487 GLU A CA 1
ATOM 3871 C C . GLU A 1 487 ? -2.913 8.975 10.007 1.00 96.44 487 GLU A C 1
ATOM 3873 O O . GLU A 1 487 ? -2.695 8.709 11.194 1.00 96.44 487 GLU A O 1
ATOM 3878 N N . SER A 1 488 ? -1.988 9.526 9.222 1.00 94.81 488 SER A N 1
ATOM 3879 C CA . SER A 1 488 ? -0.585 9.614 9.630 1.00 94.81 488 SER A CA 1
ATOM 3880 C C . SER A 1 488 ? -0.298 10.674 10.681 1.00 94.81 488 SER A C 1
ATOM 3882 O O . SER A 1 488 ? 0.563 10.449 11.525 1.00 94.81 488 SER A O 1
ATOM 3884 N N . GLU A 1 489 ? -0.957 11.837 10.620 1.00 87.81 489 GLU A N 1
ATOM 3885 C CA . GLU A 1 489 ? -0.617 12.982 11.482 1.00 87.81 489 GLU A CA 1
ATOM 3886 C C . GLU A 1 489 ? -1.081 12.776 12.918 1.00 87.81 489 GLU A C 1
ATOM 3888 O O . GLU A 1 489 ? -0.396 13.163 13.859 1.00 87.81 489 GLU A O 1
ATOM 3893 N N . THR A 1 490 ? -2.237 12.150 13.099 1.00 92.69 490 THR A N 1
ATOM 3894 C CA . THR A 1 490 ? -2.749 11.787 14.418 1.00 92.69 490 THR A CA 1
ATOM 3895 C C . THR A 1 490 ? -2.217 10.437 14.88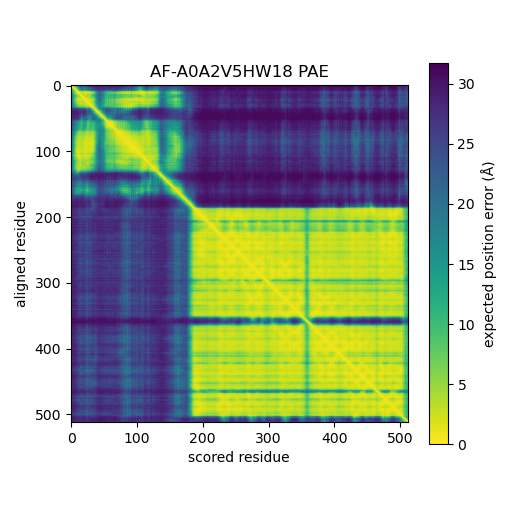1 1.00 92.69 490 THR A C 1
ATOM 3897 O O . THR A 1 490 ? -2.329 10.134 16.065 1.00 92.69 490 THR A O 1
ATOM 3900 N N . GLY A 1 491 ? -1.598 9.642 14.001 1.00 95.62 491 GLY A N 1
ATOM 3901 C CA . GLY A 1 491 ? -1.114 8.299 14.317 1.00 95.62 491 GLY A CA 1
ATOM 3902 C C . GLY A 1 491 ? -2.263 7.343 14.631 1.00 95.62 491 GLY A C 1
ATOM 3903 O O . GLY A 1 491 ? -2.193 6.593 15.606 1.00 95.62 491 GLY A O 1
ATOM 3904 N N . THR A 1 492 ? -3.331 7.417 13.838 1.00 97.38 492 THR A N 1
ATOM 3905 C CA . THR A 1 492 ? -4.585 6.691 14.061 1.00 97.38 492 THR A CA 1
ATOM 3906 C C . THR A 1 492 ? -4.783 5.642 12.976 1.00 97.38 492 THR A C 1
ATOM 3908 O O . THR A 1 492 ? -4.640 5.932 11.788 1.00 97.38 492 THR A O 1
ATOM 3911 N N . VAL A 1 493 ? -5.163 4.428 13.372 1.00 98.31 493 VAL A N 1
ATOM 3912 C CA . VAL A 1 493 ? -5.645 3.393 12.456 1.00 98.31 493 VAL A CA 1
ATOM 3913 C C . VAL A 1 493 ? -7.169 3.385 12.495 1.00 98.31 493 VAL A C 1
ATOM 3915 O O . VAL A 1 493 ? -7.791 3.276 13.555 1.00 98.31 493 VAL A O 1
ATOM 3918 N N . LEU A 1 494 ? -7.773 3.504 11.321 1.00 98.19 494 LEU A N 1
ATOM 3919 C CA . LEU A 1 494 ? -9.212 3.469 11.102 1.00 98.19 494 LEU A CA 1
ATOM 3920 C C . LEU A 1 494 ? -9.612 2.148 10.449 1.00 98.19 494 LEU A C 1
ATOM 3922 O O . LEU A 1 494 ? -8.783 1.478 9.835 1.00 98.19 494 LEU A O 1
ATOM 3926 N N . VAL A 1 495 ? -10.897 1.814 10.522 1.00 97.75 495 VAL A N 1
ATOM 3927 C CA . VAL A 1 495 ? -11.467 0.646 9.845 1.00 97.75 495 VAL A CA 1
ATOM 3928 C C . VAL A 1 495 ? -12.733 0.977 9.069 1.00 97.75 495 VAL A C 1
ATOM 3930 O O . VAL A 1 495 ? -13.503 1.869 9.436 1.00 97.75 495 VAL A O 1
ATOM 3933 N N . VAL A 1 496 ? -12.947 0.207 8.004 1.00 97.38 496 VAL A N 1
ATOM 3934 C CA . VAL A 1 496 ? -14.211 0.065 7.281 1.00 97.38 496 VAL A CA 1
ATOM 3935 C C . VAL A 1 496 ? -14.446 -1.416 7.027 1.00 97.38 496 VAL A C 1
ATOM 3937 O O . VAL A 1 496 ? -13.580 -2.091 6.479 1.00 97.38 496 VAL A O 1
ATOM 3940 N N . GLU A 1 497 ? -15.634 -1.912 7.356 1.00 96.06 497 GLU A N 1
ATOM 3941 C CA . GLU A 1 497 ? -16.061 -3.232 6.895 1.00 96.06 497 GLU A CA 1
ATOM 3942 C C . GLU A 1 497 ? -16.517 -3.148 5.441 1.00 96.06 497 GLU A C 1
ATOM 3944 O O . GLU A 1 497 ? -17.407 -2.365 5.089 1.00 96.06 497 GLU A O 1
ATOM 3949 N N . TRP A 1 498 ? -15.878 -3.938 4.584 1.00 93.75 498 TRP A N 1
ATOM 3950 C CA . TRP A 1 498 ? -16.105 -3.927 3.150 1.00 93.75 498 TRP A CA 1
ATOM 3951 C C . TRP A 1 498 ? -16.925 -5.130 2.679 1.00 93.75 498 TRP A C 1
ATOM 3953 O O . TRP A 1 498 ? -16.998 -6.180 3.316 1.00 93.75 498 TRP A O 1
ATOM 3963 N N . PHE A 1 499 ? -17.571 -4.991 1.522 1.00 88.19 499 PHE A N 1
ATOM 3964 C CA . PHE A 1 499 ? -18.450 -6.032 0.982 1.00 88.19 499 PHE A CA 1
ATOM 3965 C C . PHE A 1 499 ? -17.666 -7.242 0.455 1.00 88.19 499 PHE A C 1
ATOM 3967 O O . PHE A 1 499 ? -18.097 -8.392 0.598 1.00 88.19 499 PHE A O 1
ATOM 3974 N N . TRP A 1 500 ? -16.512 -6.974 -0.162 1.00 87.19 500 TRP A N 1
ATOM 3975 C CA . TRP A 1 500 ? -15.661 -7.962 -0.821 1.00 87.19 500 TRP A CA 1
ATOM 3976 C C . TRP A 1 500 ? -14.361 -8.178 -0.053 1.00 87.19 500 TRP A C 1
ATOM 3978 O O . TRP A 1 500 ? -13.887 -7.290 0.649 1.00 87.19 500 TRP A O 1
ATOM 3988 N N . LYS A 1 501 ? -13.779 -9.371 -0.200 1.00 89.06 501 LYS A N 1
ATOM 3989 C CA . LYS A 1 501 ? -12.445 -9.638 0.334 1.00 89.06 501 LYS A CA 1
ATOM 3990 C C . LYS A 1 501 ? -11.401 -8.794 -0.400 1.00 89.06 501 LYS A C 1
ATOM 3992 O O . LYS A 1 501 ? -11.527 -8.587 -1.610 1.00 89.06 501 LYS A O 1
ATOM 3997 N N . GLY A 1 502 ? -10.359 -8.383 0.305 1.00 88.56 502 GLY A N 1
ATOM 3998 C CA . GLY A 1 502 ? -9.141 -7.856 -0.298 1.00 88.56 502 GLY A CA 1
ATOM 3999 C C . GLY A 1 502 ? -8.364 -8.906 -1.086 1.00 88.56 502 GLY A C 1
ATOM 4000 O O . GLY A 1 502 ? -8.525 -10.109 -0.878 1.00 88.56 502 GLY A O 1
ATOM 4001 N N . VAL A 1 503 ? -7.494 -8.443 -1.981 1.00 84.31 503 VAL A N 1
ATOM 4002 C CA . VAL A 1 503 ? -6.486 -9.282 -2.637 1.00 84.31 503 VAL A CA 1
ATOM 4003 C C . VAL A 1 503 ? -5.202 -9.262 -1.805 1.00 84.31 503 VAL A C 1
ATOM 4005 O O . VAL A 1 503 ? -4.607 -8.204 -1.618 1.00 84.31 503 VAL A O 1
ATOM 4008 N N . PHE A 1 504 ? -4.750 -10.433 -1.349 1.00 71.38 504 PHE A N 1
ATOM 4009 C CA . PHE A 1 504 ? -3.472 -10.607 -0.649 1.00 71.38 504 PHE A CA 1
ATOM 4010 C C . PHE A 1 504 ? -2.407 -11.151 -1.601 1.00 71.38 504 PHE A C 1
ATOM 4012 O O . PHE A 1 504 ? -2.685 -12.055 -2.393 1.00 71.38 504 PHE A O 1
ATOM 4019 N N . GLY A 1 505 ? -1.174 -10.647 -1.518 1.00 54.03 505 GLY A N 1
ATOM 4020 C CA . GLY A 1 505 ? -0.013 -11.292 -2.135 1.00 54.03 505 GLY A CA 1
ATOM 4021 C C . GLY A 1 505 ? 0.261 -12.626 -1.439 1.00 54.03 505 GLY A C 1
ATOM 4022 O O . GLY A 1 505 ? 0.710 -12.631 -0.300 1.00 54.03 505 GLY A O 1
ATOM 4023 N N . GLY A 1 506 ? -0.062 -13.746 -2.092 1.00 48.81 506 GLY A N 1
ATOM 4024 C CA . GLY A 1 506 ? 0.273 -15.091 -1.609 1.00 48.81 506 GLY A CA 1
ATOM 4025 C C . GLY A 1 506 ? -0.891 -16.021 -1.267 1.00 48.81 506 GLY A C 1
ATOM 4026 O O . GLY A 1 506 ? -0.699 -17.231 -1.364 1.00 48.81 506 GLY A O 1
ATOM 4027 N N . ASP A 1 507 ? -2.088 -15.501 -0.978 1.00 41.19 507 ASP A N 1
ATOM 4028 C CA . ASP A 1 507 ? -3.264 -16.331 -0.683 1.00 41.19 507 ASP A CA 1
ATOM 4029 C C . ASP A 1 507 ? -4.263 -16.378 -1.857 1.00 41.19 507 ASP A C 1
ATOM 4031 O O . ASP A 1 507 ? -4.562 -15.380 -2.517 1.00 41.19 507 ASP A O 1
ATOM 4035 N N . ASP A 1 508 ? -4.741 -17.598 -2.113 1.00 41.16 508 ASP A N 1
ATOM 4036 C CA . ASP A 1 508 ? -5.765 -18.028 -3.070 1.00 41.16 508 ASP A CA 1
ATOM 4037 C C . ASP A 1 508 ? -5.484 -17.893 -4.581 1.00 41.16 508 ASP A C 1
ATOM 4039 O O . ASP A 1 508 ? -6.162 -17.184 -5.325 1.00 41.16 508 ASP A O 1
ATOM 4043 N N . ASN A 1 509 ? -4.654 -18.813 -5.093 1.00 36.94 509 ASN A N 1
ATOM 4044 C CA . ASN A 1 509 ? -4.742 -19.289 -6.490 1.00 36.94 509 ASN A CA 1
ATOM 4045 C C . ASN A 1 509 ? -6.137 -19.854 -6.865 1.00 36.94 509 ASN A C 1
ATOM 4047 O O . ASN A 1 509 ? -6.373 -20.187 -8.023 1.00 36.94 509 ASN A O 1
ATOM 4051 N N . ALA A 1 510 ? -7.054 -20.019 -5.904 1.00 33.28 510 ALA A N 1
ATOM 4052 C CA . ALA A 1 510 ? -8.394 -20.554 -6.132 1.00 33.28 510 ALA A CA 1
ATOM 4053 C C . ALA A 1 510 ? -9.478 -19.477 -6.370 1.00 33.28 510 ALA A C 1
ATOM 4055 O O . ALA A 1 510 ? -10.532 -19.817 -6.922 1.00 33.28 510 ALA A O 1
ATOM 4056 N N . GLU A 1 511 ? -9.237 -18.216 -5.973 1.00 35.38 511 GLU A N 1
ATOM 4057 C CA . GLU A 1 511 ? -10.212 -17.105 -6.049 1.00 35.38 511 GLU A CA 1
ATOM 4058 C C . GLU A 1 511 ? -9.770 -15.916 -6.938 1.00 35.38 511 GLU A C 1
ATOM 4060 O O . GLU A 1 511 ? -10.591 -15.027 -7.191 1.00 35.38 511 GLU A O 1
ATOM 4065 N N . ARG A 1 512 ? -8.522 -15.888 -7.436 1.00 32.66 512 ARG A N 1
ATOM 4066 C CA . ARG A 1 512 ? -8.005 -14.824 -8.323 1.00 32.66 512 ARG A CA 1
ATOM 4067 C C . ARG A 1 512 ? -8.624 -14.833 -9.722 1.00 32.66 512 ARG A C 1
ATOM 4069 O O . ARG A 1 512 ? -8.667 -15.909 -10.357 1.00 32.66 512 ARG A O 1
#

Mean predicted aligned error: 16.13 Å